Protein AF-R1EM42-F1 (afdb_monomer_lite)

Organism: Botryosphaeria parva (strain UCR-NP2) (NCBI:txid1287680)

Structure (mmCIF, N/CA/C/O backbone):
data_AF-R1EM42-F1
#
_entry.id   AF-R1EM42-F1
#
loop_
_atom_site.group_PDB
_atom_site.id
_atom_site.type_symbol
_atom_site.label_atom_id
_atom_site.label_alt_id
_atom_site.label_comp_id
_atom_site.label_asym_id
_atom_site.label_entity_id
_atom_site.label_seq_id
_atom_site.pdbx_PDB_ins_code
_atom_site.Cartn_x
_atom_site.Cartn_y
_atom_site.Cartn_z
_atom_site.occupancy
_atom_site.B_iso_or_equiv
_atom_site.auth_seq_id
_atom_site.auth_comp_id
_atom_site.auth_asym_id
_atom_site.auth_atom_id
_atom_site.pdbx_PDB_model_num
ATOM 1 N N . MET A 1 1 ? 8.687 -31.513 -39.291 1.00 39.41 1 MET A N 1
ATOM 2 C CA . MET A 1 1 ? 8.700 -30.385 -38.337 1.00 39.41 1 MET A CA 1
ATOM 3 C C . MET A 1 1 ? 9.058 -29.136 -39.123 1.00 39.41 1 MET A C 1
ATOM 5 O O . MET A 1 1 ? 9.960 -29.254 -39.945 1.00 39.41 1 MET A O 1
ATOM 9 N N . PRO A 1 2 ? 8.350 -28.009 -38.956 1.00 39.12 2 PRO A N 1
ATOM 10 C CA . PRO A 1 2 ? 8.777 -26.742 -39.538 1.00 39.12 2 PRO A CA 1
ATOM 11 C C . PRO A 1 2 ? 9.997 -26.209 -38.765 1.00 39.12 2 PRO A C 1
ATOM 13 O O . PRO A 1 2 ? 10.084 -26.402 -37.553 1.00 39.12 2 PRO A O 1
ATOM 16 N N . GLU A 1 3 ? 10.949 -25.606 -39.473 1.00 39.97 3 GLU A N 1
ATOM 17 C CA . GLU A 1 3 ? 12.129 -24.932 -38.907 1.00 39.97 3 GLU A CA 1
ATOM 18 C C . GLU A 1 3 ? 11.718 -23.799 -37.935 1.00 39.97 3 GLU A C 1
ATOM 20 O O . GLU A 1 3 ? 10.695 -23.154 -38.167 1.00 39.97 3 GLU A O 1
ATOM 25 N N . PRO A 1 4 ? 12.466 -23.545 -36.844 1.00 51.03 4 PRO A N 1
ATOM 26 C CA . PRO A 1 4 ? 12.133 -22.502 -35.876 1.00 51.03 4 PRO A CA 1
ATOM 27 C C . PRO A 1 4 ? 12.387 -21.093 -36.437 1.00 51.03 4 PRO A C 1
ATOM 29 O O . PRO A 1 4 ? 13.507 -20.764 -36.829 1.00 51.03 4 PRO A O 1
ATOM 32 N N . ASP A 1 5 ? 11.352 -20.250 -36.407 1.00 51.50 5 ASP A N 1
ATOM 33 C CA . ASP A 1 5 ? 11.410 -18.842 -36.812 1.00 51.50 5 ASP A CA 1
ATOM 34 C C . ASP A 1 5 ? 12.480 -18.048 -36.029 1.00 51.50 5 ASP A C 1
ATOM 36 O O . ASP A 1 5 ? 12.695 -18.231 -34.825 1.00 51.50 5 ASP A O 1
ATOM 40 N N . ALA A 1 6 ? 13.186 -17.161 -36.735 1.00 45.91 6 ALA A N 1
ATOM 41 C CA . ALA A 1 6 ? 14.360 -16.438 -36.251 1.00 45.91 6 ALA A CA 1
ATOM 42 C C . ALA A 1 6 ? 14.044 -15.414 -35.135 1.00 45.91 6 ALA A C 1
ATOM 44 O O . ALA A 1 6 ? 13.064 -14.681 -35.187 1.00 45.91 6 ALA A O 1
ATOM 45 N N . VAL A 1 7 ? 14.925 -15.315 -34.129 1.00 46.62 7 VAL A N 1
ATOM 46 C CA . VAL A 1 7 ? 14.812 -14.347 -33.018 1.00 46.62 7 VAL A CA 1
ATOM 47 C C . VAL A 1 7 ? 15.223 -12.936 -33.464 1.00 46.62 7 VAL A C 1
ATOM 49 O O . VAL A 1 7 ? 16.382 -12.734 -33.833 1.00 46.62 7 VAL A O 1
ATOM 52 N N . GLU A 1 8 ? 14.313 -11.964 -33.347 1.00 45.69 8 GLU A N 1
ATOM 53 C CA . GLU A 1 8 ? 14.562 -10.539 -33.626 1.00 45.69 8 GLU A CA 1
ATOM 54 C C . GLU A 1 8 ? 15.476 -9.889 -32.566 1.00 45.69 8 GLU A C 1
ATOM 56 O O . GLU A 1 8 ? 15.388 -10.176 -31.369 1.00 45.69 8 GLU A O 1
ATOM 61 N N . LYS A 1 9 ? 16.388 -9.014 -33.004 1.00 48.12 9 LYS A N 1
ATOM 62 C CA . LYS A 1 9 ? 17.369 -8.310 -32.162 1.00 48.12 9 LYS A CA 1
ATOM 63 C C . LYS A 1 9 ? 17.125 -6.805 -32.249 1.00 48.12 9 LYS A C 1
ATOM 65 O O . LYS A 1 9 ? 16.910 -6.301 -33.345 1.00 48.12 9 LYS A O 1
ATOM 70 N N . PHE A 1 10 ? 17.207 -6.121 -31.105 1.00 48.91 10 PHE A N 1
ATOM 71 C CA . PHE A 1 10 ? 17.092 -4.666 -31.002 1.00 48.91 10 PHE A CA 1
ATOM 72 C C . PHE A 1 10 ? 18.289 -4.078 -30.238 1.00 48.91 10 PHE A C 1
ATOM 74 O O . PHE A 1 10 ? 18.714 -4.637 -29.225 1.00 48.91 10 PHE A O 1
ATOM 81 N N . ASP A 1 11 ? 18.810 -2.954 -30.709 1.00 51.69 11 ASP A N 1
ATOM 82 C CA . ASP A 1 11 ? 19.926 -2.189 -30.151 1.00 51.69 11 ASP A CA 1
ATOM 83 C C . ASP A 1 11 ? 19.513 -1.291 -28.965 1.00 51.69 11 ASP A C 1
ATOM 85 O O . ASP A 1 11 ? 20.315 -1.061 -28.058 1.00 51.69 11 ASP A O 1
ATOM 89 N N . MET A 1 12 ? 18.263 -0.802 -28.924 1.00 44.88 12 MET A N 1
ATOM 90 C CA . MET A 1 12 ? 17.744 0.053 -27.844 1.00 44.88 12 MET A CA 1
ATOM 91 C C . MET A 1 12 ? 16.321 -0.333 -27.435 1.00 44.88 12 MET A C 1
ATOM 93 O O . MET A 1 12 ? 15.500 -0.715 -28.259 1.00 44.88 12 MET A O 1
ATOM 97 N N . VAL A 1 13 ? 15.983 -0.186 -26.153 1.00 45.03 13 VAL A N 1
ATOM 98 C CA . VAL A 1 13 ? 14.601 -0.348 -25.692 1.00 45.03 13 VAL A CA 1
ATOM 99 C C . VAL A 1 13 ? 14.212 0.777 -24.728 1.00 45.03 13 VAL A C 1
ATOM 101 O O . VAL A 1 13 ? 14.994 1.125 -23.844 1.00 45.03 13 VAL A O 1
ATOM 104 N N . ILE A 1 14 ? 13.011 1.343 -24.885 1.00 46.44 14 ILE A N 1
ATOM 105 C CA . ILE A 1 14 ? 12.497 2.513 -24.156 1.00 46.44 14 ILE A CA 1
ATOM 106 C C . ILE A 1 14 ? 11.154 2.224 -23.511 1.00 46.44 14 ILE A C 1
ATOM 108 O O . ILE A 1 14 ? 10.346 1.470 -24.035 1.00 46.44 14 ILE A O 1
ATOM 112 N N . ILE A 1 15 ? 10.909 2.819 -22.347 1.00 45.47 15 ILE A N 1
ATOM 113 C CA . ILE A 1 15 ? 9.864 2.370 -21.441 1.00 45.47 15 ILE A CA 1
ATOM 114 C C . ILE A 1 15 ? 9.073 3.533 -20.918 1.00 45.47 15 ILE A C 1
ATOM 116 O O . ILE A 1 15 ? 9.624 4.493 -20.383 1.00 45.47 15 ILE A O 1
ATOM 120 N N . GLY A 1 16 ? 7.762 3.368 -21.014 1.00 51.28 16 GLY A N 1
ATOM 121 C CA . GLY A 1 16 ? 6.832 4.464 -20.982 1.00 51.28 16 GLY A CA 1
ATOM 122 C C . GLY A 1 16 ? 6.838 5.109 -22.356 1.00 51.28 16 GLY A C 1
ATOM 123 O O . GLY A 1 16 ? 7.671 5.956 -22.661 1.00 51.28 16 GLY A O 1
ATOM 124 N N . ALA A 1 17 ? 5.846 4.769 -23.161 1.00 61.72 17 ALA A N 1
ATOM 125 C CA . ALA A 1 17 ? 5.471 5.498 -24.358 1.00 61.72 17 ALA A CA 1
ATOM 126 C C . ALA A 1 17 ? 4.698 6.783 -23.997 1.00 61.72 17 ALA A C 1
ATOM 128 O O . ALA A 1 17 ? 3.728 7.145 -24.653 1.00 61.72 17 ALA A O 1
ATOM 129 N N . GLY A 1 18 ? 5.114 7.482 -22.938 1.00 61.69 18 GLY A N 1
ATOM 130 C CA . GLY A 1 18 ? 4.715 8.858 -22.652 1.00 61.69 18 GLY A CA 1
ATOM 131 C C . GLY A 1 18 ? 5.620 9.856 -23.377 1.00 61.69 18 GLY A C 1
ATOM 132 O O . GLY A 1 18 ? 6.561 9.467 -24.067 1.00 61.69 18 GLY A O 1
ATOM 133 N N . PHE A 1 19 ? 5.377 11.153 -23.181 1.00 63.41 19 PHE A N 1
ATOM 134 C CA . PHE A 1 19 ? 6.125 12.239 -23.836 1.00 63.41 19 PHE A CA 1
ATOM 135 C C . PHE A 1 19 ? 7.651 12.050 -23.809 1.00 63.41 19 PHE A C 1
ATOM 137 O O . PHE A 1 19 ? 8.316 12.205 -24.832 1.00 63.41 19 PHE A O 1
ATOM 144 N N . HIS A 1 20 ? 8.200 11.651 -22.661 1.00 57.09 20 HIS A N 1
ATOM 145 C CA . HIS A 1 20 ? 9.641 11.475 -22.487 1.00 57.09 20 HIS A CA 1
ATOM 146 C C . HIS A 1 20 ? 10.207 10.272 -23.245 1.00 57.09 20 HIS A C 1
ATOM 148 O O . HIS A 1 20 ? 11.202 10.423 -23.951 1.00 57.09 20 HIS A O 1
ATOM 154 N N . GLY A 1 21 ? 9.589 9.092 -23.136 1.00 52.56 21 GLY A N 1
ATOM 155 C CA . GLY A 1 21 ? 10.097 7.907 -23.832 1.00 52.56 21 GLY A CA 1
ATOM 156 C C . GLY A 1 21 ? 9.970 8.044 -25.345 1.00 52.56 21 GLY A C 1
ATOM 157 O O . GLY A 1 21 ? 10.875 7.689 -26.093 1.00 52.56 21 GLY A O 1
ATOM 158 N N . LEU A 1 22 ? 8.896 8.672 -25.807 1.00 63.03 22 LEU A N 1
ATOM 159 C CA . LEU A 1 22 ? 8.694 8.918 -27.226 1.00 63.03 22 LEU A CA 1
ATOM 160 C C . LEU A 1 22 ? 9.689 9.944 -27.800 1.00 63.03 22 LEU A C 1
ATOM 162 O O . LEU A 1 22 ? 10.237 9.734 -28.882 1.00 63.03 22 LEU A O 1
ATOM 166 N N . SER A 1 23 ? 9.978 11.022 -27.064 1.00 64.94 23 SER A N 1
ATOM 167 C CA . SER A 1 23 ? 10.997 12.011 -27.446 1.00 64.94 23 SER A CA 1
ATOM 168 C C . SER A 1 23 ? 12.409 11.410 -27.463 1.00 64.94 23 SER A C 1
ATOM 170 O O . SER A 1 23 ? 13.180 11.648 -28.397 1.00 64.94 23 SER A O 1
ATOM 172 N N . LEU A 1 24 ? 12.724 10.561 -26.480 1.00 54.22 24 LEU A N 1
ATOM 173 C CA . LEU A 1 24 ? 13.984 9.823 -26.426 1.00 54.22 24 LEU A CA 1
ATOM 174 C C . LEU A 1 24 ? 14.136 8.876 -27.624 1.00 54.22 24 LEU A C 1
ATOM 176 O O . LEU A 1 24 ? 15.197 8.861 -28.244 1.00 54.22 24 LEU A O 1
ATOM 180 N N . ALA A 1 25 ? 13.077 8.143 -27.989 1.00 56.72 25 ALA A N 1
ATOM 181 C CA . ALA A 1 25 ? 13.084 7.223 -29.128 1.00 56.72 25 ALA A CA 1
ATOM 182 C C . ALA A 1 25 ? 13.426 7.937 -30.433 1.00 56.72 25 ALA A C 1
ATOM 184 O O . ALA A 1 25 ? 14.334 7.529 -31.156 1.00 56.72 25 ALA A O 1
ATOM 185 N N . ARG A 1 26 ? 12.723 9.042 -30.701 1.00 66.25 26 ARG A N 1
ATOM 186 C CA . ARG A 1 26 ? 12.931 9.865 -31.894 1.00 66.25 26 ARG A CA 1
ATOM 187 C C . ARG A 1 26 ? 14.352 10.409 -31.950 1.00 66.25 26 ARG A C 1
ATOM 189 O O . ARG A 1 26 ? 15.013 10.283 -32.974 1.00 66.25 26 ARG A O 1
ATOM 196 N N . THR A 1 27 ? 14.805 11.015 -30.857 1.00 64.44 27 THR A N 1
ATOM 197 C CA . THR A 1 27 ? 16.126 11.648 -30.796 1.00 64.44 27 THR A CA 1
ATOM 198 C C . THR A 1 27 ? 17.224 10.614 -31.017 1.00 64.44 27 THR A C 1
ATOM 200 O O . THR A 1 27 ? 18.165 10.850 -31.768 1.00 64.44 27 THR A O 1
ATOM 203 N N . HIS A 1 28 ? 17.083 9.435 -30.414 1.00 54.34 28 HIS A N 1
ATOM 204 C CA . HIS A 1 28 ? 18.068 8.375 -30.550 1.00 54.34 28 HIS A CA 1
ATOM 205 C C . HIS A 1 28 ? 18.113 7.780 -31.962 1.00 54.34 28 HIS A C 1
ATOM 207 O O . HIS A 1 28 ? 19.206 7.601 -32.493 1.00 54.34 28 HIS A O 1
ATOM 213 N N . LEU A 1 29 ? 16.957 7.535 -32.586 1.00 62.53 29 LEU A N 1
ATOM 214 C CA . LEU A 1 29 ? 16.877 7.070 -33.975 1.00 62.53 29 LEU A CA 1
ATOM 215 C C . LEU A 1 29 ? 17.396 8.111 -34.975 1.00 62.53 29 LEU A C 1
ATOM 217 O O . LEU A 1 29 ? 17.996 7.749 -35.980 1.00 62.53 29 LEU A O 1
ATOM 221 N N . ALA A 1 30 ? 17.204 9.404 -34.701 1.00 64.94 30 ALA A N 1
ATOM 222 C CA . ALA A 1 30 ? 17.747 10.471 -35.539 1.00 64.94 30 ALA A CA 1
ATOM 223 C C . ALA A 1 30 ? 19.284 10.528 -35.489 1.00 64.94 30 ALA A C 1
ATOM 225 O O . ALA A 1 30 ? 19.923 10.806 -36.501 1.00 64.94 30 ALA A O 1
ATOM 226 N N . LEU A 1 31 ? 19.876 10.251 -34.323 1.00 63.78 31 LEU A N 1
ATOM 227 C CA . LEU A 1 31 ? 21.329 10.229 -34.136 1.00 63.78 31 LEU A CA 1
ATOM 228 C C . LEU A 1 31 ? 21.965 8.899 -34.564 1.00 63.78 31 LEU A C 1
ATOM 230 O O . LEU A 1 31 ? 23.124 8.886 -34.969 1.00 63.78 31 LEU A O 1
ATOM 234 N N . ASN A 1 32 ? 21.218 7.795 -34.487 1.00 62.91 32 ASN A N 1
ATOM 235 C CA . ASN A 1 32 ? 21.690 6.445 -34.794 1.00 62.91 32 ASN A CA 1
ATOM 236 C C . ASN A 1 32 ? 20.659 5.713 -35.682 1.00 62.91 32 ASN A C 1
ATOM 238 O O . ASN A 1 32 ? 19.889 4.886 -35.195 1.00 62.91 32 ASN A O 1
ATOM 242 N N . PRO A 1 33 ? 20.616 5.997 -36.998 1.00 75.75 33 PRO A N 1
ATOM 243 C CA . PRO A 1 33 ? 19.534 5.532 -37.875 1.00 75.75 33 PRO A CA 1
ATOM 244 C C . PRO A 1 33 ? 19.494 4.016 -38.094 1.00 75.75 33 PRO A C 1
ATOM 246 O O . PRO A 1 33 ? 18.452 3.468 -38.437 1.00 75.75 33 PRO A O 1
ATOM 249 N N . SER A 1 34 ? 20.628 3.335 -37.916 1.00 70.44 34 SER A N 1
ATOM 250 C CA . SER A 1 34 ? 20.732 1.877 -38.020 1.00 70.44 34 SER A CA 1
ATOM 251 C C . SER A 1 34 ? 20.325 1.153 -36.736 1.00 70.44 34 SER A C 1
ATOM 253 O O . SER A 1 34 ? 20.293 -0.075 -36.729 1.00 70.44 34 SER A O 1
ATOM 255 N N . THR A 1 35 ? 20.051 1.892 -35.655 1.00 55.16 35 THR A N 1
ATOM 256 C CA . THR A 1 35 ? 19.665 1.329 -34.365 1.00 55.16 35 THR A CA 1
ATOM 257 C C . THR A 1 35 ? 18.259 0.760 -34.445 1.00 55.16 35 THR A C 1
ATOM 259 O O . THR A 1 35 ? 17.277 1.448 -34.707 1.00 55.16 35 THR A O 1
ATOM 262 N N . THR A 1 36 ? 18.159 -0.519 -34.141 1.00 49.38 36 THR A N 1
ATOM 263 C CA . THR A 1 36 ? 16.897 -1.223 -33.953 1.00 49.38 36 THR A CA 1
ATOM 264 C C . THR A 1 36 ? 16.347 -0.904 -32.553 1.00 49.38 36 THR A C 1
ATOM 266 O O . THR A 1 36 ? 17.035 -1.101 -31.557 1.00 49.38 36 THR A O 1
ATOM 269 N N . LEU A 1 37 ? 15.130 -0.351 -32.440 1.00 52.03 37 LEU A N 1
ATOM 270 C CA . LEU A 1 37 ? 14.583 0.165 -31.173 1.00 52.03 37 LEU A CA 1
ATOM 271 C C . LEU A 1 37 ? 13.186 -0.388 -30.835 1.00 52.03 37 LEU A C 1
ATOM 273 O O . LEU A 1 37 ? 12.314 -0.452 -31.694 1.00 52.03 37 LEU A O 1
ATOM 277 N N . LEU A 1 38 ? 12.966 -0.726 -29.560 1.00 49.66 38 LEU A N 1
ATOM 278 C CA . LEU A 1 38 ? 11.722 -1.273 -29.009 1.00 49.66 38 LEU A CA 1
ATOM 279 C C . LEU A 1 38 ? 11.115 -0.305 -27.954 1.00 49.66 38 LEU A C 1
ATOM 281 O O . LEU A 1 38 ? 11.848 0.165 -27.095 1.00 49.66 38 LEU A O 1
ATOM 285 N N . ILE A 1 39 ? 9.808 0.011 -27.949 1.00 48.81 39 ILE A N 1
ATOM 286 C CA . ILE A 1 39 ? 9.156 0.808 -26.881 1.00 48.81 39 ILE A CA 1
ATOM 287 C C . ILE A 1 39 ? 8.086 -0.012 -26.146 1.00 48.81 39 ILE A C 1
ATOM 289 O O . ILE A 1 39 ? 7.249 -0.636 -26.786 1.00 48.81 39 ILE A O 1
ATOM 293 N N . LEU A 1 40 ? 8.079 0.020 -24.810 1.00 44.47 40 LEU A N 1
ATOM 294 C CA . LEU A 1 40 ? 7.150 -0.723 -23.949 1.00 44.47 40 LEU A CA 1
ATOM 295 C C . LEU A 1 40 ? 6.329 0.229 -23.062 1.00 44.47 40 LEU A C 1
ATOM 297 O O . LEU A 1 40 ? 6.898 1.093 -22.398 1.00 44.47 40 LEU A O 1
ATOM 301 N N . ASP A 1 41 ? 5.005 0.060 -22.996 1.00 58.19 41 ASP A N 1
ATOM 302 C CA . ASP A 1 41 ? 4.114 0.837 -22.116 1.00 58.19 41 ASP A CA 1
ATOM 303 C C . ASP A 1 41 ? 3.101 -0.075 -21.404 1.00 58.19 41 ASP A C 1
ATOM 305 O O . ASP A 1 41 ? 2.744 -1.140 -21.902 1.00 58.19 41 ASP A O 1
ATOM 309 N N . ALA A 1 42 ? 2.659 0.338 -20.216 1.00 53.38 42 ALA A N 1
ATOM 310 C CA . ALA A 1 42 ? 1.652 -0.355 -19.417 1.00 53.38 42 ALA A CA 1
ATOM 311 C C . ALA A 1 42 ? 0.208 -0.019 -19.842 1.00 53.38 42 ALA A C 1
ATOM 313 O O . ALA A 1 42 ? -0.732 -0.679 -19.400 1.00 53.38 42 ALA A O 1
ATOM 314 N N . GLN A 1 43 ? 0.011 1.039 -20.631 1.00 58.09 43 GLN A N 1
ATOM 315 C CA . GLN A 1 43 ? -1.282 1.455 -21.164 1.00 58.09 43 GLN A CA 1
ATOM 316 C C . GLN A 1 43 ? -1.569 0.789 -22.519 1.00 58.09 43 GLN A C 1
ATOM 318 O O . GLN A 1 43 ? -0.648 0.572 -23.304 1.00 58.09 43 GLN A O 1
ATOM 323 N N . PRO A 1 44 ? -2.850 0.521 -22.843 1.00 59.84 44 PRO A N 1
ATOM 324 C CA . PRO A 1 44 ? -3.243 -0.039 -24.142 1.00 59.84 44 PRO A CA 1
ATOM 325 C C . PRO A 1 44 ? -3.009 0.937 -25.305 1.00 59.84 44 PRO A C 1
ATOM 327 O O . PRO A 1 44 ? -3.031 0.543 -26.467 1.00 59.84 44 PRO A O 1
ATOM 330 N N . THR A 1 45 ? -2.793 2.217 -24.995 1.00 60.34 45 THR A N 1
ATOM 331 C CA . THR A 1 45 ? -2.479 3.276 -25.953 1.00 60.34 45 THR A CA 1
ATOM 332 C C . THR A 1 45 ? -1.316 4.105 -25.428 1.00 60.34 45 THR A C 1
ATOM 334 O O . THR A 1 45 ? -1.265 4.411 -24.237 1.00 60.34 45 THR A O 1
ATOM 337 N N . ILE A 1 46 ? -0.411 4.502 -26.319 1.00 59.56 46 ILE A N 1
ATOM 338 C CA . ILE A 1 46 ? 0.710 5.389 -25.997 1.00 59.56 46 ILE A CA 1
ATOM 339 C C . ILE A 1 46 ? 0.210 6.782 -25.582 1.00 59.56 46 ILE A C 1
ATOM 341 O O . ILE A 1 46 ? -0.892 7.191 -25.936 1.00 59.56 46 ILE A O 1
ATOM 345 N N . GLY A 1 47 ? 1.028 7.514 -24.834 1.00 64.56 47 GLY A N 1
ATOM 346 C CA . GLY A 1 47 ? 0.761 8.879 -24.379 1.00 64.56 47 GLY A CA 1
ATOM 347 C C . GLY A 1 47 ? 0.934 9.105 -22.887 1.00 64.56 47 GLY A C 1
ATOM 348 O O . GLY A 1 47 ? 0.884 10.246 -22.425 1.00 64.56 47 GLY A O 1
ATOM 349 N N . GLY A 1 48 ? 1.199 8.041 -22.127 1.00 69.19 48 GLY A N 1
ATOM 350 C CA . GLY A 1 48 ? 1.332 8.115 -20.678 1.00 69.19 48 GLY A CA 1
ATOM 351 C C . GLY A 1 48 ? 0.049 8.653 -20.048 1.00 69.19 48 GLY A C 1
ATOM 352 O O . GLY A 1 48 ? -1.014 8.052 -20.174 1.00 69.19 48 GLY A O 1
ATOM 353 N N . VAL A 1 49 ? 0.128 9.803 -19.380 1.00 63.03 49 VAL A N 1
ATOM 354 C CA . VAL A 1 49 ? -1.049 10.463 -18.786 1.00 63.03 49 VAL A CA 1
ATOM 355 C C . VAL A 1 49 ? -2.058 10.962 -19.830 1.00 63.03 49 VAL A C 1
ATOM 357 O O . VAL A 1 49 ? -3.234 11.069 -19.506 1.00 63.03 49 VAL A O 1
ATOM 360 N N . TRP A 1 50 ? -1.618 11.174 -21.074 1.00 74.56 50 TRP A N 1
ATOM 361 C CA . TRP A 1 50 ? -2.446 11.564 -22.223 1.00 74.56 50 TRP A CA 1
ATOM 362 C C . TRP A 1 50 ? -2.836 10.376 -23.110 1.00 74.56 50 TRP A C 1
ATOM 364 O O . TRP A 1 50 ? -3.274 10.555 -24.237 1.00 74.56 50 TRP A O 1
ATOM 374 N N . ALA A 1 51 ? -2.647 9.143 -22.637 1.00 70.75 51 ALA A N 1
ATOM 375 C CA . ALA A 1 51 ? -3.094 7.959 -23.361 1.00 70.75 51 ALA A CA 1
ATOM 376 C C . ALA A 1 51 ? -4.594 8.053 -23.677 1.00 70.75 51 ALA A C 1
ATOM 378 O O . ALA A 1 51 ? -5.376 8.418 -22.800 1.00 70.75 51 ALA A O 1
ATOM 379 N N . THR A 1 52 ? -5.011 7.668 -24.888 1.00 72.56 52 THR A N 1
ATOM 380 C CA . THR A 1 52 ? -6.421 7.727 -25.319 1.00 72.56 52 THR A CA 1
ATOM 381 C C . THR A 1 52 ? -7.361 7.024 -24.339 1.00 72.56 52 THR A C 1
ATOM 383 O O . THR A 1 52 ? -8.453 7.515 -24.074 1.00 72.56 52 THR A O 1
ATOM 386 N N . SER A 1 53 ? -6.910 5.931 -23.716 1.00 67.06 53 SER A N 1
ATOM 387 C CA . SER A 1 53 ? -7.653 5.215 -22.671 1.00 67.06 53 SER A CA 1
ATOM 388 C C . SER A 1 53 ? -7.916 6.011 -21.380 1.00 67.06 53 SER A C 1
ATOM 390 O O . SER A 1 53 ? -8.608 5.509 -20.499 1.00 67.06 53 SER A O 1
ATOM 392 N N . ARG A 1 54 ? -7.347 7.212 -21.228 1.00 63.81 54 ARG A N 1
ATOM 393 C CA . ARG A 1 54 ? -7.449 8.081 -20.041 1.00 63.81 54 ARG A CA 1
ATOM 394 C C . ARG A 1 54 ? -8.118 9.429 -20.327 1.00 63.81 54 ARG A C 1
ATOM 396 O O . ARG A 1 54 ? -8.302 10.218 -19.403 1.00 63.81 54 ARG A O 1
ATOM 403 N N . LEU A 1 55 ? -8.454 9.705 -21.585 1.00 76.25 55 LEU A N 1
ATOM 404 C CA . LEU A 1 55 ? -9.031 10.981 -21.994 1.00 76.25 55 LEU A CA 1
ATOM 405 C C . LEU A 1 55 ? -10.538 11.022 -21.723 1.00 76.25 55 LEU A C 1
ATOM 407 O O . LEU A 1 55 ? -11.233 10.014 -21.828 1.00 76.25 55 LEU A O 1
ATOM 411 N N . TYR A 1 56 ? -11.047 12.216 -21.428 1.00 69.81 56 TYR A N 1
ATOM 412 C CA . TYR A 1 56 ? -12.478 12.507 -21.348 1.00 69.81 56 TYR A CA 1
ATOM 413 C C . TYR A 1 56 ? -12.808 13.755 -22.185 1.00 69.81 56 TYR A C 1
ATOM 415 O O . TYR A 1 56 ? -11.927 14.597 -22.363 1.00 69.81 56 TYR A O 1
ATOM 423 N N . PRO A 1 57 ? -14.047 13.908 -22.702 1.00 71.25 57 PRO A N 1
ATOM 424 C CA . PRO A 1 57 ? -14.364 14.873 -23.769 1.00 71.25 57 PRO A CA 1
ATOM 425 C C . PRO A 1 57 ? -14.055 16.352 -23.482 1.00 71.25 57 PRO A C 1
ATOM 427 O O . PRO A 1 57 ? -13.969 17.149 -24.408 1.00 71.25 57 PRO A O 1
ATOM 430 N N . SER A 1 58 ? -13.902 16.740 -22.215 1.00 76.50 58 SER A N 1
ATOM 431 C CA . SER A 1 58 ? -13.598 18.115 -21.797 1.00 76.50 58 SER A CA 1
ATOM 432 C C . SER A 1 58 ? -12.152 18.330 -21.339 1.00 76.50 58 SER A C 1
ATOM 434 O O . SER A 1 58 ? -11.801 19.439 -20.937 1.00 76.50 58 SER A O 1
ATOM 436 N N . LEU A 1 59 ? -11.310 17.294 -21.376 1.00 75.62 59 LEU A N 1
ATOM 437 C CA . LEU A 1 59 ? -9.925 17.373 -20.926 1.00 75.62 59 LEU A CA 1
ATOM 438 C C . LEU A 1 59 ? -9.101 18.265 -21.868 1.00 75.62 59 LEU A C 1
ATOM 440 O O . LEU A 1 59 ? -9.040 18.024 -23.074 1.00 75.62 59 LEU A O 1
ATOM 444 N N . LYS A 1 60 ? -8.426 19.267 -21.299 1.00 81.38 60 LYS A N 1
ATOM 445 C CA . LYS A 1 60 ? -7.471 20.142 -21.991 1.00 81.38 60 LYS A CA 1
ATOM 446 C C . LYS A 1 60 ? -6.206 20.318 -21.156 1.00 81.38 60 LYS A C 1
ATOM 448 O O . LYS A 1 60 ? -6.228 20.123 -19.941 1.00 81.38 60 LYS A O 1
ATOM 453 N N . THR A 1 61 ? -5.105 20.698 -21.793 1.00 73.06 61 THR A N 1
ATOM 454 C CA . THR A 1 61 ? -3.871 21.078 -21.094 1.00 73.06 61 THR A CA 1
ATOM 455 C C . THR A 1 61 ? -4.057 22.376 -20.311 1.00 73.06 61 THR A C 1
ATOM 457 O O . THR A 1 61 ? -4.740 23.283 -20.765 1.00 73.06 61 THR A O 1
ATOM 460 N N . ASN A 1 62 ? -3.374 22.530 -19.175 1.00 75.50 62 ASN A N 1
ATOM 461 C CA . ASN A 1 62 ? -3.303 23.829 -18.484 1.00 75.50 62 ASN A CA 1
ATOM 462 C C . ASN A 1 62 ? -2.381 24.830 -19.196 1.00 75.50 62 ASN A C 1
ATOM 464 O O . ASN A 1 62 ? -2.462 26.027 -18.960 1.00 75.50 62 ASN A O 1
ATOM 468 N N . SER A 1 63 ? -1.499 24.356 -20.072 1.00 69.19 63 SER A N 1
ATOM 469 C CA . SER A 1 63 ? -0.624 25.195 -20.894 1.00 69.19 63 SER A CA 1
ATOM 470 C C . SER A 1 63 ? -1.261 25.458 -22.256 1.00 69.19 63 SER A C 1
ATOM 472 O O . SER A 1 63 ? -2.030 24.630 -22.745 1.00 69.19 63 SER A O 1
ATOM 474 N N . GLN A 1 64 ? -0.951 26.599 -22.864 1.00 80.50 64 GLN A N 1
ATOM 475 C CA . GLN A 1 64 ? -1.416 26.948 -24.207 1.00 80.50 64 GLN A CA 1
ATOM 476 C C . GLN A 1 64 ? -0.479 26.382 -25.286 1.00 80.50 64 GLN A C 1
ATOM 478 O O . GLN A 1 64 ? 0.722 26.210 -25.048 1.00 80.50 64 GLN A O 1
ATOM 483 N N . ALA A 1 65 ? -1.013 26.134 -26.482 1.00 73.31 65 ALA A N 1
ATOM 484 C CA . ALA A 1 65 ? -0.224 25.830 -27.673 1.00 73.31 65 ALA A CA 1
ATOM 485 C C . ALA A 1 65 ? 0.803 26.955 -27.928 1.00 73.31 65 ALA A C 1
ATOM 487 O O . ALA A 1 65 ? 0.493 28.131 -27.720 1.00 73.31 65 ALA A O 1
ATOM 488 N N . GLY A 1 66 ? 2.042 26.606 -28.289 1.00 70.44 66 GLY A N 1
ATOM 489 C CA . GLY A 1 66 ? 3.210 27.500 -28.205 1.00 70.44 66 GLY A CA 1
ATOM 490 C C . GLY A 1 66 ? 4.131 27.208 -27.013 1.00 70.44 66 GLY A C 1
ATOM 491 O O . GLY A 1 66 ? 5.336 27.425 -27.093 1.00 70.44 66 GLY A O 1
ATOM 492 N N . HIS A 1 67 ? 3.579 26.703 -25.902 1.00 69.62 67 HIS A N 1
ATOM 493 C CA . HIS A 1 67 ? 4.316 26.497 -24.644 1.00 69.62 67 HIS A CA 1
ATOM 494 C C . HIS A 1 67 ? 4.382 25.028 -24.203 1.00 69.62 67 HIS A C 1
ATOM 496 O O . HIS A 1 67 ? 5.114 24.694 -23.272 1.00 69.62 67 HIS A O 1
ATOM 502 N N . PHE A 1 68 ? 3.601 24.149 -24.837 1.00 69.56 68 PHE A N 1
ATOM 503 C CA . PHE A 1 68 ? 3.501 22.731 -24.488 1.00 69.56 68 PHE A CA 1
ATOM 504 C C . PHE A 1 68 ? 3.457 21.856 -25.745 1.00 69.56 68 PHE A C 1
ATOM 506 O O . PHE A 1 68 ? 2.464 21.205 -26.052 1.00 69.56 68 PHE A O 1
ATOM 513 N N . GLU A 1 69 ? 4.556 21.883 -26.493 1.00 69.00 69 GLU A N 1
ATOM 514 C CA . GLU A 1 69 ? 4.768 21.122 -27.725 1.00 69.00 69 GLU A CA 1
ATOM 515 C C . GLU A 1 69 ? 6.262 20.818 -27.908 1.00 69.00 69 GLU A C 1
ATOM 517 O O . GLU A 1 69 ? 7.109 21.355 -27.189 1.00 69.00 69 GLU A O 1
ATOM 522 N N . PHE A 1 70 ? 6.604 19.933 -28.844 1.00 70.06 70 PHE A N 1
ATOM 523 C CA . PHE A 1 70 ? 8.007 19.692 -29.176 1.00 70.06 70 PHE A CA 1
ATOM 524 C C . PHE A 1 70 ? 8.519 20.814 -30.082 1.00 70.06 70 PHE A C 1
ATOM 526 O O . PHE A 1 70 ? 7.858 21.190 -31.047 1.00 70.06 70 PHE A O 1
ATOM 533 N N . SER A 1 71 ? 9.715 21.327 -29.793 1.00 71.12 71 SER A N 1
ATOM 534 C CA . SER A 1 71 ? 10.313 22.467 -30.507 1.00 71.12 71 SER A CA 1
ATOM 535 C C . SER A 1 71 ? 10.499 22.233 -32.010 1.00 71.12 71 SER A C 1
ATOM 537 O O . SER A 1 71 ? 10.495 23.177 -32.792 1.00 71.12 71 SER A O 1
ATOM 539 N N . ASP A 1 72 ? 10.648 20.976 -32.416 1.00 64.62 72 ASP A N 1
ATOM 540 C CA . ASP A 1 72 ? 10.828 20.523 -33.794 1.00 64.62 72 ASP A CA 1
ATOM 541 C C . ASP A 1 72 ? 9.539 19.942 -34.408 1.00 64.62 72 ASP A C 1
ATOM 543 O O . ASP A 1 72 ? 9.572 19.342 -35.487 1.00 64.62 72 ASP A O 1
ATOM 547 N N . PHE A 1 73 ? 8.409 20.069 -33.706 1.00 68.69 73 PHE A N 1
ATOM 548 C CA . PHE A 1 73 ? 7.101 19.607 -34.153 1.00 68.69 73 PHE A CA 1
ATOM 549 C C . PHE A 1 73 ? 5.979 20.497 -33.591 1.00 68.69 73 PHE A C 1
ATOM 551 O O . PHE A 1 73 ? 5.226 20.063 -32.711 1.00 68.69 73 PHE A O 1
ATOM 558 N N . PRO A 1 74 ? 5.862 21.743 -34.089 1.00 77.00 74 PRO A N 1
ATOM 559 C CA . PRO A 1 74 ? 4.796 22.641 -33.676 1.00 77.00 74 PRO A CA 1
ATOM 560 C C . PRO A 1 74 ? 3.428 22.060 -34.054 1.00 77.00 74 PRO A C 1
ATOM 562 O O . PRO A 1 74 ? 3.238 21.487 -35.134 1.00 77.00 74 PRO A O 1
ATOM 565 N N . MET A 1 75 ? 2.471 22.198 -33.143 1.00 77.94 75 MET A N 1
ATOM 566 C CA . MET A 1 75 ? 1.084 21.773 -33.302 1.00 77.94 75 MET A CA 1
ATOM 567 C C . MET A 1 75 ? 0.255 22.856 -34.001 1.00 77.94 75 MET A C 1
ATOM 569 O O . MET A 1 75 ? -0.624 22.539 -34.798 1.00 77.94 75 MET A O 1
ATOM 573 N N . CYS A 1 76 ? 0.564 24.134 -33.764 1.00 79.81 76 CYS A N 1
ATOM 574 C CA . CYS A 1 76 ? -0.110 25.250 -34.427 1.00 79.81 76 CYS A CA 1
ATOM 575 C C . CYS A 1 76 ? 0.226 25.307 -35.924 1.00 79.81 76 CYS A C 1
ATOM 577 O O . CYS A 1 76 ? 1.394 25.341 -36.304 1.00 79.81 76 CYS A O 1
ATOM 579 N N . GLY A 1 77 ? -0.800 25.363 -36.780 1.00 73.88 77 GLY A N 1
ATOM 580 C CA . GLY A 1 77 ? -0.625 25.421 -38.240 1.00 73.88 77 GLY A CA 1
ATOM 581 C C . GLY A 1 77 ? -0.210 24.090 -38.880 1.00 73.88 77 GLY A C 1
ATOM 582 O O . GLY A 1 77 ? 0.057 24.041 -40.079 1.00 73.88 77 GLY A O 1
ATOM 583 N N . ASN A 1 78 ? -0.177 23.005 -38.102 1.00 75.94 78 ASN A N 1
ATOM 584 C CA . ASN A 1 78 ? 0.136 21.666 -38.577 1.00 75.94 78 ASN A CA 1
ATOM 585 C C . ASN A 1 78 ? -1.157 20.945 -39.004 1.00 75.94 78 ASN A C 1
ATOM 587 O O . ASN A 1 78 ? -2.041 20.757 -38.167 1.00 75.94 78 ASN A O 1
ATOM 591 N N . PRO A 1 79 ? -1.281 20.475 -40.263 1.00 79.88 79 PRO A N 1
ATOM 592 C CA . PRO A 1 79 ? -2.485 19.791 -40.750 1.00 79.88 79 PRO A CA 1
ATOM 593 C C . PRO A 1 79 ? -2.880 18.533 -39.962 1.00 79.88 79 PRO A C 1
ATOM 595 O O . PRO A 1 79 ? -3.998 18.047 -40.104 1.00 79.88 79 PRO A O 1
ATOM 598 N N . ARG A 1 80 ? -1.968 17.986 -39.148 1.00 70.69 80 ARG A N 1
ATOM 599 C CA . ARG A 1 80 ? -2.216 16.835 -38.270 1.00 70.69 80 ARG A CA 1
ATOM 600 C C . ARG A 1 80 ? -3.012 17.188 -37.006 1.00 70.69 80 ARG A C 1
ATOM 602 O O . ARG A 1 80 ? -3.538 16.273 -36.381 1.00 70.69 80 ARG A O 1
ATOM 609 N N . TYR A 1 81 ? -3.092 18.473 -36.658 1.00 78.69 81 TYR A N 1
ATOM 610 C CA . TYR A 1 81 ? -3.794 19.001 -35.485 1.00 78.69 81 TYR A CA 1
ATOM 611 C C . TYR A 1 81 ? -4.705 20.177 -35.881 1.00 78.69 81 TYR A C 1
ATOM 613 O O . TYR A 1 81 ? -4.504 21.298 -35.407 1.00 78.69 81 TYR A O 1
ATOM 621 N N . PRO A 1 82 ? -5.684 19.972 -36.785 1.00 81.38 82 PRO A N 1
ATOM 622 C CA . PRO A 1 82 ? -6.549 21.051 -37.274 1.00 81.38 82 PRO A CA 1
ATOM 623 C C . PRO A 1 82 ? -7.341 21.753 -36.157 1.00 81.38 82 PRO A C 1
ATOM 625 O O . PRO A 1 82 ? -7.773 22.893 -36.318 1.00 81.38 82 PRO A O 1
ATOM 628 N N . GLU A 1 83 ? -7.528 21.079 -35.025 1.00 81.88 83 GLU A N 1
ATOM 629 C CA . GLU A 1 83 ? -8.204 21.570 -33.831 1.00 81.88 83 GLU A CA 1
ATOM 630 C C . GLU A 1 83 ? -7.343 22.471 -32.928 1.00 81.88 83 GLU A C 1
ATOM 632 O O . GLU A 1 83 ? -7.894 23.158 -32.069 1.00 81.88 83 GLU A O 1
ATOM 637 N N . VAL A 1 84 ? -6.014 22.496 -33.099 1.00 83.19 84 VAL A N 1
ATOM 638 C CA . VAL A 1 84 ? -5.101 23.245 -32.219 1.00 83.19 84 VAL A CA 1
ATOM 639 C C . VAL A 1 84 ? -4.837 24.644 -32.773 1.00 83.19 84 VAL A C 1
ATOM 641 O O . VAL A 1 84 ? -4.263 24.813 -33.851 1.00 83.19 84 VAL A O 1
ATOM 644 N N . LYS A 1 85 ? -5.223 25.671 -32.006 1.00 83.88 85 LYS A N 1
ATOM 645 C CA . LYS A 1 85 ? -5.049 27.085 -32.366 1.00 83.88 85 LYS A CA 1
ATOM 646 C C . LYS A 1 85 ? -3.992 27.774 -31.490 1.00 83.88 85 LYS A C 1
ATOM 648 O O . LYS A 1 85 ? -3.898 27.459 -30.301 1.00 83.88 85 LYS A O 1
ATOM 653 N N . PRO A 1 86 ? -3.227 28.742 -32.034 1.00 82.00 86 PRO A N 1
ATOM 654 C CA . PRO A 1 86 ? -2.267 29.524 -31.253 1.00 82.00 86 PRO A CA 1
ATOM 655 C C . PRO A 1 86 ? -2.922 30.207 -30.049 1.00 82.00 86 PRO A C 1
ATOM 657 O O . PRO A 1 86 ? -3.967 30.839 -30.193 1.00 82.00 86 PRO A O 1
ATOM 660 N N . GLY A 1 87 ? -2.303 30.097 -28.870 1.00 73.00 87 GLY A N 1
ATOM 661 C CA . GLY A 1 87 ? -2.800 30.728 -27.641 1.00 73.00 87 GLY A CA 1
ATOM 662 C C . GLY A 1 87 ? -3.989 30.025 -26.971 1.00 73.00 87 GLY A C 1
ATOM 663 O O . GLY A 1 87 ? -4.465 30.501 -25.944 1.00 73.00 87 GLY A O 1
ATOM 664 N N . GLU A 1 88 ? -4.459 28.885 -27.489 1.00 82.00 88 GLU A N 1
ATOM 665 C CA . GLU A 1 88 ? -5.503 28.073 -26.848 1.00 82.00 88 GLU A CA 1
ATOM 666 C C . GLU A 1 88 ? -4.917 26.865 -26.095 1.00 82.00 88 GLU A C 1
ATOM 668 O O . GLU A 1 88 ? -3.829 26.376 -26.399 1.00 82.00 88 GLU A O 1
ATOM 673 N N . HIS A 1 89 ? -5.650 26.364 -25.098 1.00 83.44 89 HIS A N 1
ATOM 674 C CA . HIS A 1 89 ? -5.323 25.111 -24.411 1.00 83.44 89 HIS A CA 1
ATOM 675 C C . HIS A 1 89 ? -5.562 23.902 -25.325 1.00 83.44 89 HIS A C 1
ATOM 677 O O . HIS A 1 89 ? -6.615 23.798 -25.957 1.00 83.44 89 HIS A O 1
ATOM 683 N N . ILE A 1 90 ? -4.607 22.972 -25.353 1.00 83.94 90 ILE A N 1
ATOM 684 C CA . ILE A 1 90 ? -4.587 21.828 -26.269 1.00 83.94 90 ILE A CA 1
ATOM 685 C C . ILE A 1 90 ? -5.610 20.776 -25.800 1.00 83.94 90 ILE A C 1
ATOM 687 O O . ILE A 1 90 ? -5.561 20.366 -24.634 1.00 83.94 90 ILE A O 1
ATOM 691 N N . PRO A 1 91 ? -6.535 20.322 -26.666 1.00 81.62 91 PRO A N 1
ATOM 692 C CA . PRO A 1 91 ? -7.447 19.218 -26.366 1.00 81.62 91 PRO A CA 1
ATOM 693 C C . PRO A 1 91 ? -6.709 17.906 -26.068 1.00 81.62 91 PRO A C 1
ATOM 695 O O . PRO A 1 91 ? -5.701 17.590 -26.698 1.00 81.62 91 PRO A O 1
ATOM 698 N N . GLY A 1 92 ? -7.204 17.119 -25.110 1.00 73.44 92 GLY A N 1
ATOM 699 C CA . GLY A 1 92 ? -6.540 15.882 -24.691 1.00 73.44 92 GLY A CA 1
ATOM 700 C C . GLY A 1 92 ? -6.396 14.839 -25.807 1.00 73.44 92 GLY A C 1
ATOM 701 O O . GLY A 1 92 ? -5.401 14.126 -25.850 1.00 73.44 92 GLY A O 1
ATOM 702 N N . ASP A 1 93 ? -7.343 14.775 -26.742 1.00 72.56 93 ASP A N 1
ATOM 703 C CA . ASP A 1 93 ? -7.370 13.856 -27.892 1.00 72.56 93 ASP A CA 1
ATOM 704 C C . ASP A 1 93 ? -6.417 14.233 -29.038 1.00 72.56 93 ASP A C 1
ATOM 706 O O . ASP A 1 93 ? -6.193 13.425 -29.956 1.00 72.56 93 ASP A O 1
ATOM 710 N N . ALA A 1 94 ? -5.791 15.408 -28.930 1.00 69.25 94 ALA A N 1
ATOM 711 C CA . ALA A 1 94 ? -4.667 15.836 -29.753 1.00 69.25 94 ALA A CA 1
ATOM 712 C C . ALA A 1 94 ? -3.307 15.286 -29.248 1.00 69.25 94 ALA A C 1
ATOM 714 O O . ALA A 1 94 ? -2.307 15.360 -29.967 1.00 69.25 94 ALA A O 1
ATOM 715 N N . LEU A 1 95 ? -3.236 14.683 -28.048 1.00 64.81 95 LEU A N 1
ATOM 716 C CA . LEU A 1 95 ? -1.997 14.203 -27.406 1.00 64.81 95 LEU A CA 1
ATOM 717 C C . LEU A 1 95 ? -1.992 12.661 -27.230 1.00 64.81 95 LEU A C 1
ATOM 719 O O . LEU A 1 95 ? -2.957 12.125 -26.703 1.00 64.81 95 LEU A O 1
ATOM 723 N N . PRO A 1 96 ? -0.908 11.915 -27.552 1.00 53.25 96 PRO A N 1
ATOM 724 C CA . PRO A 1 96 ? -0.005 12.024 -28.692 1.00 53.25 96 PRO A CA 1
ATOM 725 C C . PRO A 1 96 ? -0.262 10.914 -29.738 1.00 53.25 96 PRO A C 1
ATOM 727 O O . PRO A 1 96 ? -0.105 9.719 -29.480 1.00 53.25 96 PRO A O 1
ATOM 730 N N . ARG A 1 97 ? -0.558 11.320 -30.978 1.00 56.56 97 ARG A N 1
ATOM 731 C CA . ARG A 1 97 ? -0.554 10.440 -32.162 1.00 56.56 97 ARG A CA 1
ATOM 732 C C . ARG A 1 97 ? 0.794 10.539 -32.871 1.00 56.56 97 ARG A C 1
ATOM 734 O O . ARG A 1 97 ? 1.029 11.519 -33.580 1.00 56.56 97 ARG A O 1
ATOM 741 N N . LEU A 1 98 ? 1.661 9.534 -32.746 1.00 49.78 98 LEU A N 1
ATOM 742 C CA . LEU A 1 98 ? 3.018 9.583 -33.312 1.00 49.78 98 LEU A CA 1
ATOM 743 C C . LEU A 1 98 ? 3.198 8.848 -34.651 1.00 49.78 98 LEU A C 1
ATOM 745 O O . LEU A 1 98 ? 2.433 7.941 -34.973 1.00 49.78 98 LEU A O 1
ATOM 749 N N . PRO A 1 99 ? 4.211 9.223 -35.453 1.00 39.56 99 PRO A N 1
ATOM 750 C CA . PRO A 1 99 ? 4.642 8.456 -36.626 1.00 39.56 99 PRO A CA 1
ATOM 751 C C . PRO A 1 99 ? 5.315 7.122 -36.227 1.00 39.56 99 PRO A C 1
ATOM 753 O O . PRO A 1 99 ? 6.107 7.106 -35.291 1.00 39.56 99 PRO A O 1
ATOM 756 N N . GLY A 1 100 ? 5.038 6.017 -36.938 1.00 46.94 100 GLY A N 1
ATOM 757 C CA . GLY A 1 100 ? 5.707 4.708 -36.747 1.00 46.94 100 GLY A CA 1
ATOM 758 C C . GLY A 1 100 ? 5.014 3.713 -35.800 1.00 46.94 100 GLY A C 1
ATOM 759 O O . GLY A 1 100 ? 5.484 2.591 -35.636 1.00 46.94 100 GLY A O 1
ATOM 760 N N . GLN A 1 101 ? 3.868 4.091 -35.224 1.00 46.00 101 GLN A N 1
ATOM 761 C CA . GLN A 1 101 ? 3.085 3.305 -34.255 1.00 46.00 101 GLN A CA 1
ATOM 762 C C . GLN A 1 101 ? 2.728 1.875 -34.713 1.00 46.00 101 GLN A C 1
ATOM 764 O O . GLN A 1 101 ? 2.615 0.977 -33.886 1.00 46.00 101 GLN A O 1
ATOM 769 N N . SER A 1 102 ? 2.547 1.649 -36.012 1.00 46.81 102 SER A N 1
ATOM 770 C CA . SER A 1 102 ? 2.153 0.357 -36.587 1.00 46.81 102 SER A CA 1
ATOM 771 C C . SER A 1 102 ? 3.321 -0.598 -36.876 1.00 46.81 102 SER A C 1
ATOM 773 O O . SER A 1 102 ? 3.076 -1.707 -37.340 1.00 46.81 102 SER A O 1
ATOM 775 N N . ALA A 1 103 ? 4.573 -0.191 -36.632 1.00 46.72 103 ALA A N 1
ATOM 776 C CA . ALA A 1 103 ? 5.772 -0.957 -37.000 1.00 46.72 103 ALA A CA 1
ATOM 777 C C . ALA A 1 103 ? 6.339 -1.850 -35.872 1.00 46.72 103 ALA A C 1
ATOM 779 O O . ALA A 1 103 ? 7.336 -2.534 -36.080 1.00 46.72 103 ALA A O 1
ATOM 780 N N . PHE A 1 104 ? 5.736 -1.844 -34.678 1.00 48.00 104 PHE A N 1
ATOM 781 C CA . PHE A 1 104 ? 6.205 -2.591 -33.508 1.00 48.00 104 PHE A CA 1
ATOM 782 C C . PHE A 1 104 ? 5.480 -3.939 -33.359 1.00 48.00 104 PHE A C 1
ATOM 784 O O . PHE A 1 104 ? 4.275 -3.964 -33.119 1.00 48.00 104 PHE A O 1
ATOM 791 N N . THR A 1 105 ? 6.202 -5.056 -33.478 1.00 47.75 105 THR A N 1
ATOM 792 C CA . THR A 1 105 ? 5.616 -6.407 -33.624 1.00 47.75 105 THR A CA 1
ATOM 793 C C . THR A 1 105 ? 5.845 -7.351 -32.436 1.00 47.75 105 THR A C 1
ATOM 795 O O . THR A 1 105 ? 5.171 -8.375 -32.335 1.00 47.75 105 THR A O 1
ATOM 798 N N . SER A 1 106 ? 6.765 -7.034 -31.517 1.00 43.38 106 SER A N 1
ATOM 799 C CA . SER A 1 106 ? 7.139 -7.922 -30.403 1.00 43.38 106 SER A CA 1
ATOM 800 C C . SER A 1 106 ? 6.188 -7.836 -29.190 1.00 43.38 106 SER A C 1
ATOM 802 O O . SER A 1 106 ? 5.586 -6.789 -28.948 1.00 43.38 106 SER A O 1
ATOM 804 N N . PRO A 1 107 ? 6.052 -8.900 -28.370 1.00 51.41 107 PRO A N 1
ATOM 805 C CA . PRO A 1 107 ? 5.096 -8.911 -27.260 1.00 51.41 107 PRO A CA 1
ATOM 806 C C . PRO A 1 107 ? 5.449 -7.927 -26.133 1.00 51.41 107 PRO A C 1
ATOM 808 O O . PRO A 1 107 ? 6.534 -7.995 -25.555 1.00 51.41 107 PRO A O 1
ATOM 811 N N . ILE A 1 108 ? 4.492 -7.075 -25.757 1.00 55.22 108 ILE A N 1
ATOM 812 C CA . ILE A 1 108 ? 4.561 -6.221 -24.561 1.00 55.22 108 ILE A CA 1
ATOM 813 C C . ILE A 1 108 ? 3.820 -6.920 -23.428 1.00 55.22 108 ILE A C 1
ATOM 815 O O . ILE A 1 108 ? 2.655 -7.280 -23.581 1.00 55.22 108 ILE A O 1
ATOM 819 N N . LEU A 1 109 ? 4.494 -7.104 -22.291 1.00 54.50 109 LEU A N 1
ATOM 820 C CA . LEU A 1 109 ? 3.942 -7.808 -21.137 1.00 54.50 109 LEU A CA 1
ATOM 821 C C . LEU A 1 109 ? 3.942 -6.914 -19.903 1.00 54.50 109 LEU A C 1
ATOM 823 O O . LEU A 1 109 ? 4.976 -6.378 -19.503 1.00 54.50 109 LEU A O 1
ATOM 827 N N . HIS A 1 110 ? 2.782 -6.798 -19.265 1.00 64.38 110 HIS A N 1
ATOM 828 C CA . HIS A 1 110 ? 2.672 -6.182 -17.953 1.00 64.38 110 HIS A CA 1
ATOM 829 C C . HIS A 1 110 ? 2.984 -7.211 -16.855 1.00 64.38 110 HIS A C 1
ATOM 831 O O . HIS A 1 110 ? 2.709 -8.401 -17.001 1.00 64.38 110 HIS A O 1
ATOM 837 N N . VAL A 1 111 ? 3.502 -6.763 -15.703 1.00 57.12 111 VAL A N 1
ATOM 838 C CA . VAL A 1 111 ? 3.859 -7.662 -14.585 1.00 57.12 111 VAL A CA 1
ATOM 839 C C . VAL A 1 111 ? 2.660 -8.436 -14.021 1.00 57.12 111 VAL A C 1
ATOM 841 O O . VAL A 1 111 ? 2.817 -9.525 -13.483 1.00 57.12 111 VAL A O 1
ATOM 844 N N . ARG A 1 112 ? 1.445 -7.905 -14.192 1.00 56.12 112 ARG A N 1
ATOM 845 C CA . ARG A 1 112 ? 0.192 -8.610 -13.868 1.00 56.12 112 ARG A CA 1
ATOM 846 C C . ARG A 1 112 ? 0.045 -9.907 -14.666 1.00 56.12 112 ARG A C 1
ATOM 848 O O . ARG A 1 112 ? -0.464 -10.886 -14.136 1.00 56.12 112 ARG A O 1
ATOM 855 N N . ASP A 1 113 ? 0.516 -9.909 -15.906 1.00 61.22 113 ASP A N 1
ATOM 856 C CA . ASP A 1 113 ? 0.365 -11.031 -16.830 1.00 61.22 113 ASP A CA 1
ATOM 857 C C . ASP A 1 113 ? 1.592 -11.968 -16.767 1.00 61.22 113 ASP A C 1
ATOM 859 O O . ASP A 1 113 ? 1.591 -13.057 -17.337 1.00 61.22 113 ASP A O 1
ATOM 863 N N . PHE A 1 114 ? 2.627 -11.584 -16.006 1.00 64.25 114 PHE A N 1
ATOM 864 C CA . PHE A 1 114 ? 3.885 -12.313 -15.839 1.00 64.25 114 PHE A CA 1
ATOM 865 C C . PHE A 1 114 ? 3.673 -13.785 -15.474 1.00 64.25 114 PHE A C 1
ATOM 867 O O . PHE A 1 114 ? 4.196 -14.655 -16.158 1.00 64.25 114 PHE A O 1
ATOM 874 N N . GLY A 1 115 ? 2.844 -14.086 -14.469 1.00 62.94 115 GLY A N 1
ATOM 875 C CA . GLY A 1 115 ? 2.612 -15.467 -14.025 1.00 62.94 115 GLY A CA 1
ATOM 876 C C . GLY A 1 115 ? 2.078 -16.394 -15.126 1.00 62.94 115 GLY A C 1
ATOM 877 O O . GLY A 1 115 ? 2.512 -17.538 -15.224 1.00 62.94 115 GLY A O 1
ATOM 878 N N . ALA A 1 116 ? 1.200 -15.890 -16.000 1.00 63.81 116 ALA A N 1
ATOM 879 C CA . ALA A 1 116 ? 0.684 -16.647 -17.142 1.00 63.81 116 ALA A CA 1
ATOM 880 C C . ALA A 1 116 ? 1.741 -16.831 -18.247 1.00 63.81 116 ALA A C 1
ATOM 882 O O . ALA A 1 116 ? 1.717 -17.816 -18.985 1.00 63.81 116 ALA A O 1
ATOM 883 N N . HIS A 1 117 ? 2.690 -15.899 -18.354 1.00 62.19 117 HIS A N 1
ATOM 884 C CA . HIS A 1 117 ? 3.740 -15.907 -19.370 1.00 62.19 117 HIS A CA 1
ATOM 885 C C . HIS A 1 117 ? 5.008 -16.671 -18.967 1.00 62.19 117 HIS A C 1
ATOM 887 O O . HIS A 1 117 ? 5.701 -17.169 -19.854 1.00 62.19 117 HIS A O 1
ATOM 893 N N . CYS A 1 118 ? 5.283 -16.842 -17.671 1.00 59.44 118 CYS A N 1
ATOM 894 C CA . CYS A 1 118 ? 6.430 -17.612 -17.164 1.00 59.44 118 CYS A CA 1
ATOM 895 C C . CYS A 1 118 ? 6.311 -19.126 -17.379 1.00 59.44 118 CYS A C 1
ATOM 897 O O . CYS A 1 118 ? 7.285 -19.849 -17.207 1.00 59.44 118 CYS A O 1
ATOM 899 N N . LEU A 1 119 ? 5.128 -19.614 -17.763 1.00 56.66 119 LEU A N 1
ATOM 900 C CA . LEU A 1 119 ? 4.886 -21.019 -18.108 1.00 56.66 119 LEU A CA 1
ATOM 901 C C . LEU A 1 119 ? 5.216 -21.338 -19.577 1.00 56.66 119 LEU A C 1
ATOM 903 O O . LEU A 1 119 ? 4.983 -22.456 -20.037 1.00 56.66 119 LEU A O 1
ATOM 907 N N . ARG A 1 120 ? 5.730 -20.365 -20.342 1.00 55.53 120 ARG A N 1
ATOM 908 C CA . ARG A 1 120 ? 6.143 -20.588 -21.730 1.00 55.53 120 ARG A CA 1
ATOM 909 C C . ARG A 1 120 ? 7.367 -21.517 -21.781 1.00 55.53 120 ARG A C 1
ATOM 911 O O . ARG A 1 120 ? 8.307 -21.318 -21.018 1.00 55.53 120 ARG A O 1
ATOM 918 N N . PRO A 1 121 ? 7.403 -22.487 -22.712 1.00 49.69 121 PRO A N 1
ATOM 919 C CA . PRO A 1 121 ? 8.469 -23.490 -22.775 1.00 49.69 121 PRO A CA 1
ATOM 920 C C . PRO A 1 121 ? 9.842 -22.937 -23.194 1.00 49.69 121 PRO A C 1
ATOM 922 O O . PRO A 1 121 ? 10.848 -23.606 -22.977 1.00 49.69 121 PRO A O 1
ATOM 925 N N . ALA A 1 122 ? 9.909 -21.733 -23.772 1.00 56.97 122 ALA A N 1
ATOM 926 C CA . ALA A 1 122 ? 11.161 -21.083 -24.148 1.00 56.97 122 ALA A CA 1
ATOM 927 C C . ALA A 1 122 ? 11.318 -19.747 -23.415 1.00 56.97 122 ALA A C 1
ATOM 929 O O . ALA A 1 122 ? 10.511 -18.829 -23.590 1.00 56.97 122 ALA A O 1
ATOM 930 N N . ALA A 1 123 ? 12.378 -19.641 -22.615 1.00 54.34 123 ALA A N 1
ATOM 931 C CA . ALA A 1 123 ? 12.755 -18.395 -21.972 1.00 54.34 123 ALA A CA 1
ATOM 932 C C . ALA A 1 123 ? 13.282 -17.389 -23.017 1.00 54.34 123 ALA A C 1
ATOM 934 O O . ALA A 1 123 ? 14.035 -17.771 -23.919 1.00 54.34 123 ALA A O 1
ATOM 935 N N . PRO A 1 124 ? 12.901 -16.105 -22.931 1.00 60.09 124 PRO A N 1
ATOM 936 C CA . PRO A 1 124 ? 13.425 -15.072 -23.822 1.00 60.09 124 PRO A CA 1
ATOM 937 C C . PRO A 1 124 ? 14.945 -14.920 -23.661 1.00 60.09 124 PRO A C 1
ATOM 939 O O . PRO A 1 124 ? 15.476 -15.045 -22.564 1.00 60.09 124 PRO A O 1
ATOM 942 N N . LYS A 1 125 ? 15.659 -14.591 -24.745 1.00 57.81 125 LYS A N 1
ATOM 943 C CA . LYS A 1 125 ? 17.125 -14.394 -24.702 1.00 57.81 125 LYS A CA 1
ATOM 944 C C . LYS A 1 125 ? 17.538 -13.133 -23.937 1.00 57.81 125 LYS A C 1
ATOM 946 O O . LYS A 1 125 ? 18.599 -13.116 -23.321 1.00 57.81 125 LYS A O 1
ATOM 951 N N . THR A 1 126 ? 16.703 -12.094 -23.965 1.00 54.81 126 THR A N 1
ATOM 952 C CA . THR A 1 126 ? 16.918 -10.828 -23.255 1.00 54.81 126 THR A CA 1
ATOM 953 C C . THR A 1 126 ? 15.583 -10.322 -22.723 1.00 54.81 126 THR A C 1
ATOM 955 O O . THR A 1 126 ? 14.602 -10.311 -23.464 1.00 54.81 126 THR A O 1
ATOM 958 N N . VAL A 1 127 ? 15.549 -9.880 -21.466 1.00 57.19 127 VAL A N 1
ATOM 959 C CA . VAL A 1 127 ? 14.375 -9.255 -20.845 1.00 57.19 127 VAL A CA 1
ATOM 960 C C . VAL A 1 127 ? 14.759 -7.921 -20.255 1.00 57.19 127 VAL A C 1
ATOM 962 O O . VAL A 1 127 ? 15.759 -7.795 -19.555 1.00 57.19 127 VAL A O 1
ATOM 965 N N . LEU A 1 128 ? 13.941 -6.921 -20.532 1.00 58.81 128 LEU A N 1
ATOM 966 C CA . LEU A 1 128 ? 14.095 -5.594 -19.982 1.00 58.81 128 LEU A CA 1
ATOM 967 C C . LEU A 1 128 ? 12.995 -5.332 -18.960 1.00 58.81 128 LEU A C 1
ATOM 969 O O . LEU A 1 128 ? 11.832 -5.636 -19.217 1.00 58.81 128 LEU A O 1
ATOM 973 N N . ILE A 1 129 ? 13.368 -4.776 -17.808 1.00 63.09 129 ILE A N 1
ATOM 974 C CA . ILE A 1 129 ? 12.482 -4.611 -16.653 1.00 63.09 129 ILE A CA 1
ATOM 975 C C . ILE A 1 129 ? 12.485 -3.177 -16.154 1.00 63.09 129 ILE A C 1
ATOM 977 O O . ILE A 1 129 ? 13.532 -2.555 -15.988 1.00 63.09 129 ILE A O 1
ATOM 981 N N . LEU A 1 130 ? 11.269 -2.688 -15.916 1.00 57.84 130 LEU A N 1
ATOM 982 C CA . LEU A 1 130 ? 10.844 -1.294 -16.031 1.00 57.84 130 LEU A CA 1
ATOM 983 C C . LEU A 1 130 ? 10.183 -0.742 -14.794 1.00 57.84 130 LEU A C 1
ATOM 985 O O . LEU A 1 130 ? 9.093 -0.182 -14.808 1.00 57.84 130 LEU A O 1
ATOM 989 N N . SER A 1 131 ? 10.819 -1.016 -13.684 1.00 58.81 131 SER A N 1
ATOM 990 C CA . SER A 1 131 ? 10.474 -0.522 -12.365 1.00 58.81 131 SER A CA 1
ATOM 991 C C . SER A 1 131 ? 11.451 -1.179 -11.419 1.00 58.81 131 SER A C 1
ATOM 993 O O . SER A 1 131 ? 12.029 -2.206 -11.753 1.00 58.81 131 SER A O 1
ATOM 995 N N . ALA A 1 132 ? 11.603 -0.644 -10.221 1.00 66.75 132 ALA A N 1
ATOM 996 C CA . ALA A 1 132 ? 12.427 -1.274 -9.200 1.00 66.75 132 ALA A CA 1
ATOM 997 C C . ALA A 1 132 ? 11.586 -1.783 -8.020 1.00 66.75 132 ALA A C 1
ATOM 999 O O . ALA A 1 132 ? 12.055 -1.874 -6.891 1.00 66.75 132 ALA A O 1
ATOM 1000 N N . ASN A 1 133 ? 10.322 -2.125 -8.289 1.00 68.00 133 ASN A N 1
ATOM 1001 C CA . ASN A 1 133 ? 9.412 -2.715 -7.312 1.00 68.00 133 ASN A CA 1
ATOM 1002 C C . ASN A 1 133 ? 9.712 -4.209 -7.087 1.00 68.00 133 ASN A C 1
ATOM 1004 O O . ASN A 1 133 ? 10.382 -4.844 -7.899 1.00 68.00 133 ASN A O 1
ATOM 1008 N N . LYS A 1 134 ? 9.144 -4.802 -6.025 1.00 71.94 134 LYS A N 1
ATOM 1009 C CA . LYS A 1 134 ? 9.357 -6.221 -5.669 1.00 71.94 134 LYS A CA 1
ATOM 1010 C C . LYS A 1 134 ? 9.083 -7.171 -6.843 1.00 71.94 134 LYS A C 1
ATOM 1012 O O . LYS A 1 134 ? 9.925 -7.987 -7.182 1.00 71.94 134 LYS A O 1
ATOM 1017 N N . SER A 1 135 ? 7.964 -6.979 -7.541 1.00 67.44 135 SER A N 1
ATOM 1018 C CA . SER A 1 135 ? 7.596 -7.804 -8.698 1.00 67.44 135 SER A CA 1
ATOM 1019 C C . SER A 1 135 ? 8.565 -7.669 -9.882 1.00 67.44 135 SER A C 1
ATOM 1021 O O . SER A 1 135 ? 8.725 -8.610 -10.650 1.00 67.44 135 SER A O 1
ATOM 1023 N N . ALA A 1 136 ? 9.232 -6.520 -10.035 1.00 68.88 136 ALA A N 1
ATOM 1024 C CA . ALA A 1 136 ? 10.295 -6.360 -11.024 1.00 68.88 136 ALA A CA 1
ATOM 1025 C C . ALA A 1 136 ? 11.573 -7.099 -10.618 1.00 68.88 136 ALA A C 1
ATOM 1027 O O . ALA A 1 136 ? 12.218 -7.687 -11.480 1.00 68.88 136 ALA A O 1
ATOM 1028 N N . ALA A 1 137 ? 11.902 -7.127 -9.324 1.00 74.94 137 ALA A N 1
ATOM 1029 C CA . ALA A 1 137 ? 13.002 -7.941 -8.816 1.00 74.94 137 ALA A CA 1
ATOM 1030 C C . ALA A 1 137 ? 12.745 -9.442 -9.046 1.00 74.94 137 ALA A C 1
ATOM 1032 O O . ALA A 1 137 ? 13.636 -10.141 -9.520 1.00 74.94 137 ALA A O 1
ATOM 1033 N N . ASP A 1 138 ? 11.519 -9.918 -8.807 1.00 75.00 138 ASP A N 1
ATOM 1034 C CA . ASP A 1 138 ? 11.131 -11.310 -9.083 1.00 75.00 138 ASP A CA 1
ATOM 1035 C C . ASP A 1 138 ? 11.208 -11.629 -10.579 1.00 75.00 138 ASP A C 1
ATOM 1037 O O . ASP A 1 138 ? 11.769 -12.651 -10.978 1.00 75.00 138 ASP A O 1
ATOM 1041 N N . ALA A 1 139 ? 10.698 -10.724 -11.421 1.00 70.62 139 ALA A N 1
ATOM 1042 C CA . ALA A 1 139 ? 10.773 -10.870 -12.867 1.00 70.62 139 ALA A CA 1
ATOM 1043 C C . ALA A 1 139 ? 12.217 -10.890 -13.378 1.00 70.62 139 ALA A C 1
ATOM 1045 O O . ALA A 1 139 ? 12.529 -11.658 -14.291 1.00 70.62 139 ALA A O 1
ATOM 1046 N N . ALA A 1 140 ? 13.091 -10.081 -12.774 1.00 74.44 140 ALA A N 1
ATOM 1047 C CA . ALA A 1 140 ? 14.509 -10.017 -13.093 1.00 74.44 140 ALA A CA 1
ATOM 1048 C C . ALA A 1 140 ? 15.200 -11.312 -12.695 1.00 74.44 140 ALA A C 1
ATOM 1050 O O . ALA A 1 140 ? 15.883 -11.932 -13.502 1.00 74.44 140 ALA A O 1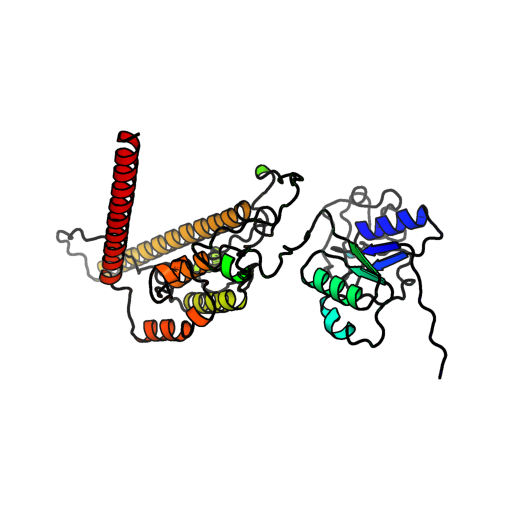
ATOM 1051 N N . HIS A 1 141 ? 14.969 -11.757 -11.467 1.00 80.94 141 HIS A N 1
ATOM 1052 C CA . HIS A 1 141 ? 15.563 -12.972 -10.946 1.00 80.94 141 HIS A CA 1
ATOM 1053 C C . HIS A 1 141 ? 15.135 -14.210 -11.746 1.00 80.94 141 HIS A C 1
ATOM 1055 O O . HIS A 1 141 ? 15.984 -14.993 -12.166 1.00 80.94 141 HIS A O 1
ATOM 1061 N N . HIS A 1 142 ? 13.837 -14.360 -12.022 1.00 78.38 142 HIS A N 1
ATOM 1062 C CA . HIS A 1 142 ? 13.306 -15.477 -12.804 1.00 78.38 142 HIS A CA 1
ATOM 1063 C C . HIS A 1 142 ? 13.948 -15.563 -14.194 1.00 78.38 142 HIS A C 1
ATOM 1065 O O . HIS A 1 142 ? 14.439 -16.618 -14.589 1.00 78.38 142 HIS A O 1
ATOM 1071 N N . HIS A 1 143 ? 13.992 -14.444 -14.920 1.00 73.12 143 HIS A N 1
ATOM 1072 C CA . HIS A 1 143 ? 14.562 -14.418 -16.263 1.00 73.12 143 HIS A CA 1
ATOM 1073 C C . HIS A 1 143 ? 16.082 -14.603 -16.262 1.00 73.12 143 HIS A C 1
ATOM 1075 O O . HIS A 1 143 ? 16.600 -15.295 -17.135 1.00 73.12 143 HIS A O 1
ATOM 1081 N N . ALA A 1 144 ? 16.789 -14.072 -15.261 1.00 76.81 144 ALA A N 1
ATOM 1082 C CA . ALA A 1 144 ? 18.220 -14.308 -15.099 1.00 76.81 144 ALA A CA 1
ATOM 1083 C C . ALA A 1 144 ? 18.530 -15.798 -14.864 1.00 76.81 144 ALA A C 1
ATOM 1085 O O . ALA A 1 144 ? 19.442 -16.337 -15.488 1.00 76.81 144 ALA A O 1
ATOM 1086 N N . LEU A 1 145 ? 17.745 -16.488 -14.023 1.00 81.62 145 LEU A N 1
ATOM 1087 C CA . LEU A 1 145 ? 17.880 -17.936 -13.807 1.00 81.62 145 LEU A CA 1
ATOM 1088 C C . LEU A 1 145 ? 17.580 -18.753 -15.065 1.00 81.62 145 LEU A C 1
ATOM 1090 O O . LEU A 1 145 ? 18.203 -19.786 -15.292 1.00 81.62 145 LEU A O 1
ATOM 1094 N N . ALA A 1 146 ? 16.652 -18.280 -15.893 1.00 75.75 146 ALA A N 1
ATOM 1095 C CA . ALA A 1 146 ? 16.312 -18.908 -17.162 1.00 75.75 146 ALA A CA 1
ATOM 1096 C C . ALA A 1 146 ? 17.365 -18.672 -18.269 1.00 75.75 146 ALA A C 1
ATOM 1098 O O . ALA A 1 146 ? 17.152 -19.060 -19.416 1.00 75.75 146 ALA A O 1
ATOM 1099 N N . GLY A 1 147 ? 18.496 -18.032 -17.943 1.00 74.81 147 GLY A N 1
ATOM 1100 C CA . GLY A 1 147 ? 19.586 -17.747 -18.877 1.00 74.81 147 GLY A CA 1
ATOM 1101 C C . GLY A 1 147 ? 19.350 -16.522 -19.763 1.00 74.81 147 GLY A C 1
ATOM 1102 O O . GLY A 1 147 ? 20.143 -16.268 -20.670 1.00 74.81 147 GLY A O 1
ATOM 1103 N N . ALA A 1 148 ? 18.289 -15.748 -19.511 1.00 70.88 148 ALA A N 1
ATOM 1104 C CA . ALA A 1 148 ? 18.040 -14.501 -20.215 1.00 70.88 148 ALA A CA 1
ATOM 1105 C C . ALA A 1 148 ? 19.009 -13.413 -19.740 1.00 70.88 148 ALA A C 1
ATOM 1107 O O . ALA A 1 148 ? 19.264 -13.245 -18.545 1.00 70.88 148 ALA A O 1
ATOM 1108 N N . ARG A 1 149 ? 19.477 -12.575 -20.665 1.00 66.81 149 ARG A N 1
ATOM 1109 C CA . ARG A 1 149 ? 20.130 -11.315 -20.312 1.00 66.81 149 ARG A CA 1
ATOM 1110 C C . ARG A 1 149 ? 19.085 -10.355 -19.748 1.00 66.81 149 ARG A C 1
ATOM 1112 O O . ARG A 1 149 ? 18.219 -9.887 -20.482 1.00 66.81 149 ARG A O 1
ATOM 1119 N N . VAL A 1 150 ? 19.184 -10.020 -18.466 1.00 69.75 150 VAL A N 1
ATOM 1120 C CA . VAL A 1 150 ? 18.268 -9.064 -17.832 1.00 69.75 150 VAL A CA 1
ATOM 1121 C C . VAL A 1 150 ? 18.866 -7.665 -17.844 1.00 69.75 150 VAL A C 1
ATOM 1123 O O . VAL A 1 150 ? 19.956 -7.436 -17.327 1.00 69.75 150 VAL A O 1
ATOM 1126 N N . VAL A 1 151 ? 18.140 -6.719 -18.430 1.00 69.00 151 VAL A N 1
ATOM 1127 C CA . VAL A 1 151 ? 18.446 -5.291 -18.366 1.00 69.00 151 VAL A CA 1
ATOM 1128 C C 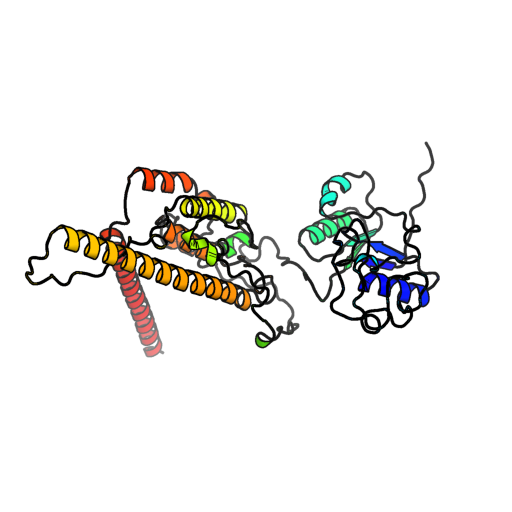. VAL A 1 151 ? 17.424 -4.658 -17.429 1.00 69.00 151 VAL A C 1
ATOM 1130 O O . VAL A 1 151 ? 16.222 -4.755 -17.654 1.00 69.00 151 VAL A O 1
ATOM 1133 N N . TRP A 1 152 ? 17.878 -4.043 -16.343 1.00 71.12 152 TRP A N 1
ATOM 1134 C CA . TRP A 1 152 ? 16.994 -3.489 -15.319 1.00 71.12 152 TRP A CA 1
ATOM 1135 C C . TRP A 1 152 ? 17.128 -1.968 -15.301 1.00 71.12 152 TRP A C 1
ATOM 1137 O O . TRP A 1 152 ? 18.164 -1.441 -14.902 1.00 71.12 152 TRP A O 1
ATOM 1147 N N . LEU A 1 153 ? 16.097 -1.261 -15.769 1.00 62.25 153 LEU A N 1
ATOM 1148 C CA . LEU A 1 153 ? 16.077 0.199 -15.796 1.00 62.25 153 LEU A CA 1
ATOM 1149 C C . LEU A 1 153 ? 15.265 0.743 -14.626 1.00 62.25 153 LEU A C 1
ATOM 1151 O O . LEU A 1 153 ? 14.089 0.419 -14.443 1.00 62.25 153 LEU A O 1
ATOM 1155 N N . ILE A 1 154 ? 15.916 1.598 -13.844 1.00 63.53 154 ILE A N 1
ATOM 1156 C CA . ILE A 1 154 ? 15.366 2.214 -12.641 1.00 63.53 154 ILE A CA 1
ATOM 1157 C C . ILE A 1 154 ? 15.338 3.721 -12.869 1.00 63.53 154 ILE A C 1
ATOM 1159 O O . ILE A 1 154 ? 16.372 4.330 -13.138 1.00 63.53 154 ILE A O 1
ATOM 1163 N N . SER A 1 155 ? 14.151 4.323 -12.789 1.00 57.72 155 SER A N 1
ATOM 1164 C CA . SER A 1 155 ? 14.019 5.771 -12.950 1.00 57.72 155 SER A CA 1
ATOM 1165 C C . SER A 1 155 ? 14.652 6.510 -11.762 1.00 57.72 155 SER A C 1
ATOM 1167 O O . SER A 1 155 ? 14.391 6.123 -10.620 1.00 57.72 155 SER A O 1
ATOM 1169 N N . PRO A 1 156 ? 15.397 7.611 -11.992 1.00 48.19 156 PRO A N 1
ATOM 1170 C CA . PRO A 1 156 ? 15.864 8.488 -10.917 1.00 48.19 156 PRO A CA 1
ATOM 1171 C C . PRO A 1 156 ? 14.719 9.285 -10.266 1.00 48.19 156 PRO A C 1
ATOM 1173 O O . PRO A 1 156 ? 14.878 9.805 -9.166 1.00 48.19 156 PRO A O 1
ATOM 1176 N N . ARG A 1 157 ? 13.558 9.391 -10.933 1.00 46.31 157 ARG A N 1
ATOM 1177 C CA . ARG A 1 157 ? 12.336 10.030 -10.417 1.00 46.31 157 ARG A CA 1
ATOM 1178 C C . ARG A 1 157 ? 11.162 9.053 -10.525 1.00 46.31 157 ARG A C 1
ATOM 1180 O O . ARG A 1 157 ? 10.792 8.657 -11.629 1.00 46.31 157 ARG A O 1
ATOM 1187 N N . GLY A 1 158 ? 10.587 8.641 -9.399 1.00 48.94 158 GLY A N 1
ATOM 1188 C CA . GLY A 1 158 ? 9.486 7.673 -9.343 1.00 48.94 158 GLY A CA 1
ATOM 1189 C C . GLY A 1 158 ? 9.675 6.647 -8.229 1.00 48.94 158 GLY A C 1
ATOM 1190 O O . GLY A 1 158 ? 10.399 6.893 -7.267 1.00 48.94 158 GLY A O 1
ATOM 1191 N N . HIS A 1 159 ? 9.031 5.485 -8.354 1.00 52.66 159 HIS A N 1
ATOM 1192 C CA . HIS A 1 159 ? 9.239 4.366 -7.435 1.00 52.66 159 HIS A CA 1
ATOM 1193 C C . HIS A 1 159 ? 10.652 3.800 -7.644 1.00 52.66 159 HIS A C 1
ATOM 1195 O O . HIS A 1 159 ? 10.879 2.985 -8.542 1.00 52.66 159 HIS A O 1
ATOM 1201 N N . GLY A 1 160 ? 11.604 4.307 -6.854 1.00 54.41 160 GLY A N 1
ATOM 1202 C CA . GLY A 1 160 ? 12.977 3.812 -6.785 1.00 54.41 160 GLY A CA 1
ATOM 1203 C C . GLY A 1 160 ? 13.043 2.349 -6.323 1.00 54.41 160 GLY A C 1
ATOM 1204 O O . GLY A 1 160 ? 12.007 1.689 -6.190 1.00 54.41 160 GLY A O 1
ATOM 1205 N N . PRO A 1 161 ? 14.248 1.805 -6.082 1.00 59.91 161 PRO A N 1
ATOM 1206 C CA . PRO A 1 161 ? 14.383 0.426 -5.639 1.00 59.91 161 PRO A CA 1
ATOM 1207 C C . PRO A 1 161 ? 13.605 0.200 -4.349 1.00 59.91 161 PRO A C 1
ATOM 1209 O O . PRO A 1 161 ? 13.801 0.885 -3.344 1.00 59.91 161 PRO A O 1
ATOM 1212 N N . CYS A 1 162 ? 12.693 -0.772 -4.382 1.00 64.06 162 CYS A N 1
ATOM 1213 C CA . CYS A 1 162 ? 12.053 -1.248 -3.174 1.00 64.06 162 CYS A CA 1
ATOM 1214 C C . CYS A 1 162 ? 13.124 -1.790 -2.227 1.00 64.06 162 CYS A C 1
ATOM 1216 O O . CYS A 1 162 ? 14.171 -2.261 -2.668 1.00 64.06 162 CYS A O 1
ATOM 1218 N N . TRP A 1 163 ? 12.852 -1.746 -0.926 1.00 65.94 163 TRP A N 1
ATOM 1219 C CA . TRP A 1 163 ? 13.783 -2.258 0.072 1.00 65.94 163 TRP A CA 1
ATOM 1220 C C . TRP A 1 163 ? 14.099 -3.738 -0.200 1.00 65.94 163 TRP A C 1
ATOM 1222 O O . TRP A 1 163 ? 13.213 -4.591 -0.100 1.00 65.94 163 TRP A O 1
ATOM 1232 N N . LEU A 1 164 ? 15.346 -4.019 -0.588 1.00 70.00 164 LEU A N 1
ATOM 1233 C CA . LEU A 1 164 ? 15.880 -5.363 -0.779 1.00 70.00 164 LEU A CA 1
ATOM 1234 C C . LEU A 1 164 ? 16.754 -5.686 0.428 1.00 70.00 164 LEU A C 1
ATOM 1236 O O . LEU A 1 164 ? 17.826 -5.111 0.608 1.00 70.00 164 LEU A O 1
ATOM 1240 N N . ALA A 1 165 ? 16.277 -6.600 1.261 1.00 69.81 165 ALA A N 1
ATOM 1241 C CA . ALA A 1 165 ? 17.008 -7.098 2.410 1.00 69.81 165 ALA A CA 1
ATOM 1242 C C . ALA A 1 165 ? 17.027 -8.629 2.355 1.00 69.81 165 ALA A C 1
ATOM 1244 O O . ALA A 1 165 ? 16.032 -9.235 1.947 1.00 69.81 165 ALA A O 1
ATOM 1245 N N . PRO A 1 166 ? 18.126 -9.279 2.775 1.00 69.69 166 PRO A N 1
ATOM 1246 C CA . PRO A 1 166 ? 18.091 -10.704 3.062 1.00 69.69 166 PRO A CA 1
ATOM 1247 C C . PRO A 1 166 ? 16.958 -11.008 4.055 1.00 69.69 166 PRO A C 1
ATOM 1249 O O . PRO A 1 166 ? 16.727 -10.207 4.961 1.00 69.69 166 PRO A O 1
ATOM 1252 N N . PRO A 1 167 ? 16.299 -12.177 3.971 1.00 69.75 167 PRO A N 1
ATOM 1253 C CA . PRO A 1 167 ? 15.240 -12.534 4.916 1.00 69.75 167 PRO A CA 1
ATOM 1254 C C . PRO A 1 167 ? 15.757 -12.605 6.356 1.00 69.75 167 PRO A C 1
ATOM 1256 O O . PRO A 1 167 ? 14.988 -12.488 7.298 1.00 69.75 167 PRO A O 1
ATOM 1259 N N . ARG A 1 168 ? 17.070 -12.792 6.545 1.00 75.50 168 ARG A N 1
ATOM 1260 C CA . ARG A 1 168 ? 17.726 -12.861 7.850 1.00 75.50 168 ARG A CA 1
ATOM 1261 C C . ARG A 1 168 ? 18.853 -11.844 7.921 1.00 75.50 168 ARG A C 1
ATOM 1263 O O . ARG A 1 168 ? 19.857 -12.007 7.233 1.00 75.50 168 ARG A O 1
ATOM 1270 N N . ILE A 1 169 ? 18.683 -10.815 8.749 1.00 68.00 169 ILE A N 1
ATOM 1271 C CA . ILE A 1 169 ? 19.566 -9.633 8.757 1.00 68.00 169 ILE A CA 1
ATOM 1272 C C . ILE A 1 169 ? 20.475 -9.528 9.988 1.00 68.00 169 ILE A C 1
ATOM 1274 O O . ILE A 1 169 ? 21.298 -8.621 10.062 1.00 68.00 169 ILE A O 1
ATOM 1278 N N . THR A 1 170 ? 20.354 -10.439 10.957 1.00 70.94 170 THR A N 1
ATOM 1279 C CA . THR A 1 170 ? 21.182 -10.446 12.176 1.00 70.94 170 THR A CA 1
ATOM 1280 C C . THR A 1 170 ? 22.151 -11.633 12.200 1.00 70.94 170 THR A C 1
ATOM 1282 O O . THR A 1 170 ? 21.874 -12.658 11.567 1.00 70.94 170 THR A O 1
ATOM 1285 N N . PRO A 1 171 ? 23.252 -11.563 12.980 1.00 69.50 171 PRO A N 1
ATOM 1286 C CA . PRO A 1 171 ? 24.151 -12.705 13.189 1.00 69.50 171 PRO A CA 1
ATOM 1287 C C . PRO A 1 171 ? 23.431 -13.960 13.707 1.00 69.50 171 PRO A C 1
ATOM 1289 O O . PRO A 1 171 ? 23.807 -15.078 13.371 1.00 69.50 171 PRO A O 1
ATOM 1292 N N . PHE A 1 172 ? 22.344 -13.770 14.461 1.00 74.69 172 PHE A N 1
ATOM 1293 C CA . PHE A 1 172 ? 21.498 -14.838 15.000 1.00 74.69 172 PHE A CA 1
ATOM 1294 C C . PHE A 1 172 ? 20.465 -15.375 14.003 1.00 74.69 172 PHE A C 1
ATOM 1296 O O . PHE A 1 172 ? 19.578 -16.129 14.392 1.00 74.69 172 PHE A O 1
ATOM 1303 N N . ARG A 1 173 ? 20.552 -15.000 12.717 1.00 71.56 173 ARG A N 1
ATOM 1304 C CA . ARG A 1 173 ? 19.657 -15.491 11.658 1.00 71.56 173 ARG A CA 1
ATOM 1305 C C . ARG A 1 173 ? 18.168 -15.203 11.927 1.00 71.56 173 ARG A C 1
ATOM 1307 O O . ARG A 1 173 ? 17.302 -15.944 11.458 1.00 71.56 173 ARG A O 1
ATOM 1314 N N . ILE A 1 174 ? 17.878 -14.111 12.640 1.00 75.56 174 ILE A N 1
ATOM 1315 C CA . ILE A 1 174 ? 16.510 -13.658 12.930 1.00 75.56 174 ILE A CA 1
ATOM 1316 C C . ILE A 1 174 ? 15.883 -13.111 11.649 1.00 75.56 174 ILE A C 1
ATOM 1318 O O . ILE A 1 174 ? 16.546 -12.394 10.893 1.00 75.56 174 ILE A O 1
ATOM 1322 N N . LEU A 1 175 ? 14.612 -13.453 11.427 1.00 76.75 175 LEU A N 1
ATOM 1323 C CA . LEU A 1 175 ? 13.831 -12.961 10.298 1.00 76.75 175 LEU A CA 1
ATOM 1324 C C . LEU A 1 175 ? 13.641 -11.441 10.378 1.00 76.75 175 LEU A C 1
ATOM 1326 O O . LEU A 1 175 ? 13.343 -10.902 11.445 1.00 76.75 175 LEU A O 1
ATOM 1330 N N . ALA A 1 176 ? 13.798 -10.748 9.252 1.00 75.44 176 ALA A N 1
ATOM 1331 C CA . ALA A 1 176 ? 13.610 -9.300 9.176 1.00 75.44 176 ALA A CA 1
ATOM 1332 C C . ALA A 1 176 ? 12.181 -8.897 9.584 1.00 75.44 176 ALA A C 1
ATOM 1334 O O . ALA A 1 176 ? 11.993 -7.916 10.303 1.00 75.44 176 ALA A O 1
ATOM 1335 N N . GLU A 1 177 ? 11.187 -9.706 9.204 1.00 77.12 177 GLU A N 1
ATOM 1336 C CA . GLU A 1 177 ? 9.778 -9.530 9.562 1.00 77.12 177 GLU A CA 1
ATOM 1337 C C . GLU A 1 177 ? 9.543 -9.649 11.075 1.00 77.12 177 GLU A C 1
ATOM 1339 O O . GLU A 1 177 ? 8.690 -8.964 11.644 1.00 77.12 177 GLU A O 1
ATOM 1344 N N . SER A 1 178 ? 10.328 -10.486 11.756 1.00 81.62 178 SER A N 1
ATOM 1345 C CA . SER A 1 178 ? 10.241 -10.619 13.210 1.00 81.62 178 SER A CA 1
ATOM 1346 C C . SER A 1 178 ? 10.746 -9.371 13.923 1.00 81.62 178 SER A C 1
ATOM 1348 O O . SER A 1 178 ? 10.205 -9.001 14.958 1.00 81.62 178 SER A O 1
ATOM 1350 N N . LEU A 1 179 ? 11.747 -8.681 13.372 1.00 81.88 179 LEU A N 1
ATOM 1351 C CA . LEU A 1 179 ? 12.299 -7.476 13.995 1.00 81.88 179 LEU A CA 1
ATOM 1352 C C . LEU A 1 179 ? 11.319 -6.304 13.933 1.00 81.88 179 LEU A C 1
ATOM 1354 O O . LEU A 1 179 ? 11.153 -5.606 14.927 1.00 81.88 179 LEU A O 1
ATOM 1358 N N . ILE A 1 180 ? 10.635 -6.119 12.801 1.00 81.25 180 ILE A N 1
ATOM 1359 C CA . ILE A 1 180 ? 9.647 -5.039 12.628 1.00 81.25 180 ILE A CA 1
ATOM 1360 C C . ILE A 1 180 ? 8.365 -5.245 13.451 1.00 81.25 180 ILE A C 1
ATOM 1362 O O . ILE A 1 180 ? 7.611 -4.303 13.670 1.00 81.25 180 ILE A O 1
ATOM 1366 N N . THR A 1 181 ? 8.117 -6.476 13.902 1.00 87.56 181 THR A N 1
ATOM 1367 C CA . THR A 1 181 ? 6.987 -6.854 14.763 1.00 87.56 181 THR A CA 1
ATOM 1368 C C . THR A 1 181 ? 7.432 -7.179 16.190 1.00 87.56 181 THR A C 1
ATOM 1370 O O . THR A 1 181 ? 6.690 -7.799 16.944 1.00 87.56 181 THR A O 1
ATOM 1373 N N . THR A 1 182 ? 8.638 -6.782 16.591 1.00 89.62 182 THR A N 1
ATOM 1374 C CA . THR A 1 182 ? 9.095 -6.860 17.984 1.00 89.62 182 THR A CA 1
ATOM 1375 C C . THR A 1 182 ? 9.152 -5.442 18.538 1.00 89.62 182 THR A C 1
ATOM 1377 O O . THR A 1 182 ? 9.627 -4.539 17.855 1.00 89.62 182 THR A O 1
ATOM 1380 N N . ARG A 1 183 ? 8.669 -5.212 19.764 1.00 90.00 183 ARG A N 1
ATOM 1381 C CA . ARG A 1 183 ? 8.639 -3.856 20.349 1.00 90.00 183 ARG A CA 1
ATOM 1382 C C . ARG A 1 183 ? 10.036 -3.336 20.686 1.00 90.00 183 ARG A C 1
ATOM 1384 O O . ARG A 1 183 ? 10.317 -2.158 20.499 1.00 90.00 183 ARG A O 1
ATOM 1391 N N . ALA A 1 184 ? 10.899 -4.218 21.178 1.00 88.38 184 ALA A N 1
ATOM 1392 C CA . ALA A 1 184 ? 12.292 -3.949 21.503 1.00 88.38 184 ALA A CA 1
ATOM 1393 C C . ALA A 1 184 ? 13.188 -4.990 20.804 1.00 88.38 184 ALA A C 1
ATOM 1395 O O . ALA A 1 184 ? 13.698 -5.905 21.456 1.00 88.38 184 ALA A O 1
ATOM 1396 N N . PRO A 1 185 ? 13.339 -4.916 19.466 1.00 80.69 185 PRO A N 1
ATOM 1397 C CA . PRO A 1 185 ? 14.139 -5.887 18.736 1.00 80.69 185 PRO A CA 1
ATOM 1398 C C . PRO A 1 185 ? 15.613 -5.783 19.156 1.00 80.69 185 PRO A C 1
ATOM 1400 O O . PRO A 1 185 ? 16.093 -4.689 19.470 1.00 80.69 185 PRO A O 1
ATOM 1403 N N . PRO A 1 186 ? 16.367 -6.897 19.138 1.00 74.75 186 PRO A N 1
ATOM 1404 C CA . PRO A 1 186 ? 17.800 -6.849 19.382 1.00 74.75 186 PRO A CA 1
ATOM 1405 C C . PRO A 1 186 ? 18.492 -5.968 18.327 1.00 74.75 186 PRO A C 1
ATOM 1407 O O . PRO A 1 186 ? 18.032 -5.898 17.181 1.00 74.75 186 PRO A O 1
ATOM 1410 N N . PRO A 1 187 ? 19.618 -5.320 18.672 1.00 69.94 187 PRO A N 1
ATOM 1411 C CA . PRO A 1 187 ? 20.339 -4.462 17.743 1.00 69.94 187 PRO A CA 1
ATOM 1412 C C . PRO A 1 187 ? 20.766 -5.249 16.498 1.00 69.94 187 PRO A C 1
ATOM 1414 O O . PRO A 1 187 ? 21.506 -6.231 16.577 1.00 69.94 187 PRO A O 1
ATOM 1417 N N . ALA A 1 188 ? 20.312 -4.795 15.332 1.00 63.44 188 ALA A N 1
ATOM 1418 C CA . ALA A 1 188 ? 20.757 -5.296 14.041 1.00 63.44 188 ALA A CA 1
ATOM 1419 C C . ALA A 1 188 ? 21.841 -4.357 13.499 1.00 63.44 188 ALA A C 1
ATOM 1421 O O . ALA A 1 188 ? 21.609 -3.158 13.350 1.00 63.44 188 ALA A O 1
ATOM 1422 N N . ARG A 1 189 ? 23.034 -4.884 13.194 1.00 57.34 189 ARG A N 1
ATOM 1423 C CA . ARG A 1 189 ? 23.997 -4.139 12.374 1.00 57.34 189 ARG A CA 1
ATOM 1424 C C . ARG A 1 189 ? 23.518 -4.222 10.926 1.00 57.34 189 ARG A C 1
ATOM 1426 O O . ARG A 1 189 ? 23.452 -5.340 10.413 1.00 57.34 189 ARG A O 1
ATOM 1433 N N . PRO A 1 190 ? 23.193 -3.103 10.256 1.00 54.16 190 PRO A N 1
ATOM 1434 C CA . PRO A 1 190 ? 22.983 -3.158 8.821 1.00 54.16 190 PRO A CA 1
ATOM 1435 C C . PRO A 1 190 ? 24.274 -3.674 8.162 1.00 54.16 190 PRO A C 1
ATOM 1437 O O . PRO A 1 190 ? 25.368 -3.337 8.635 1.00 54.16 190 PRO A O 1
ATOM 1440 N N . PRO A 1 191 ? 24.189 -4.499 7.102 1.00 53.34 191 PRO A N 1
ATOM 1441 C CA . PRO A 1 191 ? 25.366 -4.818 6.305 1.00 53.34 191 PRO A CA 1
ATOM 1442 C C . PRO A 1 191 ? 25.997 -3.498 5.857 1.00 53.34 191 PRO A C 1
ATOM 1444 O O . PRO A 1 191 ? 25.276 -2.569 5.500 1.00 53.34 191 PRO A O 1
ATOM 1447 N N . HIS A 1 192 ? 27.324 -3.398 5.956 1.00 50.69 192 HIS A N 1
ATOM 1448 C CA . HIS A 1 192 ? 28.089 -2.189 5.660 1.00 50.69 192 HIS A CA 1
ATOM 1449 C C . HIS A 1 192 ? 27.685 -1.586 4.305 1.00 50.69 192 HIS A C 1
ATOM 1451 O O . HIS A 1 192 ? 28.201 -1.983 3.262 1.00 50.69 192 HIS A O 1
ATOM 1457 N N . LEU A 1 193 ? 26.785 -0.603 4.317 1.00 49.69 193 LEU A N 1
ATOM 1458 C CA . LEU A 1 193 ? 26.588 0.280 3.181 1.00 49.69 193 LEU A CA 1
ATOM 1459 C C . LEU A 1 193 ? 27.819 1.185 3.168 1.00 49.69 193 LEU A C 1
ATOM 1461 O O . LEU A 1 193 ? 27.996 2.015 4.062 1.00 49.69 193 LEU A O 1
ATOM 1465 N N . ARG A 1 194 ? 28.732 0.956 2.213 1.00 48.91 194 ARG A N 1
ATOM 1466 C CA . ARG A 1 194 ? 29.814 1.908 1.939 1.00 48.91 194 ARG A CA 1
ATOM 1467 C C . ARG A 1 194 ? 29.163 3.270 1.711 1.00 48.91 194 ARG A C 1
ATOM 1469 O O . ARG A 1 194 ? 28.224 3.380 0.930 1.00 48.91 194 ARG A O 1
ATOM 1476 N N . GLY A 1 195 ? 29.628 4.252 2.476 1.00 50.66 195 GLY A N 1
ATOM 1477 C CA . GLY A 1 195 ? 29.003 5.557 2.616 1.00 50.66 195 GLY A CA 1
ATOM 1478 C C . GLY A 1 195 ? 29.086 6.405 1.358 1.00 50.66 195 GLY A C 1
ATOM 1479 O O . GLY A 1 195 ? 29.923 7.297 1.274 1.00 50.66 195 GLY A O 1
ATOM 1480 N N . GLU A 1 196 ? 28.163 6.196 0.430 1.00 52.44 196 GLU A N 1
ATOM 1481 C CA . GLU A 1 196 ? 27.649 7.318 -0.341 1.00 52.44 196 GLU A CA 1
ATOM 1482 C C . GLU A 1 196 ? 26.595 8.010 0.520 1.00 52.44 196 GLU A C 1
ATOM 1484 O O . GLU A 1 196 ? 25.634 7.395 0.991 1.00 52.44 196 GLU A O 1
ATOM 1489 N N . LYS A 1 197 ? 26.810 9.298 0.800 1.00 50.25 197 LYS A N 1
ATOM 1490 C CA . LYS A 1 197 ? 25.772 10.129 1.402 1.00 50.25 197 LYS A CA 1
ATOM 1491 C C . LYS A 1 197 ? 24.635 10.184 0.389 1.00 50.25 197 LYS A C 1
ATOM 1493 O O . LYS A 1 197 ? 24.778 10.832 -0.640 1.00 50.25 197 LYS A O 1
ATOM 1498 N N . CYS A 1 198 ? 23.527 9.504 0.671 1.00 51.72 198 CYS A N 1
ATOM 1499 C CA . CYS A 1 198 ? 22.286 9.788 -0.034 1.00 51.72 198 CYS A CA 1
ATOM 1500 C C . CYS A 1 198 ? 22.016 11.282 0.164 1.00 51.72 198 CYS A C 1
ATOM 1502 O O . CYS A 1 198 ? 21.979 11.736 1.313 1.00 51.72 198 CYS A O 1
ATOM 1504 N N . GLU A 1 199 ? 21.902 12.051 -0.920 1.00 52.34 199 GLU A N 1
ATOM 1505 C CA . GLU A 1 199 ? 21.451 13.435 -0.822 1.00 52.34 199 GLU A CA 1
ATOM 1506 C C . GLU A 1 199 ? 20.078 13.402 -0.155 1.00 52.34 199 GLU A C 1
ATOM 1508 O O . GLU A 1 199 ? 19.103 12.886 -0.706 1.00 52.34 199 GLU A O 1
ATOM 1513 N N . ALA A 1 200 ? 20.026 13.852 1.097 1.00 53.84 200 ALA A N 1
ATOM 1514 C CA . ALA A 1 200 ? 18.775 13.953 1.811 1.00 53.84 200 ALA A CA 1
ATOM 1515 C C . ALA A 1 200 ? 17.937 14.986 1.062 1.00 53.84 200 ALA A C 1
ATOM 1517 O O . ALA A 1 200 ? 18.311 16.156 1.001 1.00 53.84 200 ALA A O 1
ATOM 1518 N N . VAL A 1 201 ? 16.824 14.547 0.472 1.00 58.97 201 VAL A N 1
ATOM 1519 C CA . VAL A 1 201 ? 15.821 15.467 -0.069 1.00 58.97 201 VAL A CA 1
ATOM 1520 C C . VAL A 1 201 ? 15.476 16.452 1.041 1.00 58.97 201 VAL A C 1
ATOM 1522 O O . VAL A 1 201 ? 15.056 16.008 2.114 1.00 58.97 201 VAL A O 1
ATOM 1525 N N . ASP A 1 202 ? 15.671 17.747 0.780 1.00 60.03 202 ASP A N 1
ATOM 1526 C CA . ASP A 1 202 ? 15.434 18.811 1.752 1.00 60.03 202 ASP A CA 1
ATOM 1527 C C . ASP A 1 202 ? 14.037 18.636 2.368 1.00 60.03 202 ASP A C 1
ATOM 1529 O O . ASP A 1 202 ? 13.039 18.707 1.641 1.00 60.03 202 ASP A O 1
ATOM 1533 N N . PRO A 1 203 ? 13.923 18.381 3.682 1.00 55.75 203 PRO A N 1
ATOM 1534 C CA . PRO A 1 203 ? 12.630 18.219 4.325 1.00 55.75 203 PRO A CA 1
ATOM 1535 C C . PRO A 1 203 ? 11.718 19.443 4.164 1.00 55.75 203 PRO A C 1
ATOM 1537 O O . PRO A 1 203 ? 10.500 19.278 4.168 1.00 55.75 203 PRO A O 1
ATOM 1540 N N . ALA A 1 204 ? 12.280 20.644 3.969 1.00 60.34 204 ALA A N 1
ATOM 1541 C CA . ALA A 1 204 ? 11.520 21.871 3.729 1.00 60.34 204 ALA A CA 1
ATOM 1542 C C . ALA A 1 204 ? 10.878 21.931 2.331 1.00 60.34 204 ALA A C 1
ATOM 1544 O O . ALA A 1 204 ? 9.917 22.669 2.131 1.00 60.34 204 ALA A O 1
ATOM 1545 N N . SER A 1 205 ? 11.361 21.131 1.375 1.00 65.88 205 SER A N 1
ATOM 1546 C CA . SER A 1 205 ? 10.796 21.058 0.019 1.00 65.88 205 SER A CA 1
ATOM 1547 C C . SER A 1 205 ? 9.498 20.249 -0.067 1.00 65.88 205 SER A C 1
ATOM 1549 O O . SER A 1 205 ? 8.877 20.196 -1.128 1.00 65.88 205 SER A O 1
ATOM 1551 N N . ARG A 1 206 ? 9.083 19.589 1.022 1.00 67.88 206 ARG A N 1
ATOM 1552 C CA . ARG A 1 206 ? 7.927 18.693 1.008 1.00 67.88 206 ARG A CA 1
ATOM 1553 C C . ARG A 1 206 ? 6.685 19.366 1.553 1.00 67.88 206 ARG A C 1
ATOM 1555 O O . ARG A 1 206 ? 6.676 19.864 2.678 1.00 67.88 206 ARG A O 1
ATOM 1562 N N . THR A 1 207 ? 5.616 19.299 0.775 1.00 73.50 207 THR A N 1
ATOM 1563 C CA . THR A 1 207 ? 4.303 19.793 1.170 1.00 73.50 207 THR A CA 1
ATOM 1564 C C . THR A 1 207 ? 3.386 18.635 1.554 1.00 73.50 207 THR A C 1
ATOM 1566 O O . THR A 1 207 ? 3.669 17.465 1.297 1.00 73.50 207 THR A O 1
ATOM 1569 N N . MET A 1 208 ? 2.292 18.973 2.231 1.00 78.12 208 MET A N 1
ATOM 1570 C CA . MET A 1 208 ? 1.215 18.041 2.572 1.00 78.12 208 MET A CA 1
ATOM 1571 C C . MET A 1 208 ? 0.111 18.041 1.501 1.00 78.12 208 MET A C 1
ATOM 1573 O O . MET A 1 208 ? -0.962 17.501 1.755 1.00 78.12 208 MET A O 1
ATOM 1577 N N . ASP A 1 209 ? 0.344 18.666 0.341 1.00 80.00 209 ASP A N 1
ATOM 1578 C CA . ASP A 1 209 ? -0.707 18.965 -0.644 1.00 80.00 209 ASP A CA 1
ATOM 1579 C C . ASP A 1 209 ? -1.327 17.690 -1.232 1.00 80.00 209 ASP A C 1
ATOM 1581 O O . ASP A 1 209 ? -2.531 17.640 -1.470 1.00 80.00 209 ASP A O 1
ATOM 1585 N N . ASP A 1 210 ? -0.521 16.635 -1.373 1.00 78.88 210 ASP A N 1
ATOM 1586 C CA . ASP A 1 210 ? -0.945 15.326 -1.881 1.00 78.88 210 ASP A CA 1
ATOM 1587 C C . ASP A 1 210 ? -1.265 14.312 -0.763 1.00 78.88 210 ASP A C 1
ATOM 1589 O O . ASP A 1 210 ? -1.565 13.147 -1.038 1.00 78.88 210 ASP A O 1
ATOM 1593 N N . ALA A 1 211 ? -1.176 14.710 0.510 1.00 84.19 211 ALA A N 1
ATOM 1594 C CA . ALA A 1 211 ? -1.265 13.787 1.635 1.00 84.19 211 ALA A CA 1
ATOM 1595 C C . ALA A 1 211 ? -2.709 13.367 1.942 1.00 84.19 211 ALA A C 1
ATOM 1597 O O . ALA A 1 211 ? -3.594 14.191 2.180 1.00 84.19 211 ALA A O 1
ATOM 1598 N N . TYR A 1 212 ? -2.937 12.060 2.072 1.00 88.50 212 TYR A N 1
ATOM 1599 C CA . TYR A 1 212 ? -4.207 11.514 2.541 1.00 88.50 212 TYR A CA 1
ATOM 1600 C C . TYR A 1 212 ? -4.360 11.722 4.054 1.00 88.50 212 TYR A C 1
ATOM 1602 O O . TYR A 1 212 ? -4.015 10.862 4.868 1.00 88.50 212 TYR A O 1
ATOM 1610 N N . ALA A 1 213 ? -4.914 12.872 4.442 1.00 91.75 213 ALA A N 1
ATOM 1611 C CA . ALA A 1 213 ? -5.263 13.201 5.824 1.00 91.75 213 ALA A CA 1
ATOM 1612 C C . ALA A 1 213 ? -6.544 12.471 6.272 1.00 91.75 213 ALA A C 1
ATOM 1614 O O . ALA A 1 213 ? -7.595 13.070 6.491 1.00 91.75 213 ALA A O 1
ATOM 1615 N N . LEU A 1 214 ? -6.452 11.147 6.403 1.00 93.62 214 LEU A N 1
ATOM 1616 C CA . LEU A 1 214 ? -7.546 10.284 6.848 1.00 93.62 214 LEU A CA 1
ATOM 1617 C C . LEU A 1 214 ? -7.407 9.956 8.342 1.00 93.62 214 LEU A C 1
ATOM 1619 O O . LEU A 1 214 ? -6.338 9.568 8.820 1.00 93.62 214 LEU A O 1
ATOM 1623 N N . TYR A 1 215 ? -8.507 10.041 9.089 1.00 95.06 215 TYR A N 1
ATOM 1624 C CA . TYR A 1 215 ? -8.562 9.604 10.480 1.00 95.06 215 TYR A CA 1
ATOM 1625 C C . TYR A 1 215 ? -8.293 8.103 10.570 1.00 95.06 215 TYR A C 1
ATOM 1627 O O . TYR A 1 215 ? -8.907 7.301 9.857 1.00 95.06 215 TYR A O 1
ATOM 1635 N N . ARG A 1 216 ? -7.314 7.736 11.410 1.00 92.94 216 ARG A N 1
ATOM 1636 C CA . ARG A 1 216 ? -6.758 6.369 11.495 1.00 92.94 216 ARG A CA 1
ATOM 1637 C C . ARG A 1 216 ? -6.363 5.801 10.126 1.00 92.94 216 ARG A C 1
ATOM 1639 O O . ARG A 1 216 ? -6.367 4.590 9.942 1.00 92.94 216 ARG A O 1
ATOM 1646 N N . PHE A 1 217 ? -6.015 6.677 9.181 1.00 92.19 217 PHE A N 1
ATOM 1647 C CA . PHE A 1 217 ? -5.664 6.339 7.804 1.00 92.19 217 PHE A CA 1
ATOM 1648 C C . PHE A 1 217 ? -6.777 5.659 6.990 1.00 92.19 217 PHE A C 1
ATOM 1650 O O . PHE A 1 217 ? -6.505 5.061 5.952 1.00 92.19 217 PHE A O 1
ATOM 1657 N N . MET A 1 218 ? -8.026 5.742 7.455 1.00 94.00 218 MET A N 1
ATOM 1658 C CA . MET A 1 218 ? -9.166 5.068 6.829 1.00 94.00 218 MET A CA 1
ATOM 1659 C C . MET A 1 218 ? -10.339 6.009 6.569 1.00 94.00 218 MET A C 1
ATOM 1661 O O . MET A 1 218 ? -10.968 5.926 5.520 1.00 94.00 218 MET A O 1
ATOM 1665 N N . VAL A 1 219 ? -10.666 6.900 7.505 1.00 96.00 219 VAL A N 1
ATOM 1666 C CA . VAL A 1 219 ? -11.935 7.640 7.479 1.00 96.00 219 VAL A CA 1
ATOM 1667 C C . VAL A 1 219 ? -11.704 9.107 7.104 1.00 96.00 219 VAL A C 1
ATOM 1669 O O . VAL A 1 219 ? -10.929 9.778 7.786 1.00 96.00 219 VAL A O 1
ATOM 1672 N N . PRO A 1 220 ? -12.383 9.653 6.078 1.00 95.06 220 PRO A N 1
ATOM 1673 C CA . PRO A 1 220 ? -12.392 11.094 5.834 1.00 95.06 220 PRO A CA 1
ATOM 1674 C C . PRO A 1 220 ? -12.954 11.844 7.051 1.00 95.06 220 PRO A C 1
ATOM 1676 O O . PRO A 1 220 ? -14.064 11.512 7.485 1.00 95.06 220 PRO A O 1
ATOM 1679 N N . PRO A 1 221 ? -12.249 12.845 7.610 1.00 94.75 221 PRO A N 1
ATOM 1680 C CA . PRO A 1 221 ? -12.715 13.580 8.788 1.00 94.75 221 PRO A CA 1
ATOM 1681 C C . PRO A 1 221 ? -14.135 14.149 8.645 1.00 94.75 221 PRO A C 1
ATOM 1683 O O . PRO A 1 221 ? -14.902 14.156 9.604 1.00 94.75 221 PRO A O 1
ATOM 1686 N N . GLU A 1 222 ? -14.527 14.552 7.436 1.00 91.25 222 GLU A N 1
ATOM 1687 C CA . GLU A 1 222 ? -15.850 15.096 7.102 1.00 91.25 222 GLU A CA 1
ATOM 1688 C C . GLU A 1 222 ? -16.975 14.063 7.246 1.00 91.25 222 GLU A C 1
ATOM 1690 O O . GLU A 1 222 ? -18.147 14.418 7.366 1.00 91.25 222 GLU A O 1
ATOM 1695 N N . ARG A 1 223 ? -16.639 12.769 7.221 1.00 90.75 223 ARG A N 1
ATOM 1696 C CA . ARG A 1 223 ? -17.600 11.662 7.284 1.00 90.75 223 ARG A CA 1
ATOM 1697 C C . ARG A 1 223 ? -17.671 11.011 8.661 1.00 90.75 223 ARG A C 1
ATOM 1699 O O . ARG A 1 223 ? -18.471 10.087 8.822 1.00 90.75 223 ARG A O 1
ATOM 1706 N N . ILE A 1 224 ? -16.927 11.515 9.655 1.00 94.31 224 ILE A N 1
ATOM 1707 C CA . ILE A 1 224 ? -16.808 10.895 10.983 1.00 94.31 224 ILE A CA 1
ATOM 1708 C C . ILE A 1 224 ? -18.156 10.703 11.687 1.00 94.31 224 ILE A C 1
ATOM 1710 O O . ILE A 1 224 ? -18.382 9.658 12.278 1.00 94.31 224 ILE A O 1
ATOM 1714 N N . HIS A 1 225 ? -19.084 11.656 11.580 1.00 90.12 225 HIS A N 1
ATOM 1715 C CA . HIS A 1 225 ? -20.404 11.533 12.214 1.00 90.12 225 HIS A CA 1
ATOM 1716 C C . HIS A 1 225 ? -21.376 10.684 11.403 1.00 90.12 225 HIS A C 1
ATOM 1718 O O . HIS A 1 225 ? -22.208 9.989 11.968 1.00 90.12 225 HIS A O 1
ATOM 1724 N N . THR A 1 226 ? -21.273 10.740 10.073 1.00 88.44 226 THR A N 1
ATOM 1725 C CA . THR A 1 226 ? -22.213 10.041 9.182 1.00 88.44 226 THR A CA 1
ATOM 1726 C C . THR A 1 226 ? -21.940 8.546 9.067 1.00 88.44 226 THR A C 1
ATOM 1728 O O . THR A 1 226 ? -22.839 7.812 8.687 1.00 88.44 226 THR A O 1
ATOM 1731 N N . ARG A 1 227 ? -20.700 8.103 9.328 1.00 87.94 227 ARG A N 1
ATOM 1732 C CA . ARG A 1 227 ? -20.272 6.703 9.169 1.00 87.94 227 ARG A CA 1
ATOM 1733 C C . ARG A 1 227 ? -20.619 6.119 7.791 1.00 87.94 227 ARG A C 1
ATOM 1735 O O . ARG A 1 227 ? -21.012 4.972 7.681 1.00 87.94 227 ARG A O 1
ATOM 1742 N N . THR A 1 228 ? -20.489 6.897 6.717 1.00 84.81 228 THR A N 1
ATOM 1743 C CA . THR A 1 228 ? -20.905 6.460 5.364 1.00 84.81 228 THR A CA 1
ATOM 1744 C C . THR A 1 228 ? -19.759 5.997 4.473 1.00 84.81 228 THR A C 1
ATOM 1746 O O . THR A 1 228 ? -19.994 5.314 3.481 1.00 84.81 228 THR A O 1
ATOM 1749 N N . LEU A 1 229 ? -18.518 6.368 4.797 1.00 88.75 229 LEU A N 1
ATOM 1750 C CA . LEU A 1 229 ? -17.368 6.122 3.934 1.00 88.75 229 LEU A CA 1
ATOM 1751 C C . LEU A 1 229 ? -16.103 5.889 4.756 1.00 88.75 229 LEU A C 1
ATOM 1753 O O . LEU A 1 229 ? -15.801 6.649 5.676 1.00 88.75 229 LEU A O 1
ATOM 1757 N N . ALA A 1 230 ? -15.349 4.867 4.367 1.00 88.31 230 ALA A N 1
ATOM 1758 C CA . ALA A 1 230 ? -14.003 4.599 4.843 1.00 88.31 230 ALA A CA 1
ATOM 1759 C C . ALA A 1 230 ? -13.211 3.826 3.777 1.00 88.31 230 ALA A C 1
ATOM 1761 O O . ALA A 1 230 ? -13.795 3.149 2.931 1.00 88.31 230 ALA A O 1
ATOM 1762 N N . PHE A 1 231 ? -11.885 3.904 3.843 1.00 87.31 231 PHE A N 1
ATOM 1763 C CA . PHE A 1 231 ? -10.950 3.216 2.961 1.00 87.31 231 PHE A CA 1
ATOM 1764 C C . PHE A 1 231 ? -10.168 2.162 3.749 1.00 87.31 231 PHE A C 1
ATOM 1766 O O . PHE A 1 231 ? -9.481 2.490 4.712 1.00 87.31 231 PHE A O 1
ATOM 1773 N N . ALA A 1 232 ? -10.238 0.902 3.326 1.00 81.69 232 ALA A N 1
ATOM 1774 C CA . ALA A 1 232 ? -9.395 -0.174 3.845 1.00 81.69 232 ALA A CA 1
ATOM 1775 C C . ALA A 1 232 ? -8.233 -0.438 2.878 1.00 81.69 232 ALA A C 1
ATOM 1777 O O . ALA A 1 232 ? -8.397 -0.338 1.662 1.00 81.69 232 ALA A O 1
ATOM 1778 N N . GLY A 1 233 ? -7.051 -0.765 3.404 1.00 77.75 233 GLY A N 1
ATOM 1779 C CA . GLY A 1 233 ? -5.884 -1.101 2.581 1.00 77.75 233 GLY A CA 1
ATOM 1780 C C . GLY A 1 233 ? -5.197 0.080 1.881 1.00 77.75 233 GLY A C 1
ATOM 1781 O O . GLY A 1 233 ? -4.282 -0.146 1.093 1.00 77.75 233 GLY A O 1
ATOM 1782 N N . MET A 1 234 ? -5.569 1.330 2.185 1.00 80.94 234 MET A N 1
ATOM 1783 C CA . MET A 1 234 ? -4.898 2.537 1.670 1.00 80.94 234 MET A CA 1
ATOM 1784 C C . MET A 1 234 ? -3.583 2.822 2.422 1.00 80.94 234 MET A C 1
ATOM 1786 O O . MET A 1 234 ? -3.373 3.894 2.984 1.00 80.94 234 MET A O 1
ATOM 1790 N N . LEU A 1 235 ? -2.704 1.822 2.492 1.00 82.31 235 LEU A N 1
ATOM 1791 C CA . LEU A 1 235 ? -1.439 1.864 3.225 1.00 82.31 235 LEU A CA 1
ATOM 1792 C C . LEU A 1 235 ? -0.412 0.899 2.628 1.00 82.31 235 LEU A C 1
ATOM 1794 O O . LEU A 1 235 ? -0.747 -0.026 1.888 1.00 82.31 235 LEU A O 1
ATOM 1798 N N . ARG A 1 236 ? 0.857 1.091 2.984 1.00 81.31 236 ARG A N 1
ATOM 1799 C CA . ARG A 1 236 ? 1.951 0.151 2.709 1.00 81.31 236 ARG A CA 1
ATOM 1800 C C . ARG A 1 236 ? 2.369 -0.517 4.015 1.00 81.31 236 ARG A C 1
ATOM 1802 O O . ARG A 1 236 ? 2.467 0.139 5.042 1.00 81.31 236 ARG A O 1
ATOM 1809 N N . THR A 1 237 ? 2.582 -1.830 4.003 1.00 80.75 237 THR A N 1
ATOM 1810 C CA . THR A 1 237 ? 3.001 -2.586 5.193 1.00 80.75 237 THR A CA 1
ATOM 1811 C C . THR A 1 237 ? 3.669 -3.904 4.796 1.00 80.75 237 THR A C 1
ATOM 1813 O O . THR A 1 237 ? 3.512 -4.368 3.665 1.00 80.75 237 THR A O 1
ATOM 1816 N N . ALA A 1 238 ? 4.410 -4.508 5.725 1.00 77.38 238 ALA A N 1
ATOM 1817 C CA . ALA A 1 238 ? 4.893 -5.885 5.625 1.00 77.38 238 ALA A CA 1
ATOM 1818 C C . ALA A 1 238 ? 3.902 -6.915 6.210 1.00 77.38 238 ALA A C 1
ATOM 1820 O O . ALA A 1 238 ? 4.029 -8.105 5.944 1.00 77.38 238 ALA A O 1
ATOM 1821 N N . SER A 1 239 ? 2.904 -6.462 6.976 1.00 76.44 239 SER A N 1
ATOM 1822 C CA . SER A 1 239 ? 1.986 -7.306 7.753 1.00 76.44 239 SER A CA 1
ATOM 1823 C C . SER A 1 239 ? 0.552 -7.242 7.219 1.00 76.44 239 SER A C 1
ATOM 1825 O O . SER A 1 239 ? -0.393 -7.007 7.972 1.00 76.44 239 SER A O 1
ATOM 1827 N N . THR A 1 240 ? 0.381 -7.412 5.905 1.00 78.12 240 THR A N 1
ATOM 1828 C CA . THR A 1 240 ? -0.875 -7.107 5.194 1.00 78.12 240 THR A CA 1
ATOM 1829 C C . THR A 1 240 ? -2.101 -7.803 5.782 1.00 78.12 240 THR A C 1
ATOM 1831 O O . THR A 1 240 ? -3.124 -7.154 5.973 1.00 78.12 240 THR A O 1
ATOM 1834 N N . SER A 1 241 ? -2.010 -9.098 6.099 1.00 77.06 241 SER A N 1
ATOM 1835 C CA . SER A 1 241 ? -3.141 -9.871 6.631 1.00 77.06 241 SER A CA 1
ATOM 1836 C C . SER A 1 241 ? -3.597 -9.374 8.003 1.00 77.06 241 SER A C 1
ATOM 1838 O O . SER A 1 241 ? -4.782 -9.127 8.195 1.00 77.06 241 SER A O 1
ATOM 1840 N N . MET A 1 242 ? -2.656 -9.152 8.926 1.00 82.94 242 MET A N 1
ATOM 1841 C CA . MET A 1 242 ? -2.965 -8.637 10.265 1.00 82.94 242 MET A CA 1
ATOM 1842 C C . MET A 1 242 ? -3.552 -7.225 10.203 1.00 82.94 242 MET A C 1
ATOM 1844 O O . MET A 1 242 ? -4.504 -6.915 10.915 1.00 82.94 242 MET A O 1
ATOM 1848 N N . VAL A 1 243 ? -3.012 -6.365 9.330 1.00 84.62 243 VAL A N 1
ATOM 1849 C CA . VAL A 1 243 ? -3.557 -5.015 9.143 1.00 84.62 243 VAL A CA 1
ATOM 1850 C C . VAL A 1 243 ? -4.967 -5.072 8.567 1.00 84.62 243 VAL A C 1
ATOM 1852 O O . VAL A 1 243 ? -5.835 -4.362 9.063 1.00 84.62 243 VAL A O 1
ATOM 1855 N N . ALA A 1 244 ? -5.219 -5.932 7.580 1.00 81.69 244 ALA A N 1
ATOM 1856 C CA . ALA A 1 244 ? -6.549 -6.099 7.005 1.00 81.69 244 ALA A CA 1
ATOM 1857 C C . ALA A 1 244 ? -7.574 -6.565 8.051 1.00 81.69 244 ALA A C 1
ATOM 1859 O O . ALA A 1 244 ? -8.656 -5.989 8.129 1.00 81.69 244 ALA A O 1
ATOM 1860 N N . GLU A 1 245 ? -7.227 -7.548 8.886 1.00 83.31 245 GLU A N 1
ATOM 1861 C CA . GLU A 1 245 ? -8.096 -8.039 9.964 1.00 83.31 245 GLU A CA 1
ATOM 1862 C C . GLU A 1 245 ? -8.387 -6.948 11.006 1.00 83.31 245 GLU A C 1
ATOM 1864 O O . GLU A 1 245 ? -9.545 -6.710 11.355 1.00 83.31 245 GLU A O 1
ATOM 1869 N N . MET A 1 246 ? -7.356 -6.216 11.442 1.00 88.69 246 MET A N 1
ATOM 1870 C CA . MET A 1 246 ? -7.511 -5.121 12.402 1.00 88.69 246 MET A CA 1
ATOM 1871 C C . MET A 1 246 ? -8.369 -3.981 11.840 1.00 88.69 246 MET A C 1
ATOM 1873 O O . MET A 1 246 ? -9.279 -3.498 12.516 1.00 88.69 246 MET A O 1
ATOM 1877 N N . GLN A 1 247 ? -8.105 -3.561 10.597 1.00 90.88 247 GLN A N 1
ATOM 1878 C CA . GLN A 1 247 ? -8.897 -2.534 9.922 1.00 90.88 247 GLN A CA 1
ATOM 1879 C C . GLN A 1 247 ? -10.345 -2.990 9.751 1.00 90.88 247 GLN A C 1
ATOM 1881 O O . GLN A 1 247 ? -11.250 -2.207 10.016 1.00 90.88 247 GLN A O 1
ATOM 1886 N N . ALA A 1 248 ? -10.585 -4.245 9.364 1.00 87.38 248 ALA A N 1
ATOM 1887 C CA . ALA A 1 248 ? -11.933 -4.782 9.209 1.00 87.38 248 ALA A CA 1
ATOM 1888 C C . ALA A 1 248 ? -12.712 -4.760 10.531 1.00 87.38 248 ALA A C 1
ATOM 1890 O O . ALA A 1 248 ? -13.856 -4.300 10.559 1.00 87.38 248 ALA A O 1
ATOM 1891 N N . LEU A 1 249 ? -12.094 -5.193 11.634 1.00 88.31 249 LEU A N 1
ATOM 1892 C CA . LEU A 1 249 ? -12.721 -5.162 12.954 1.00 88.31 249 LEU A CA 1
ATOM 1893 C C . LEU A 1 249 ? -13.016 -3.726 13.408 1.00 88.31 249 LEU A C 1
ATOM 1895 O O . LEU A 1 249 ? -14.136 -3.422 13.826 1.00 88.31 249 LEU A O 1
ATOM 1899 N N . TRP A 1 250 ? -12.038 -2.826 13.284 1.00 94.44 250 TRP A N 1
ATOM 1900 C CA . TRP A 1 250 ? -12.204 -1.425 13.667 1.00 94.44 250 TRP A CA 1
ATOM 1901 C C . TRP A 1 250 ? -13.268 -0.722 12.820 1.00 94.44 250 TRP A C 1
ATOM 1903 O O . TRP A 1 250 ? -14.131 -0.031 13.359 1.00 94.44 250 TRP A O 1
ATOM 1913 N N . LEU A 1 251 ? -13.266 -0.938 11.501 1.00 90.81 251 LEU A N 1
ATOM 1914 C CA . LEU A 1 251 ? -14.265 -0.375 10.593 1.00 90.81 251 LEU A CA 1
ATOM 1915 C C . LEU A 1 251 ? -15.660 -0.936 10.865 1.00 90.81 251 LEU A C 1
ATOM 1917 O O . LEU A 1 251 ? -16.632 -0.186 10.823 1.00 90.81 251 LEU A O 1
ATOM 1921 N N . SER A 1 252 ? -15.771 -2.215 11.221 1.00 87.38 252 SER A N 1
ATOM 1922 C CA . SER A 1 252 ? -17.047 -2.807 11.638 1.00 87.38 252 SER A CA 1
ATOM 1923 C C . SER A 1 252 ? -17.602 -2.107 12.881 1.00 87.38 252 SER A C 1
ATOM 1925 O O . SER A 1 252 ? -18.788 -1.773 12.928 1.00 87.38 252 SER A O 1
ATOM 1927 N N . ALA A 1 253 ? -16.745 -1.810 13.864 1.00 88.00 253 ALA A N 1
ATOM 1928 C CA . ALA A 1 253 ? -17.121 -1.014 15.030 1.00 88.00 253 ALA A CA 1
ATOM 1929 C C . ALA A 1 253 ? -17.497 0.428 14.648 1.00 88.00 253 ALA A C 1
ATOM 1931 O O . ALA A 1 253 ? -18.479 0.967 15.156 1.00 88.00 253 ALA A O 1
ATOM 1932 N N . PHE A 1 254 ? -16.754 1.035 13.722 1.00 91.31 254 PHE A N 1
ATOM 1933 C CA . PHE A 1 254 ? -17.001 2.385 13.228 1.00 91.31 254 PHE A CA 1
ATOM 1934 C C . PHE A 1 254 ? -18.367 2.521 12.547 1.00 91.31 254 PHE A C 1
ATOM 1936 O O . PHE A 1 254 ? -19.130 3.407 12.927 1.00 91.31 254 PHE A O 1
ATOM 1943 N N . PHE A 1 255 ? -18.690 1.646 11.591 1.00 85.56 255 PHE A N 1
ATOM 1944 C CA . PHE A 1 255 ? -19.970 1.649 10.873 1.00 85.56 255 PHE A CA 1
ATOM 1945 C C . PHE A 1 255 ? -21.158 1.298 11.774 1.00 85.56 255 PHE A C 1
ATOM 1947 O O . PHE A 1 255 ? -22.274 1.738 11.524 1.00 85.56 255 PHE A O 1
ATOM 1954 N N . SER A 1 256 ? -20.917 0.547 12.851 1.00 84.31 256 SER A N 1
ATOM 1955 C CA . SER A 1 256 ? -21.958 0.145 13.802 1.00 84.31 256 SER A CA 1
ATOM 1956 C C . SER A 1 256 ? -22.177 1.142 14.947 1.00 84.31 256 SER A C 1
ATOM 1958 O O . SER A 1 256 ? -22.904 0.803 15.878 1.00 84.31 256 SER A O 1
ATOM 1960 N N . HIS A 1 257 ? -21.531 2.317 14.934 1.00 86.56 257 HIS A N 1
ATOM 1961 C CA . HIS A 1 257 ? -21.560 3.280 16.051 1.00 86.56 257 HIS A CA 1
ATOM 1962 C C . HIS A 1 257 ? -21.109 2.672 17.397 1.00 86.56 257 HIS A C 1
ATOM 1964 O O . HIS A 1 257 ? -21.639 2.965 18.464 1.00 86.56 257 HIS A O 1
ATOM 1970 N N . ARG A 1 258 ? -20.113 1.776 17.353 1.00 85.19 258 ARG A N 1
ATOM 1971 C CA . ARG A 1 258 ? -19.573 1.045 18.517 1.00 85.19 258 ARG A CA 1
ATOM 1972 C C . ARG A 1 258 ? -18.172 1.511 18.910 1.00 85.19 258 ARG A C 1
ATOM 1974 O O . ARG A 1 258 ? -17.353 0.718 19.370 1.00 85.19 258 ARG A O 1
ATOM 1981 N N . LEU A 1 259 ? -17.880 2.793 18.708 1.00 88.88 259 LEU A N 1
ATOM 1982 C CA . LEU A 1 259 ? -16.625 3.425 19.120 1.00 88.88 259 LEU A CA 1
ATOM 1983 C C . LEU A 1 259 ? -16.946 4.556 20.107 1.00 88.88 259 LEU A C 1
ATOM 1985 O O . LEU A 1 259 ? -17.210 5.670 19.659 1.00 88.88 259 LEU A O 1
ATOM 1989 N N . PRO A 1 260 ? -16.931 4.291 21.431 1.00 86.12 260 PRO A N 1
ATOM 1990 C CA . PRO A 1 260 ? -17.429 5.217 22.453 1.00 86.12 260 PRO A CA 1
ATOM 1991 C C . PRO A 1 260 ? -16.852 6.630 22.376 1.00 86.12 260 PRO A C 1
ATOM 1993 O O . PRO A 1 260 ? -17.565 7.605 22.575 1.00 86.12 260 PRO A O 1
ATOM 1996 N N . HIS A 1 261 ? -15.565 6.759 22.047 1.00 88.00 261 HIS A N 1
ATOM 1997 C CA . HIS A 1 261 ? -14.897 8.058 21.967 1.00 88.00 261 HIS A CA 1
ATOM 1998 C C . HIS A 1 261 ? -15.373 8.917 20.793 1.00 88.00 261 HIS A C 1
ATOM 2000 O O . HIS A 1 261 ? -15.038 10.099 20.752 1.00 88.00 261 HIS A O 1
ATOM 2006 N N . LEU A 1 262 ? -16.112 8.351 19.839 1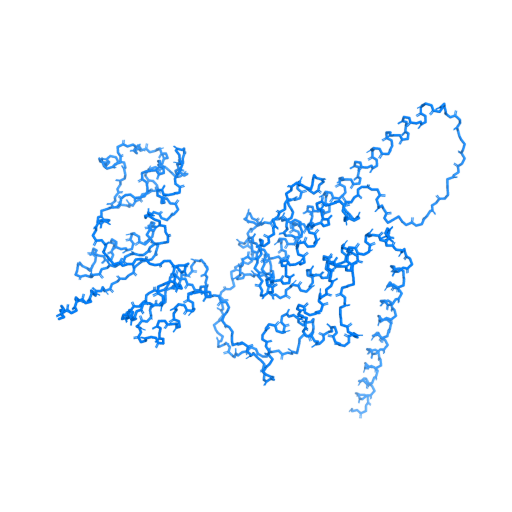.00 91.56 262 LEU A N 1
ATOM 2007 C CA . LEU A 1 262 ? -16.684 9.047 18.689 1.00 91.56 262 LEU A CA 1
ATOM 2008 C C . LEU A 1 262 ? -18.202 9.260 18.813 1.00 91.56 262 LEU A C 1
ATOM 2010 O O . LEU A 1 262 ? -18.803 9.764 17.863 1.00 91.56 262 LEU A O 1
ATOM 2014 N N . GLU A 1 263 ? -18.810 8.891 19.945 1.00 87.62 263 GLU A N 1
ATOM 2015 C CA . GLU A 1 263 ? -20.241 9.079 20.189 1.00 87.62 263 GLU A CA 1
ATOM 2016 C C . GLU A 1 263 ? -20.488 10.298 21.103 1.00 87.62 263 GLU A C 1
ATOM 2018 O O . GLU A 1 263 ? -19.893 10.397 22.184 1.00 87.62 263 GLU A O 1
ATOM 2023 N N . PRO A 1 264 ? -21.366 11.237 20.710 1.00 74.56 264 PRO A N 1
ATOM 2024 C CA . PRO A 1 264 ? -21.776 12.352 21.561 1.00 74.56 264 PRO A CA 1
ATOM 2025 C C . PRO A 1 264 ? -22.550 11.819 22.776 1.00 74.56 264 PRO A C 1
ATOM 2027 O O . PRO A 1 264 ? -23.585 11.183 22.619 1.00 74.56 264 PRO A O 1
ATOM 2030 N N . GLY A 1 265 ? -22.051 12.045 23.995 1.00 60.31 265 GLY A N 1
ATOM 2031 C CA . GLY A 1 265 ? -22.760 11.682 25.235 1.00 60.31 265 GLY A CA 1
ATOM 2032 C C . GLY A 1 265 ? -22.105 10.601 26.103 1.00 60.31 265 GLY A C 1
ATOM 2033 O O . GLY A 1 265 ? -22.463 10.483 27.271 1.00 60.31 265 GLY A O 1
ATOM 2034 N N . LEU A 1 266 ? -21.085 9.887 25.614 1.00 51.62 266 LEU A N 1
ATOM 2035 C CA . LEU A 1 266 ? -20.201 9.058 26.451 1.00 51.62 266 LEU A CA 1
ATOM 2036 C C . LEU A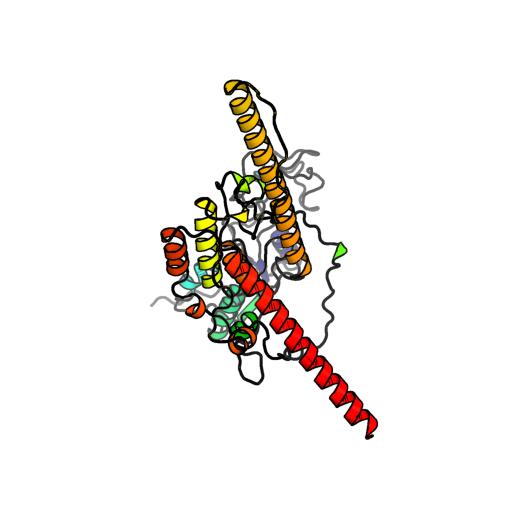 1 266 ? -19.002 9.896 26.922 1.00 51.62 266 LEU A C 1
ATOM 2038 O O . LEU A 1 266 ? -17.854 9.669 26.543 1.00 51.62 266 LEU A O 1
ATOM 2042 N N . SER A 1 267 ? -19.280 10.924 27.725 1.00 36.75 267 SER A N 1
ATOM 2043 C CA . SER A 1 267 ? -18.232 11.668 28.425 1.00 36.75 267 SER A CA 1
ATOM 2044 C C . SER A 1 267 ? -17.639 10.780 29.524 1.00 36.75 267 SER A C 1
ATOM 2046 O O . SER A 1 267 ? -18.356 10.348 30.422 1.00 36.75 267 SER A O 1
ATOM 2048 N N . LEU A 1 268 ? -16.329 10.521 29.478 1.00 41.09 268 LEU A N 1
ATOM 2049 C CA . LEU A 1 268 ? -15.559 10.190 30.681 1.00 41.09 268 LEU A CA 1
ATOM 2050 C C . LEU A 1 268 ? -15.479 11.475 31.520 1.00 41.09 268 LEU A C 1
ATOM 2052 O O . LEU A 1 268 ? -14.560 12.277 31.345 1.00 41.09 268 LEU A O 1
ATOM 2056 N N . SER A 1 269 ? -16.479 11.729 32.359 1.00 30.11 269 SER A N 1
ATOM 2057 C CA . SER A 1 269 ? -16.523 12.929 33.200 1.00 30.11 269 SER A CA 1
ATOM 2058 C C . SER A 1 269 ? -15.573 12.821 34.411 1.00 30.11 269 SER A C 1
ATOM 2060 O O . SER A 1 269 ? -15.532 11.772 35.048 1.00 30.11 269 SER A O 1
ATOM 2062 N N . PRO A 1 270 ? -14.843 13.890 34.796 1.00 33.31 270 PRO A N 1
ATOM 2063 C CA . PRO A 1 270 ? -14.198 14.002 36.112 1.00 33.31 270 PRO A CA 1
ATOM 2064 C C . PRO A 1 270 ? -15.237 14.205 37.239 1.00 33.31 270 PRO A C 1
ATOM 2066 O O . PRO A 1 270 ? -16.382 14.561 36.948 1.00 33.31 270 PRO A O 1
ATOM 2069 N N . PRO A 1 271 ? -14.868 14.018 38.526 1.00 35.25 271 PRO A N 1
ATOM 2070 C CA . PRO A 1 271 ? -15.827 13.928 39.622 1.00 35.25 271 PRO A CA 1
ATOM 2071 C C . PRO A 1 271 ? -16.555 15.248 39.922 1.00 35.25 271 PRO A C 1
ATOM 2073 O O . PRO A 1 271 ? -15.989 16.338 39.902 1.00 35.25 271 PRO A O 1
ATOM 2076 N N . SER A 1 272 ? -17.834 15.055 40.233 1.00 30.88 272 SER A N 1
ATOM 2077 C CA . SER A 1 272 ? -18.906 15.957 40.663 1.00 30.88 272 SER A CA 1
ATOM 2078 C C . SER A 1 272 ? -18.547 17.217 41.465 1.00 30.88 272 SER A C 1
ATOM 2080 O O . SER A 1 272 ? -17.859 17.146 42.483 1.00 30.88 272 SER A O 1
ATOM 2082 N N . VAL A 1 273 ? -19.232 18.316 41.129 1.00 31.75 273 VAL A N 1
ATOM 2083 C CA . VAL A 1 273 ? -19.668 19.349 42.088 1.00 31.75 273 VAL A CA 1
ATOM 2084 C C . VAL A 1 273 ? -21.183 19.170 42.304 1.00 31.75 273 VAL A C 1
ATOM 2086 O O . VAL A 1 273 ? -21.900 18.993 41.316 1.00 31.75 273 VAL A O 1
ATOM 2089 N N . PRO A 1 274 ? -21.699 19.169 43.548 1.00 33.53 274 PRO A N 1
ATOM 2090 C CA . PRO A 1 274 ? -23.125 18.974 43.808 1.00 33.53 274 PRO A CA 1
ATOM 2091 C C . PRO A 1 274 ? -23.940 20.229 43.438 1.00 33.53 274 PRO A C 1
ATOM 2093 O O . PRO A 1 274 ? -23.475 21.343 43.689 1.00 33.53 274 PRO A O 1
ATOM 2096 N N . PRO A 1 275 ? -25.159 20.095 42.881 1.00 36.72 275 PRO A N 1
ATOM 2097 C CA . PRO A 1 275 ? -25.988 21.250 42.568 1.00 36.72 275 PRO A CA 1
ATOM 2098 C C . PRO A 1 275 ? -26.757 21.732 43.807 1.00 36.72 275 PRO A C 1
ATOM 2100 O O . PRO A 1 275 ? -27.478 20.970 44.453 1.00 36.72 275 PRO A O 1
ATOM 2103 N N . THR A 1 276 ? -26.634 23.023 44.112 1.00 32.19 276 THR A N 1
ATOM 2104 C CA . THR A 1 276 ? -27.471 23.741 45.081 1.00 32.19 276 THR A CA 1
ATOM 2105 C C . THR A 1 276 ? -28.714 24.360 44.425 1.00 32.19 276 THR A C 1
ATOM 2107 O O . THR A 1 276 ? -28.593 25.161 43.508 1.00 32.19 276 THR A O 1
ATOM 2110 N N . MET A 1 277 ? -29.876 24.010 44.998 1.00 32.50 277 MET A N 1
ATOM 2111 C CA . MET A 1 277 ? -31.121 24.780 45.233 1.00 32.50 277 MET A CA 1
ATOM 2112 C C . MET A 1 277 ? -31.920 25.447 44.080 1.00 32.50 277 MET A C 1
ATOM 2114 O O . MET A 1 277 ? -31.522 26.448 43.504 1.00 32.50 277 MET A O 1
ATOM 2118 N N . ASN A 1 278 ? -33.156 24.935 43.941 1.00 40.59 278 ASN A N 1
ATOM 2119 C CA . ASN A 1 278 ? -34.480 25.590 43.878 1.00 40.59 278 ASN A CA 1
ATOM 2120 C C . ASN A 1 278 ? -34.809 26.706 42.859 1.00 40.59 278 ASN A C 1
ATOM 2122 O O . ASN A 1 278 ? -34.421 27.859 43.010 1.00 40.59 278 ASN A O 1
ATOM 2126 N N . GLY A 1 279 ? -35.755 26.382 41.967 1.00 37.44 279 GLY A N 1
ATOM 2127 C CA . GLY A 1 279 ? -36.643 27.309 41.256 1.00 37.44 279 GLY A CA 1
ATOM 2128 C C . GLY A 1 279 ? -37.744 26.524 40.530 1.00 37.44 279 GLY A C 1
ATOM 2129 O O . GLY A 1 279 ? -37.449 25.604 39.770 1.00 37.44 279 GLY A O 1
ATOM 2130 N N . SER A 1 280 ? -39.016 26.813 40.812 1.00 44.81 280 SER A N 1
ATOM 2131 C CA . SER A 1 280 ? -40.176 26.132 40.221 1.00 44.81 280 SER A CA 1
ATOM 2132 C C . SER A 1 280 ? -40.543 26.751 38.870 1.00 44.81 280 SER A C 1
ATOM 2134 O O . SER A 1 280 ? -41.327 27.697 38.813 1.00 44.81 280 SER A O 1
ATOM 2136 N N . THR A 1 281 ? -39.976 26.210 37.793 1.00 47.66 281 THR A N 1
ATOM 2137 C CA . THR A 1 281 ? -40.367 26.495 36.401 1.00 47.66 281 THR A CA 1
ATOM 2138 C C . THR A 1 281 ? -41.454 25.499 35.953 1.00 47.66 281 THR A C 1
ATOM 2140 O O . THR A 1 281 ? -41.359 24.322 36.324 1.00 47.66 281 THR A O 1
ATOM 2143 N N . PRO A 1 282 ? -42.486 25.906 35.183 1.00 48.47 282 PRO A N 1
ATOM 2144 C CA . PRO A 1 282 ? -43.525 24.997 34.691 1.00 48.47 282 PRO A CA 1
ATOM 2145 C C . PRO A 1 282 ? -42.927 23.818 33.907 1.00 48.47 282 PRO A C 1
ATOM 2147 O O . PRO A 1 282 ? -41.993 23.988 33.125 1.00 48.47 282 PRO A O 1
ATOM 2150 N N . ALA A 1 283 ? -43.476 22.613 34.089 1.00 51.03 283 ALA A N 1
ATOM 2151 C CA . ALA A 1 283 ? -42.912 21.365 33.555 1.00 51.03 283 ALA A CA 1
ATOM 2152 C C . ALA A 1 283 ? -42.728 21.338 32.019 1.00 51.03 283 ALA A C 1
ATOM 2154 O O . ALA A 1 283 ? -41.869 20.612 31.525 1.00 51.03 283 ALA A O 1
ATOM 2155 N N . ILE A 1 284 ? -43.495 22.142 31.272 1.00 49.41 284 ILE A N 1
ATOM 2156 C CA . ILE A 1 284 ? -43.417 22.240 29.804 1.00 49.41 284 ILE A CA 1
ATOM 2157 C C . ILE A 1 284 ? -42.185 23.052 29.363 1.00 49.41 284 ILE A C 1
ATOM 2159 O O . ILE A 1 284 ? -41.428 22.590 28.512 1.00 49.41 284 ILE A O 1
ATOM 2163 N N . GLU A 1 285 ? -41.928 24.208 29.984 1.00 51.22 285 GLU A N 1
ATOM 2164 C CA . GLU A 1 285 ? -40.732 25.023 29.712 1.00 51.22 285 GLU A CA 1
ATOM 2165 C C . GLU A 1 285 ? -39.460 24.331 30.200 1.00 51.22 285 GLU A C 1
ATOM 2167 O O . GLU A 1 285 ? -38.427 24.397 29.542 1.00 51.22 285 GLU A O 1
ATOM 2172 N N . LYS A 1 286 ? -39.539 23.599 31.317 1.00 50.69 286 LYS A N 1
ATOM 2173 C CA . LYS A 1 286 ? -38.416 22.802 31.815 1.00 50.69 286 LYS A CA 1
ATOM 2174 C C . LYS A 1 286 ? -38.026 21.694 30.828 1.00 50.69 286 LYS A C 1
ATOM 2176 O O . LYS A 1 286 ? -36.845 21.531 30.555 1.00 50.69 286 LYS A O 1
ATOM 2181 N N . GLY A 1 287 ? -39.003 21.003 30.232 1.00 56.72 287 GLY A N 1
ATOM 2182 C CA . GLY A 1 287 ? -38.751 19.984 29.207 1.00 56.72 287 GLY A CA 1
ATOM 2183 C C . GLY A 1 287 ? -38.190 20.549 27.895 1.00 56.72 287 GLY A C 1
ATOM 2184 O O . GLY A 1 287 ? -37.304 19.940 27.299 1.00 56.72 287 GLY A O 1
ATOM 2185 N N . GLN A 1 288 ? -38.651 21.728 27.461 1.00 57.78 288 GLN A N 1
ATOM 2186 C CA . GLN A 1 288 ? -38.103 22.410 26.279 1.00 57.78 288 GLN A CA 1
ATOM 2187 C C . GLN A 1 288 ? -36.679 22.919 26.522 1.00 57.78 288 GLN A C 1
ATOM 2189 O O . GLN A 1 288 ? -35.797 22.655 25.710 1.00 57.78 288 GLN A O 1
ATOM 2194 N N . LEU A 1 289 ? -36.424 23.551 27.670 1.00 58.03 289 LEU A N 1
ATOM 2195 C CA . LEU A 1 289 ? -35.102 24.050 28.041 1.00 58.03 289 LEU A CA 1
ATOM 2196 C C . LEU A 1 289 ? -34.097 22.906 28.258 1.00 58.03 289 LEU A C 1
ATOM 2198 O O . LEU A 1 289 ? -32.941 23.017 27.860 1.00 58.03 289 LEU A O 1
ATOM 2202 N N . GLU A 1 290 ? -34.522 21.785 28.850 1.00 58.34 290 GLU A N 1
ATOM 2203 C CA . GLU A 1 290 ? -33.692 20.582 28.993 1.00 58.34 290 GLU A CA 1
ATOM 2204 C C . GLU A 1 290 ? -33.388 19.934 27.632 1.00 58.34 290 GLU A C 1
ATOM 2206 O O . GLU A 1 290 ? -32.252 19.519 27.401 1.00 58.34 290 GLU A O 1
ATOM 2211 N N . SER A 1 291 ? -34.352 19.911 26.703 1.00 61.31 291 SER A N 1
ATOM 2212 C CA . SER A 1 291 ? -34.160 19.431 25.325 1.00 61.31 291 SER A CA 1
ATOM 2213 C C . SER A 1 291 ? -33.216 20.334 24.516 1.00 61.31 291 SER A C 1
ATOM 2215 O O . SER A 1 291 ? -32.317 19.847 23.826 1.00 61.31 291 SER A O 1
ATOM 2217 N N . GLU A 1 292 ? -33.371 21.655 24.610 1.00 67.88 292 GLU A N 1
ATOM 2218 C CA . GLU A 1 292 ? -32.489 22.638 23.964 1.00 67.88 292 GLU A CA 1
ATOM 2219 C C . GLU A 1 292 ? -31.073 22.612 24.556 1.00 67.88 292 GLU A C 1
ATOM 2221 O O . GLU A 1 292 ? -30.077 22.652 23.830 1.00 67.88 292 GLU A O 1
ATOM 2226 N N . LEU A 1 293 ? -30.951 22.458 25.876 1.00 65.75 293 LEU A N 1
ATOM 2227 C CA . LEU A 1 293 ? -29.662 22.304 26.545 1.00 65.75 293 LEU A CA 1
ATOM 2228 C C . LEU A 1 293 ? -28.980 20.982 26.165 1.00 65.75 293 LEU A C 1
ATOM 2230 O O . LEU A 1 293 ? -27.764 20.958 25.966 1.00 65.75 293 LEU A O 1
ATOM 2234 N N . HIS A 1 294 ? -29.736 19.886 26.057 1.00 66.69 294 HIS A N 1
ATOM 2235 C CA . HIS A 1 294 ? -29.207 18.584 25.652 1.00 66.69 294 HIS A CA 1
ATOM 2236 C C . HIS A 1 294 ? -28.702 18.610 24.205 1.00 66.69 294 HIS A C 1
ATOM 2238 O O . HIS A 1 294 ? -27.555 18.243 23.959 1.00 66.69 294 HIS A O 1
ATOM 2244 N N . THR A 1 295 ? -29.496 19.146 23.277 1.00 73.69 295 THR A N 1
ATOM 2245 C CA . THR A 1 295 ? -29.103 19.308 21.865 1.00 73.69 295 THR A CA 1
ATOM 2246 C C . THR A 1 295 ? -27.913 20.255 21.695 1.00 73.69 295 THR A C 1
ATOM 2248 O O . THR A 1 295 ? -27.020 19.985 20.893 1.00 73.69 295 THR A O 1
ATOM 2251 N N . THR A 1 296 ? -27.823 21.323 22.494 1.00 78.56 296 THR A N 1
ATOM 2252 C CA . THR A 1 296 ? -26.657 22.224 22.493 1.00 78.56 296 THR A CA 1
ATOM 2253 C C . THR A 1 296 ? -25.389 21.510 22.966 1.00 78.56 296 THR A C 1
ATOM 2255 O O . THR A 1 296 ? -24.349 21.613 22.314 1.00 78.56 296 THR A O 1
ATOM 2258 N N . LYS A 1 297 ? -25.466 20.739 24.059 1.00 80.12 297 LYS A N 1
ATOM 2259 C CA . LYS A 1 297 ? -24.335 19.941 24.566 1.00 80.12 297 LYS A CA 1
ATOM 2260 C C . LYS A 1 297 ? -23.907 18.854 23.581 1.00 80.12 297 LYS A C 1
ATOM 2262 O O . LYS A 1 297 ? -22.715 18.616 23.412 1.00 80.12 297 LYS A O 1
ATOM 2267 N N . GLU A 1 298 ? -24.862 18.205 22.922 1.00 81.81 298 GLU A N 1
ATOM 2268 C CA . GLU A 1 298 ? -24.589 17.190 21.906 1.00 81.81 298 GLU A CA 1
ATOM 2269 C C . GLU A 1 298 ? -23.876 17.794 20.688 1.00 81.81 298 GLU A C 1
ATOM 2271 O O . GLU A 1 298 ? -22.871 17.255 20.222 1.00 81.81 298 GLU A O 1
ATOM 2276 N N . ASN A 1 299 ? -24.335 18.953 20.211 1.00 85.25 299 ASN A N 1
ATOM 2277 C CA . ASN A 1 299 ? -23.695 19.673 19.111 1.00 85.25 299 ASN A CA 1
ATOM 2278 C C . ASN A 1 299 ? -22.269 20.114 19.467 1.00 85.25 299 ASN A C 1
ATOM 2280 O O . ASN A 1 299 ? -21.356 19.892 18.673 1.00 85.25 299 ASN A O 1
ATOM 2284 N N . GLN A 1 300 ? -22.053 20.637 20.678 1.00 88.38 300 GLN A N 1
ATOM 2285 C CA . GLN A 1 300 ? -20.712 20.965 21.177 1.00 88.38 300 GLN A CA 1
ATOM 2286 C C . GLN A 1 300 ? -19.800 19.731 21.204 1.00 88.38 300 GLN A C 1
ATOM 2288 O O . GLN A 1 300 ? -18.696 19.764 20.663 1.00 88.38 300 GLN A O 1
ATOM 2293 N N . ALA A 1 301 ? -20.279 18.602 21.737 1.00 87.19 301 ALA A N 1
ATOM 2294 C CA . ALA A 1 301 ? -19.515 17.356 21.748 1.00 87.19 301 ALA A CA 1
ATOM 2295 C C . ALA A 1 301 ? -19.169 16.873 20.325 1.00 87.19 301 ALA A C 1
ATOM 2297 O O . ALA A 1 301 ? -18.058 16.404 20.069 1.00 87.19 301 ALA A O 1
ATOM 2298 N N . ARG A 1 302 ? -20.087 17.017 19.360 1.00 90.50 302 ARG A N 1
ATOM 2299 C CA . ARG A 1 302 ? -19.830 16.680 17.949 1.00 90.50 302 ARG A CA 1
ATOM 2300 C C . ARG A 1 302 ? -18.780 17.586 17.318 1.00 90.50 302 ARG A C 1
ATOM 2302 O O . ARG A 1 302 ? -17.964 17.103 16.525 1.00 90.50 302 ARG A O 1
ATOM 2309 N N . GLU A 1 303 ? -18.778 18.872 17.644 1.00 91.44 303 GLU A N 1
ATOM 2310 C CA . GLU A 1 303 ? -17.759 19.817 17.183 1.00 91.44 303 GLU A CA 1
ATOM 2311 C C . GLU A 1 303 ? -16.381 19.483 17.760 1.00 91.44 303 GLU A C 1
ATOM 2313 O O . GLU A 1 303 ? -15.415 19.383 16.999 1.00 91.44 303 GLU A O 1
ATOM 2318 N N . GLU A 1 304 ? -16.297 19.192 19.060 1.00 93.50 304 GLU A N 1
ATOM 2319 C CA . GLU A 1 304 ? -15.063 18.754 19.724 1.00 93.50 304 GLU A CA 1
ATOM 2320 C C . GLU A 1 304 ? -14.502 17.467 19.105 1.00 93.50 304 GLU A C 1
ATOM 2322 O O . GLU A 1 304 ? -13.314 17.391 18.768 1.00 93.50 304 GLU A O 1
ATOM 2327 N N . ILE A 1 305 ? -15.361 16.464 18.878 1.00 94.12 305 ILE A N 1
ATOM 2328 C CA . ILE A 1 305 ? -14.986 15.221 18.192 1.00 94.12 305 ILE A CA 1
ATOM 2329 C C . ILE A 1 305 ? -14.451 15.533 16.790 1.00 94.12 305 ILE A C 1
ATOM 2331 O O . ILE A 1 305 ? -13.400 15.013 16.413 1.00 94.12 305 ILE A O 1
ATOM 2335 N N . SER A 1 306 ? -15.131 16.397 16.030 1.00 95.25 306 SER A N 1
ATOM 2336 C CA . SER A 1 306 ? -14.712 16.780 14.673 1.00 95.25 306 SER A CA 1
ATOM 2337 C C . SER A 1 306 ? -13.348 17.465 14.668 1.00 95.25 306 SER A C 1
ATOM 2339 O O . SER A 1 306 ? -12.502 17.145 13.832 1.00 95.25 306 SER A O 1
ATOM 2341 N N . ALA A 1 307 ? -13.122 18.395 15.598 1.00 95.12 307 ALA A N 1
ATOM 2342 C CA . ALA A 1 307 ? -11.865 19.120 15.726 1.00 95.12 307 ALA A CA 1
ATOM 2343 C C . ALA A 1 307 ? -10.710 18.170 16.068 1.00 95.12 307 ALA A C 1
ATOM 2345 O O . ALA A 1 307 ? -9.679 18.185 15.390 1.00 95.12 307 ALA A O 1
ATOM 2346 N N . ARG A 1 308 ? -10.906 17.278 17.048 1.00 95.88 308 ARG A N 1
ATOM 2347 C CA . ARG A 1 308 ? -9.916 16.257 17.423 1.00 95.88 308 ARG A CA 1
ATOM 2348 C C . ARG A 1 308 ? -9.606 15.313 16.263 1.00 95.88 308 ARG A C 1
ATOM 2350 O O . ARG A 1 308 ? -8.443 15.054 15.978 1.00 95.88 308 ARG A O 1
ATOM 2357 N N . VAL A 1 309 ? -10.629 14.819 15.570 1.00 96.44 309 VAL A N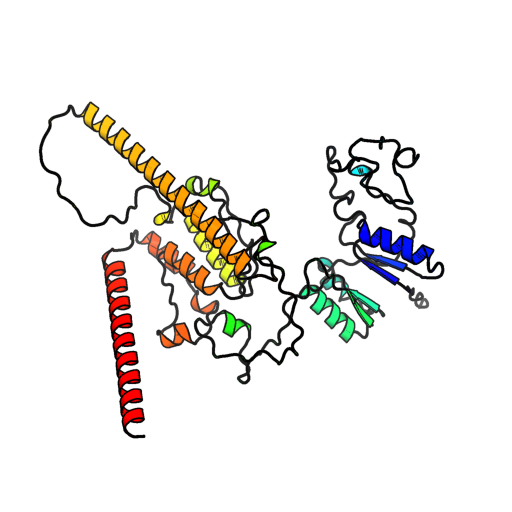 1
ATOM 2358 C CA . VAL A 1 309 ? -10.484 13.890 14.436 1.00 96.44 309 VAL A CA 1
ATOM 2359 C C . VAL A 1 309 ? -9.702 14.527 13.290 1.00 96.44 309 VAL A C 1
ATOM 2361 O O . VAL A 1 309 ? -8.790 13.896 12.756 1.00 96.44 309 VAL A O 1
ATOM 2364 N N . LYS A 1 310 ? -10.009 15.784 12.944 1.00 95.94 310 LYS A N 1
ATOM 2365 C CA . LYS A 1 310 ? -9.255 16.550 11.940 1.00 95.94 310 LYS A CA 1
ATOM 2366 C C . LYS A 1 310 ? -7.802 16.746 12.363 1.00 95.94 310 LYS A C 1
ATOM 2368 O O . LYS A 1 310 ? -6.898 16.503 11.566 1.00 95.94 310 LYS A O 1
ATOM 2373 N N . TYR A 1 311 ? -7.577 17.140 13.615 1.00 96.75 311 TYR A N 1
ATOM 2374 C CA . TYR A 1 311 ? -6.233 17.313 14.158 1.00 96.75 311 TYR A CA 1
ATOM 2375 C C . TYR A 1 311 ? -5.422 16.015 14.081 1.00 96.75 311 TYR A C 1
ATOM 2377 O O . TYR A 1 311 ? -4.312 16.016 13.557 1.00 96.75 311 TYR A O 1
ATOM 2385 N N . GLU A 1 312 ? -5.986 14.895 14.536 1.00 95.50 312 GLU A N 1
ATOM 2386 C CA . GLU A 1 312 ? -5.311 13.597 14.518 1.00 95.50 312 GLU A CA 1
ATOM 2387 C C . GLU A 1 312 ? -5.039 13.096 13.095 1.00 95.50 312 GLU A C 1
ATOM 2389 O O . GLU A 1 312 ? -3.968 12.552 12.839 1.00 95.50 312 GLU A O 1
ATOM 2394 N N . ALA A 1 313 ? -5.963 13.309 12.154 1.00 94.88 313 ALA A N 1
ATOM 2395 C CA . ALA A 1 313 ? -5.761 12.955 10.751 1.00 94.88 313 ALA A CA 1
ATOM 2396 C C . ALA A 1 313 ? -4.567 13.711 10.139 1.00 94.88 313 ALA A C 1
ATOM 2398 O O . ALA A 1 313 ? -3.702 13.104 9.505 1.00 94.88 313 ALA A O 1
ATOM 2399 N N . ILE A 1 314 ? -4.469 15.020 10.394 1.00 93.50 314 ILE A N 1
ATOM 2400 C CA . ILE A 1 314 ? -3.343 15.849 9.943 1.00 93.50 314 ILE A CA 1
ATOM 2401 C C . ILE A 1 314 ? -2.049 15.456 10.666 1.00 93.50 314 ILE A C 1
ATOM 2403 O O . ILE A 1 314 ? -0.997 15.358 10.034 1.00 93.50 314 ILE A O 1
ATOM 2407 N N . LEU A 1 315 ? -2.111 15.211 11.978 1.00 93.12 315 LEU A N 1
ATOM 2408 C CA . LEU A 1 315 ? -0.966 14.789 12.785 1.00 93.12 315 LEU A CA 1
ATOM 2409 C C . LEU A 1 315 ? -0.369 13.483 12.254 1.00 93.12 315 LEU A C 1
ATOM 2411 O O . LEU A 1 315 ? 0.844 13.376 12.097 1.00 93.12 315 LEU A O 1
ATOM 2415 N N . HIS A 1 316 ? -1.216 12.507 11.942 1.00 91.50 316 HIS A N 1
ATOM 2416 C CA . HIS A 1 316 ? -0.815 11.214 11.402 1.00 91.50 316 HIS A CA 1
ATOM 2417 C C . HIS A 1 316 ? -0.258 11.305 9.979 1.00 91.50 316 HIS A C 1
ATOM 2419 O O . HIS A 1 316 ? 0.741 10.657 9.665 1.00 91.50 316 HIS A O 1
ATOM 2425 N N . ALA A 1 317 ? -0.853 12.138 9.127 1.00 90.00 317 ALA A N 1
ATOM 2426 C CA . ALA A 1 317 ? -0.338 12.367 7.784 1.00 90.00 317 ALA A CA 1
ATOM 2427 C C . ALA A 1 317 ? 1.039 13.065 7.833 1.00 90.00 317 ALA A C 1
ATOM 2429 O O . ALA A 1 317 ? 1.981 12.637 7.168 1.00 90.00 317 ALA A O 1
ATOM 2430 N N . ARG A 1 318 ? 1.209 14.056 8.723 1.00 89.88 318 ARG A N 1
ATOM 2431 C CA . ARG A 1 318 ? 2.518 14.664 9.011 1.00 89.88 318 ARG A CA 1
ATOM 2432 C C . ARG A 1 318 ? 3.509 13.639 9.544 1.00 89.88 318 ARG A C 1
ATOM 2434 O O . ARG A 1 318 ? 4.643 13.598 9.082 1.00 89.88 318 ARG A O 1
ATOM 2441 N N . TYR A 1 319 ? 3.098 12.802 10.492 1.00 88.94 319 TYR A N 1
ATOM 2442 C CA . TYR A 1 319 ? 3.943 11.725 10.996 1.00 88.94 319 TYR A CA 1
ATOM 2443 C C . TYR A 1 319 ? 4.470 10.861 9.841 1.00 88.94 319 TYR A C 1
ATOM 2445 O O . TYR A 1 319 ? 5.675 10.648 9.769 1.00 88.94 319 TYR A O 1
ATOM 2453 N N . GLY A 1 320 ? 3.614 10.458 8.894 1.00 85.44 320 GLY A N 1
ATOM 2454 C CA . GLY A 1 320 ? 4.023 9.723 7.693 1.00 85.44 320 GLY A CA 1
ATOM 2455 C C . GLY A 1 320 ? 5.075 10.463 6.861 1.00 85.44 320 GLY A C 1
ATOM 2456 O O . GLY A 1 320 ? 6.114 9.880 6.534 1.00 85.44 320 GLY A O 1
ATOM 2457 N N . LEU A 1 321 ? 4.848 11.753 6.593 1.00 83.44 321 LEU A N 1
ATOM 2458 C CA . LEU A 1 321 ? 5.752 12.610 5.819 1.00 83.44 321 LEU A CA 1
ATOM 2459 C C . LEU A 1 321 ? 7.179 12.626 6.395 1.00 83.44 321 LEU A C 1
ATOM 2461 O O . LEU A 1 321 ? 8.161 12.528 5.651 1.00 83.44 321 LEU A O 1
ATOM 2465 N N . TRP A 1 322 ? 7.290 12.743 7.719 1.00 83.69 322 TRP A N 1
ATOM 2466 C CA . TRP A 1 322 ? 8.573 12.828 8.420 1.00 83.69 322 TRP A CA 1
ATOM 2467 C C . TRP A 1 322 ? 9.195 11.455 8.686 1.00 83.69 322 TRP A C 1
ATOM 2469 O O . TRP A 1 322 ? 10.410 11.292 8.581 1.00 83.69 322 TRP A O 1
ATOM 2479 N N . ARG A 1 323 ? 8.373 10.455 9.015 1.00 84.75 323 ARG A N 1
ATOM 2480 C CA . ARG A 1 323 ? 8.819 9.113 9.403 1.00 84.75 323 ARG A CA 1
ATOM 2481 C C . ARG A 1 323 ? 9.353 8.301 8.225 1.00 84.75 323 ARG A C 1
ATOM 2483 O O . ARG A 1 323 ? 10.280 7.509 8.429 1.00 84.75 323 ARG A O 1
ATOM 2490 N N . TYR A 1 324 ? 8.800 8.497 7.023 1.00 80.06 324 TYR A N 1
ATOM 2491 C CA . TYR A 1 324 ? 9.141 7.725 5.819 1.00 80.06 324 TYR A CA 1
ATOM 2492 C C . TYR A 1 324 ? 9.624 8.626 4.681 1.00 80.06 324 TYR A C 1
ATOM 2494 O O . TYR A 1 324 ? 8.974 8.741 3.638 1.00 80.06 324 TYR A O 1
ATOM 2502 N N . PRO A 1 325 ? 10.798 9.257 4.844 1.00 69.88 325 PRO A N 1
ATOM 2503 C CA . PRO A 1 325 ? 11.212 10.332 3.965 1.00 69.88 325 PRO A CA 1
ATOM 2504 C C . PRO A 1 325 ? 11.566 9.898 2.538 1.00 69.88 325 PRO A C 1
ATOM 2506 O O . PRO A 1 325 ? 11.744 10.748 1.677 1.00 69.88 325 PRO A O 1
ATOM 2509 N N . HIS A 1 326 ? 11.763 8.607 2.294 1.00 67.56 326 HIS A N 1
ATOM 2510 C CA . HIS A 1 326 ? 12.170 8.064 0.989 1.00 67.56 326 HIS A CA 1
ATOM 2511 C C . HIS A 1 326 ? 11.131 7.056 0.464 1.00 67.56 326 HIS A C 1
ATOM 2513 O O . HIS A 1 326 ? 11.396 6.313 -0.477 1.00 67.56 326 HIS A O 1
ATOM 2519 N N . GLY A 1 327 ? 9.966 6.999 1.118 1.00 68.94 327 GLY A N 1
ATOM 2520 C CA . GLY A 1 327 ? 8.853 6.122 0.780 1.00 68.94 327 GLY A CA 1
ATOM 2521 C C . GLY A 1 327 ? 7.632 6.924 0.349 1.00 68.94 327 GLY A C 1
ATOM 2522 O O . GLY A 1 327 ? 7.740 8.009 -0.216 1.00 68.94 327 GLY A O 1
ATOM 2523 N N . PHE A 1 328 ? 6.453 6.389 0.646 1.00 74.75 328 PHE A N 1
ATOM 2524 C CA . PHE A 1 328 ? 5.183 7.010 0.266 1.00 74.75 328 PHE A CA 1
ATOM 2525 C C . PHE A 1 328 ? 4.617 7.959 1.323 1.00 74.75 328 PHE A C 1
ATOM 2527 O O . PHE A 1 328 ? 3.544 8.509 1.107 1.00 74.75 328 PHE A O 1
ATOM 2534 N N . GLY A 1 329 ? 5.329 8.174 2.434 1.00 77.19 329 GLY A N 1
ATOM 2535 C CA . GLY A 1 329 ? 4.812 8.860 3.621 1.00 77.19 329 GLY A CA 1
ATOM 2536 C C . GLY A 1 329 ? 4.253 10.266 3.385 1.00 77.19 329 GLY A C 1
ATOM 2537 O O . GLY A 1 329 ? 3.405 10.703 4.153 1.00 77.19 329 GLY A O 1
ATOM 2538 N N . ALA A 1 330 ? 4.687 10.950 2.321 1.00 77.50 330 ALA A N 1
ATOM 2539 C CA . ALA A 1 330 ? 4.158 12.253 1.912 1.00 77.50 330 ALA A CA 1
ATOM 2540 C C . ALA A 1 330 ? 2.739 12.195 1.310 1.00 77.50 330 ALA A C 1
ATOM 2542 O O . ALA A 1 330 ? 2.047 13.202 1.296 1.00 77.50 330 ALA A O 1
ATOM 2543 N N . VAL A 1 331 ? 2.316 11.028 0.817 1.00 80.69 331 VAL A N 1
ATOM 2544 C CA . VAL A 1 331 ? 1.031 10.811 0.131 1.00 80.69 331 VAL A CA 1
ATOM 2545 C C . VAL A 1 331 ? 0.148 9.852 0.929 1.00 80.69 331 VAL A C 1
ATOM 2547 O O . VAL A 1 331 ? -1.007 10.147 1.209 1.00 80.69 331 VAL A O 1
ATOM 2550 N N . MET A 1 332 ? 0.689 8.702 1.338 1.00 83.38 332 MET A N 1
ATOM 2551 C CA . MET A 1 332 ? -0.044 7.642 2.033 1.00 83.38 332 MET A CA 1
ATOM 2552 C C . MET A 1 332 ? 0.819 6.993 3.131 1.00 83.38 332 MET A C 1
ATOM 2554 O O . MET A 1 332 ? 2.047 6.977 3.027 1.00 83.38 332 MET A O 1
ATOM 2558 N N . PRO A 1 333 ? 0.217 6.424 4.187 1.00 81.44 333 PRO A N 1
ATOM 2559 C CA . PRO A 1 333 ? 0.968 5.793 5.274 1.00 81.44 333 PRO A CA 1
ATOM 2560 C C . PRO A 1 333 ? 1.801 4.594 4.818 1.00 81.44 333 PRO A C 1
ATOM 2562 O O . PRO A 1 333 ? 1.321 3.703 4.110 1.00 81.44 333 PRO A O 1
ATOM 2565 N N . ASP A 1 334 ? 3.039 4.540 5.307 1.00 80.62 334 ASP A N 1
ATOM 2566 C CA . ASP A 1 334 ? 4.004 3.478 5.023 1.00 80.62 334 ASP A CA 1
ATOM 2567 C C . ASP A 1 334 ? 4.413 2.729 6.300 1.00 80.62 334 ASP A C 1
ATOM 2569 O O . ASP A 1 334 ? 5.521 2.858 6.796 1.00 80.62 334 ASP A O 1
ATOM 2573 N N . PHE A 1 335 ? 3.501 1.934 6.862 1.00 77.38 335 PHE A N 1
ATOM 2574 C CA . PHE A 1 335 ? 3.634 1.222 8.140 1.00 77.38 335 PHE A CA 1
ATOM 2575 C C . PHE A 1 335 ? 4.580 0.017 8.123 1.00 77.38 335 PHE A C 1
ATOM 2577 O O . PHE A 1 335 ? 4.214 -1.095 8.526 1.00 77.38 335 PHE A O 1
ATOM 2584 N N . PHE A 1 336 ? 5.812 0.209 7.672 1.00 77.00 336 PHE A N 1
ATOM 2585 C CA . PHE A 1 336 ? 6.800 -0.862 7.693 1.00 77.00 336 PHE A CA 1
ATOM 2586 C C . PHE A 1 336 ? 7.273 -1.186 9.120 1.00 77.00 336 PHE A C 1
ATOM 2588 O O . PHE A 1 336 ? 7.403 -2.355 9.466 1.00 77.00 336 PHE A O 1
ATOM 2595 N N . PHE A 1 337 ? 7.465 -0.167 9.967 1.00 80.38 337 PHE A N 1
ATOM 2596 C CA . PHE A 1 337 ? 7.969 -0.317 11.345 1.00 80.38 337 PHE A CA 1
ATOM 2597 C C . PHE A 1 337 ? 6.933 -0.002 12.431 1.00 80.38 337 PHE A C 1
ATOM 2599 O O . PHE A 1 337 ? 7.202 -0.189 13.612 1.00 80.38 337 PHE A O 1
ATOM 2606 N N . ASP A 1 338 ? 5.754 0.482 12.043 1.00 86.88 338 ASP A N 1
ATOM 2607 C CA . ASP A 1 338 ? 4.814 1.130 12.966 1.00 86.88 338 ASP A CA 1
ATOM 2608 C C . ASP A 1 338 ? 3.437 0.435 12.978 1.00 86.88 338 ASP A C 1
ATOM 2610 O O . ASP A 1 338 ? 2.444 0.978 13.461 1.00 86.88 338 ASP A O 1
ATOM 2614 N N . SER A 1 339 ? 3.385 -0.811 12.489 1.00 86.25 339 SER A N 1
ATOM 2615 C CA . SER A 1 339 ? 2.174 -1.644 12.503 1.00 86.25 339 SER A CA 1
ATOM 2616 C C . SER A 1 339 ? 1.696 -1.969 13.926 1.00 86.25 339 SER A C 1
ATOM 2618 O O . SER A 1 339 ? 0.503 -1.866 14.201 1.00 86.25 339 SER A O 1
ATOM 2620 N N . LEU A 1 340 ? 2.606 -2.281 14.860 1.00 90.31 340 LEU A N 1
ATOM 2621 C CA . LEU A 1 340 ? 2.245 -2.585 16.252 1.00 90.31 340 LEU A CA 1
ATOM 2622 C C . LEU A 1 340 ? 1.658 -1.391 17.019 1.00 90.31 340 LEU A C 1
ATOM 2624 O O . LEU A 1 340 ? 0.590 -1.557 17.607 1.00 90.31 340 LEU A O 1
ATOM 2628 N N . PRO A 1 341 ? 2.266 -0.187 16.997 1.00 90.56 341 PRO A N 1
ATOM 2629 C CA . PRO A 1 341 ? 1.626 1.002 17.558 1.00 90.56 341 PRO A CA 1
ATOM 2630 C C . PRO A 1 341 ? 0.231 1.268 16.979 1.00 90.56 341 PRO A C 1
ATOM 2632 O O . PRO A 1 341 ? -0.677 1.658 17.714 1.00 90.56 341 PRO A O 1
ATOM 2635 N N . MET A 1 342 ? 0.032 1.024 15.678 1.00 89.44 342 MET A N 1
ATOM 2636 C CA . MET A 1 342 ? -1.283 1.165 15.050 1.00 89.44 342 MET A CA 1
ATOM 2637 C C . MET A 1 342 ? -2.290 0.144 15.606 1.00 89.44 342 MET A C 1
ATOM 2639 O O . MET A 1 342 ? -3.427 0.508 15.909 1.00 89.44 342 MET A O 1
ATOM 2643 N N . PHE A 1 343 ? -1.878 -1.114 15.788 1.00 92.94 343 PHE A N 1
ATOM 2644 C CA . PHE A 1 343 ? -2.710 -2.150 16.410 1.00 92.94 343 PHE A CA 1
ATOM 2645 C C . PHE A 1 343 ? -3.060 -1.804 17.849 1.00 92.94 343 PHE A C 1
ATOM 2647 O O . PHE A 1 343 ? -4.224 -1.893 18.224 1.00 92.94 343 PHE A O 1
ATOM 2654 N N . ASP A 1 344 ? -2.096 -1.339 18.639 1.00 93.44 344 ASP A N 1
ATOM 2655 C CA . ASP A 1 344 ? -2.341 -0.903 20.012 1.00 93.44 344 ASP A CA 1
ATOM 2656 C C . ASP A 1 344 ? -3.382 0.207 20.081 1.00 93.44 344 ASP A C 1
ATOM 2658 O O . ASP A 1 344 ? -4.260 0.175 20.943 1.00 93.44 344 ASP A O 1
ATOM 2662 N N . LEU A 1 345 ? -3.284 1.185 19.181 1.00 92.81 345 LEU A N 1
ATOM 2663 C CA . LEU A 1 345 ? -4.222 2.294 19.098 1.00 92.81 345 LEU A CA 1
ATOM 2664 C C . LEU A 1 345 ? -5.635 1.791 18.778 1.00 92.81 345 LEU A C 1
ATOM 2666 O O . LEU A 1 345 ? -6.567 2.082 19.525 1.00 92.81 345 LEU A O 1
ATOM 2670 N N . MET A 1 346 ? -5.786 0.978 17.729 1.00 93.69 346 MET A N 1
ATOM 2671 C CA . MET A 1 346 ? -7.089 0.441 17.317 1.00 93.69 346 MET A CA 1
ATOM 2672 C C . MET A 1 346 ? -7.698 -0.481 18.376 1.00 93.69 346 MET A C 1
ATOM 2674 O O . MET A 1 346 ? -8.875 -0.353 18.704 1.00 93.69 346 MET A O 1
ATOM 2678 N N . LEU A 1 347 ? -6.898 -1.366 18.971 1.00 93.94 347 LEU A N 1
ATOM 2679 C CA . LEU A 1 347 ? -7.337 -2.226 20.067 1.00 93.94 347 LEU A CA 1
ATOM 2680 C C . LEU A 1 347 ? -7.742 -1.408 21.291 1.00 93.94 347 LEU A C 1
ATOM 2682 O O . LEU A 1 347 ? -8.737 -1.737 21.928 1.00 93.94 347 LEU A O 1
ATOM 2686 N N . SER A 1 348 ? -7.019 -0.329 21.605 1.00 92.38 348 SER A N 1
ATOM 2687 C CA . SER A 1 348 ? -7.397 0.578 22.693 1.00 92.38 348 SER A CA 1
ATOM 2688 C C . SER A 1 348 ? -8.768 1.199 22.460 1.00 92.38 348 SER A C 1
ATOM 2690 O O . SER A 1 348 ? -9.560 1.284 23.393 1.00 92.38 348 SER A O 1
ATOM 2692 N N . GLU A 1 349 ? -9.051 1.624 21.230 1.00 92.31 349 GLU A N 1
ATOM 2693 C CA . GLU A 1 349 ? -10.326 2.241 20.850 1.00 92.31 349 GLU A CA 1
ATOM 2694 C C . GLU A 1 349 ? -11.485 1.240 20.848 1.00 92.31 349 GLU A C 1
ATOM 2696 O O . GLU A 1 349 ? -12.600 1.573 21.239 1.00 92.31 349 GLU A O 1
ATOM 2701 N N . LEU A 1 350 ? -11.208 -0.018 20.501 1.00 90.12 350 LEU A N 1
ATOM 2702 C CA . LEU A 1 350 ? -12.139 -1.140 20.669 1.00 90.12 350 LEU A CA 1
ATOM 2703 C C . LEU A 1 350 ? -12.257 -1.581 22.147 1.00 90.12 350 LEU A C 1
ATOM 2705 O O . LEU A 1 350 ? -13.115 -2.391 22.519 1.00 90.12 350 LEU A O 1
ATOM 2709 N N . GLY A 1 351 ? -11.388 -1.049 23.012 1.00 88.94 351 GLY A N 1
ATOM 2710 C CA . GLY A 1 351 ? -11.229 -1.405 24.418 1.00 88.94 351 GLY A CA 1
ATOM 2711 C C . GLY A 1 351 ? -10.829 -2.868 24.635 1.00 88.94 351 GLY A C 1
ATOM 2712 O O . GLY A 1 351 ? -11.264 -3.477 25.610 1.00 88.94 351 GLY A O 1
ATOM 2713 N N . LEU A 1 352 ? -10.070 -3.441 23.710 1.00 90.69 352 LEU A N 1
ATOM 2714 C CA . LEU A 1 352 ? -9.527 -4.795 23.769 1.00 90.69 352 LEU A CA 1
ATOM 2715 C C . LEU A 1 352 ? -8.128 -4.795 24.392 1.00 90.69 352 LEU A C 1
ATOM 2717 O O . LEU A 1 352 ? -7.469 -3.757 24.540 1.00 90.69 352 LEU A O 1
ATOM 2721 N N . ARG A 1 353 ? -7.651 -5.982 24.773 1.00 91.38 353 ARG A N 1
ATOM 2722 C CA . ARG A 1 353 ? -6.303 -6.137 25.325 1.00 91.38 353 ARG A CA 1
ATOM 2723 C C . ARG A 1 353 ? -5.248 -5.942 24.220 1.00 91.38 353 ARG A C 1
ATOM 2725 O O . ARG A 1 353 ? -5.213 -6.682 23.240 1.00 91.38 353 ARG A O 1
ATOM 2732 N N . ARG A 1 354 ? -4.373 -4.943 24.410 1.00 91.81 354 ARG A N 1
ATOM 2733 C CA . ARG A 1 354 ? -3.274 -4.566 23.487 1.00 91.81 354 ARG A CA 1
ATOM 2734 C C . ARG A 1 354 ? -2.049 -5.480 23.577 1.00 91.81 354 ARG A C 1
ATOM 2736 O O . ARG A 1 354 ? -1.471 -5.874 22.574 1.00 91.81 354 ARG A O 1
ATOM 2743 N N . TRP A 1 355 ? -1.668 -5.805 24.807 1.00 92.12 355 TRP A N 1
ATOM 2744 C CA . TRP A 1 355 ? -0.524 -6.645 25.157 1.00 92.12 355 TRP A CA 1
ATOM 2745 C C . TRP A 1 355 ? -0.982 -8.101 25.085 1.00 92.12 355 TRP A C 1
ATOM 2747 O O . TRP A 1 355 ? -1.785 -8.487 25.921 1.00 92.12 355 TRP A O 1
ATOM 2757 N N . ARG A 1 356 ? -0.596 -8.894 24.083 1.00 91.62 356 ARG A N 1
ATOM 2758 C CA . ARG A 1 356 ? -1.236 -10.204 23.813 1.00 91.62 356 ARG A CA 1
ATOM 2759 C C . ARG A 1 356 ? -0.375 -11.423 24.148 1.00 91.62 356 ARG A C 1
ATOM 2761 O O . ARG A 1 356 ? -0.794 -12.552 23.920 1.00 91.62 356 ARG A O 1
ATOM 2768 N N . LYS A 1 357 ? 0.801 -11.220 24.736 1.00 92.88 357 LYS A N 1
ATOM 2769 C CA . LYS A 1 357 ? 1.706 -12.287 25.169 1.00 92.88 357 LYS A CA 1
ATOM 2770 C C . LYS A 1 357 ? 1.487 -12.637 26.647 1.00 92.88 357 LYS A C 1
ATOM 2772 O O . LYS A 1 357 ? 0.799 -11.953 27.406 1.00 92.88 357 LYS A O 1
ATOM 2777 N N . SER A 1 358 ? 2.083 -13.752 27.064 1.00 90.75 358 SER A N 1
ATOM 2778 C CA . SER A 1 358 ? 1.904 -14.319 28.406 1.00 90.75 358 SER A CA 1
ATOM 2779 C C . SER A 1 358 ? 2.492 -13.459 29.527 1.00 90.75 358 SER A C 1
ATOM 2781 O O . SER A 1 358 ? 1.992 -13.492 30.648 1.00 90.75 358 SER A O 1
ATOM 2783 N N . ASN A 1 359 ? 3.549 -12.693 29.250 1.00 92.31 359 ASN A N 1
ATOM 2784 C CA . ASN A 1 359 ? 4.219 -11.839 30.226 1.00 92.31 359 ASN A CA 1
ATOM 2785 C C . ASN A 1 359 ? 4.940 -10.666 29.550 1.00 92.31 359 ASN A C 1
ATOM 2787 O O . ASN A 1 359 ? 5.245 -10.715 28.361 1.00 92.31 359 ASN A O 1
ATOM 2791 N N . PHE A 1 360 ? 5.275 -9.643 30.337 1.00 90.75 360 PHE A N 1
ATOM 2792 C CA . PHE A 1 360 ? 5.896 -8.404 29.860 1.00 90.75 360 PHE A CA 1
ATOM 2793 C C . PHE A 1 360 ? 7.199 -8.608 29.069 1.00 90.75 360 PHE A C 1
ATOM 2795 O O . PHE A 1 360 ? 7.440 -7.903 28.092 1.00 90.75 360 PHE A O 1
ATOM 2802 N N . PHE A 1 361 ? 8.031 -9.582 29.447 1.00 90.56 361 PHE A N 1
ATOM 2803 C CA . PHE A 1 361 ? 9.276 -9.855 28.728 1.00 90.56 361 PHE A CA 1
ATOM 2804 C C . PHE A 1 361 ? 9.001 -10.348 27.302 1.00 90.56 361 PHE A C 1
ATOM 2806 O O . PHE A 1 361 ? 9.604 -9.861 26.346 1.00 90.56 361 PHE A O 1
ATOM 2813 N N . MET A 1 362 ? 8.034 -11.258 27.145 1.00 92.19 362 MET A N 1
ATOM 2814 C CA . MET A 1 362 ? 7.596 -11.721 25.828 1.00 92.19 362 MET A CA 1
ATOM 2815 C C . MET A 1 362 ? 6.988 -10.586 25.006 1.00 92.19 362 MET A C 1
ATOM 2817 O O . MET A 1 362 ? 7.231 -10.508 23.807 1.00 92.19 362 MET A O 1
ATOM 2821 N N . GLU A 1 363 ? 6.254 -9.670 25.627 1.00 93.12 363 GLU A N 1
ATOM 2822 C CA . GLU A 1 363 ? 5.677 -8.519 24.924 1.00 93.12 363 GLU A CA 1
ATOM 2823 C C . GLU A 1 363 ? 6.745 -7.603 24.316 1.00 93.12 363 GLU A C 1
ATOM 2825 O O . GLU A 1 363 ? 6.541 -7.035 23.245 1.00 93.12 363 GLU A O 1
ATOM 2830 N N . LEU A 1 364 ? 7.886 -7.450 24.994 1.00 90.94 364 LEU A N 1
ATOM 2831 C CA . LEU A 1 364 ? 8.967 -6.589 24.528 1.00 90.94 364 LEU A CA 1
ATOM 2832 C C . LEU A 1 364 ? 9.857 -7.261 23.484 1.00 90.94 364 LEU A C 1
ATOM 2834 O O . LEU A 1 364 ? 10.154 -6.649 22.459 1.00 90.94 364 LEU A O 1
ATOM 2838 N N . PHE A 1 365 ? 10.296 -8.491 23.750 1.00 90.56 365 PHE A N 1
ATOM 2839 C CA . PHE A 1 365 ? 11.405 -9.110 23.019 1.00 90.56 365 PHE A CA 1
ATOM 2840 C C . PHE A 1 365 ? 10.986 -10.224 22.060 1.00 90.56 365 PHE A C 1
ATOM 2842 O O . PHE A 1 365 ? 11.819 -10.695 21.286 1.00 90.56 365 PHE A O 1
ATOM 2849 N N . SER A 1 366 ? 9.722 -10.654 22.089 1.00 89.12 366 SER A N 1
ATOM 2850 C CA . SER A 1 366 ? 9.206 -11.617 21.115 1.00 89.12 366 SER A CA 1
ATOM 2851 C C . SER A 1 366 ? 8.437 -10.922 19.995 1.00 89.12 366 SER A C 1
ATOM 2853 O O . SER A 1 366 ? 7.778 -9.903 20.200 1.00 89.12 366 SER A O 1
ATOM 2855 N N . SER A 1 367 ? 8.529 -11.498 18.799 1.00 90.38 367 SER A N 1
ATOM 2856 C CA . SER A 1 367 ? 7.800 -11.022 17.627 1.00 90.38 367 SER A CA 1
ATOM 2857 C C . SER A 1 367 ? 6.308 -11.316 17.764 1.00 90.38 367 SER A C 1
ATOM 2859 O O . SER A 1 367 ? 5.897 -12.407 18.179 1.00 90.38 367 SER A O 1
ATOM 2861 N N . TYR A 1 368 ? 5.501 -10.327 17.401 1.00 91.50 368 TYR A N 1
ATOM 2862 C CA . TYR A 1 368 ? 4.065 -10.466 17.224 1.00 91.50 368 TYR A CA 1
ATOM 2863 C C . TYR A 1 368 ? 3.747 -11.039 15.846 1.00 91.50 368 TYR A C 1
ATOM 2865 O O . TYR A 1 368 ? 4.304 -10.616 14.832 1.00 91.50 368 TYR A O 1
ATOM 2873 N N . GLY A 1 369 ? 2.799 -11.966 15.800 1.00 87.56 369 GLY A N 1
ATOM 2874 C CA . GLY A 1 369 ? 2.281 -12.527 14.561 1.00 87.56 369 GLY A CA 1
ATOM 2875 C C . GLY A 1 369 ? 0.785 -12.824 14.639 1.00 87.56 369 GLY A C 1
ATOM 2876 O O . GLY A 1 369 ? 0.156 -12.586 15.668 1.00 87.56 369 GLY A O 1
ATOM 2877 N N . PRO A 1 370 ? 0.202 -13.399 13.572 1.00 84.38 370 PRO A N 1
ATOM 2878 C CA . PRO A 1 370 ? -1.237 -13.666 13.508 1.00 84.38 370 PRO A CA 1
ATOM 2879 C C . PRO A 1 370 ? -1.757 -14.522 14.672 1.00 84.38 370 PRO A C 1
ATOM 2881 O O . PRO A 1 370 ? -2.863 -14.309 15.155 1.00 84.38 370 PRO A O 1
ATOM 2884 N N . HIS A 1 371 ? -0.934 -15.452 15.170 1.00 85.94 371 HIS A N 1
ATOM 2885 C CA . HIS A 1 371 ? -1.268 -16.326 16.297 1.00 85.94 371 HIS A CA 1
ATOM 2886 C C . HIS A 1 371 ? -1.600 -15.566 17.593 1.00 85.94 371 HIS A C 1
ATOM 2888 O O . HIS A 1 371 ? -2.377 -16.066 18.400 1.00 85.94 371 HIS A O 1
ATOM 2894 N N . ASP A 1 372 ? -1.061 -14.359 17.785 1.00 90.44 372 ASP A N 1
ATOM 2895 C CA . ASP A 1 372 ? -1.338 -13.534 18.968 1.00 90.44 372 ASP A CA 1
ATOM 2896 C C . ASP A 1 372 ? -2.722 -12.882 18.930 1.00 90.44 372 ASP A C 1
ATOM 2898 O O . ASP A 1 372 ? -3.247 -12.463 19.962 1.00 90.44 372 ASP A O 1
ATOM 2902 N N . TYR A 1 373 ? -3.316 -12.790 17.740 1.00 90.00 373 TYR A N 1
ATOM 2903 C CA . TYR A 1 373 ? -4.609 -12.156 17.489 1.00 90.00 373 TYR A CA 1
ATOM 2904 C C . TYR A 1 373 ? -5.720 -13.179 17.205 1.00 90.00 373 TYR A C 1
ATOM 2906 O O . TYR A 1 373 ? -6.835 -12.799 16.862 1.00 90.00 373 TYR A O 1
ATOM 2914 N N . VAL A 1 374 ? -5.461 -14.477 17.391 1.00 87.81 374 VAL A N 1
ATOM 2915 C CA . VAL A 1 374 ? -6.485 -15.521 17.230 1.00 87.81 374 VAL A CA 1
ATOM 2916 C C . VAL A 1 374 ? -7.665 -15.257 18.170 1.00 87.81 374 VAL A C 1
ATOM 2918 O O . VAL A 1 374 ? -7.480 -14.973 19.353 1.00 87.81 374 VAL A O 1
ATOM 2921 N N . GLY A 1 375 ? -8.884 -15.345 17.626 1.00 86.81 375 GLY A N 1
ATOM 2922 C CA . GLY A 1 375 ? -10.128 -15.112 18.366 1.00 86.81 375 GLY A CA 1
ATOM 2923 C C . GLY A 1 375 ? -10.447 -13.637 18.632 1.00 86.81 375 GLY A C 1
ATOM 2924 O O . GLY A 1 375 ? -11.363 -13.350 19.395 1.00 86.81 375 GLY A O 1
ATOM 2925 N N . LEU A 1 376 ? -9.729 -12.686 18.020 1.00 88.00 376 LEU A N 1
ATOM 2926 C CA . LEU A 1 376 ? -9.922 -11.251 18.265 1.00 88.00 376 LEU A CA 1
ATOM 2927 C C . LEU A 1 376 ? -11.352 -10.769 17.958 1.00 88.00 376 LEU A C 1
ATOM 2929 O O . LEU A 1 376 ? -11.921 -9.971 18.706 1.00 88.00 376 LEU A O 1
ATOM 2933 N N . VAL A 1 377 ? -11.945 -11.257 16.866 1.00 87.19 377 VAL A N 1
ATOM 2934 C CA . VAL A 1 377 ? -13.327 -10.923 16.487 1.00 87.19 377 VAL A CA 1
ATOM 2935 C C . VAL A 1 377 ? -14.325 -11.474 17.508 1.00 87.19 377 VAL A C 1
ATOM 2937 O O . VAL A 1 377 ? -15.267 -10.771 17.879 1.00 87.19 377 VAL A O 1
ATOM 2940 N N . ASP A 1 378 ? -14.102 -12.693 18.001 1.00 88.25 378 ASP A N 1
ATOM 2941 C CA . ASP A 1 378 ? -14.948 -13.323 19.018 1.00 88.25 378 ASP A CA 1
ATOM 2942 C C . ASP A 1 378 ? -14.838 -12.589 20.360 1.00 88.25 378 ASP A C 1
ATOM 2944 O O . ASP A 1 378 ? -15.863 -12.256 20.950 1.00 88.25 378 ASP A O 1
ATOM 2948 N N . GLU A 1 379 ? -13.618 -12.235 20.786 1.00 90.00 379 GLU A N 1
ATOM 2949 C CA . GLU A 1 379 ? -13.343 -11.419 21.980 1.00 90.00 379 GLU A CA 1
ATOM 2950 C C . GLU A 1 379 ? -14.151 -10.111 21.946 1.00 90.00 379 GLU A C 1
ATOM 2952 O O . GLU A 1 379 ? -14.839 -9.756 22.909 1.00 90.00 379 GLU A O 1
ATOM 2957 N N . TRP A 1 380 ? -14.122 -9.407 20.810 1.00 86.44 380 TRP A N 1
ATOM 2958 C CA . TRP A 1 380 ? -14.882 -8.172 20.625 1.00 86.44 380 TRP A CA 1
ATOM 2959 C C . TRP A 1 380 ? -16.395 -8.409 20.585 1.00 86.44 380 TRP A C 1
ATOM 2961 O O . TRP A 1 380 ? -17.154 -7.686 21.234 1.00 86.44 380 TRP A O 1
ATOM 2971 N N . SER A 1 381 ? -16.846 -9.432 19.859 1.00 82.75 381 SER A N 1
ATOM 2972 C CA . SER A 1 381 ? -18.261 -9.803 19.750 1.00 82.75 381 SER A CA 1
ATOM 2973 C C . SER A 1 381 ? -18.860 -10.145 21.115 1.00 82.75 381 SER A C 1
ATOM 2975 O O . SER A 1 381 ? -19.924 -9.638 21.475 1.00 82.75 381 SER A O 1
ATOM 2977 N N . GLU A 1 382 ? -18.163 -10.950 21.918 1.00 86.38 382 GLU A N 1
ATOM 2978 C CA . GLU A 1 382 ? -18.571 -11.293 23.277 1.00 86.38 382 GLU A CA 1
ATOM 2979 C C . GLU A 1 382 ? -18.641 -10.078 24.192 1.00 86.38 382 GLU A C 1
ATOM 2981 O O . GLU A 1 382 ? -19.610 -9.936 24.941 1.00 86.38 382 GLU A O 1
ATOM 2986 N N . LYS A 1 383 ? -17.640 -9.194 24.126 1.00 82.06 383 LYS A N 1
ATOM 2987 C CA . LYS A 1 383 ? -17.617 -7.965 24.921 1.00 82.06 383 LYS A CA 1
ATOM 2988 C C . LYS A 1 383 ? -18.874 -7.125 24.683 1.00 82.06 383 LYS A C 1
ATOM 2990 O O . LYS A 1 383 ? -19.488 -6.657 25.640 1.00 82.06 383 LYS A O 1
ATOM 2995 N N . TRP A 1 384 ? -19.295 -6.985 23.426 1.00 71.31 384 TRP A N 1
ATOM 2996 C CA . TRP A 1 384 ? -20.503 -6.230 23.084 1.00 71.31 384 TRP A CA 1
ATOM 2997 C C . TRP A 1 384 ? -21.801 -6.972 23.397 1.00 71.31 384 TRP A C 1
ATOM 2999 O O . TRP A 1 384 ? -22.757 -6.337 23.833 1.00 71.31 384 TRP A O 1
ATOM 3009 N N . LYS A 1 385 ? -21.846 -8.303 23.254 1.00 76.75 385 LYS A N 1
ATOM 3010 C CA . LYS A 1 385 ? -22.996 -9.109 23.709 1.00 76.75 385 LYS A CA 1
ATOM 3011 C C . LYS A 1 385 ? -23.231 -8.978 25.217 1.00 76.75 385 LYS A C 1
ATOM 3013 O O . LYS A 1 385 ? -24.374 -9.008 25.654 1.00 76.75 385 LYS A O 1
ATOM 3018 N N . LYS A 1 386 ? -22.160 -8.818 26.003 1.00 69.81 386 LYS A N 1
ATOM 3019 C CA . LYS A 1 386 ? -22.197 -8.671 27.468 1.00 69.81 386 LYS A CA 1
ATOM 3020 C C . LYS A 1 386 ? -22.530 -7.241 27.943 1.00 69.81 386 LYS A C 1
ATOM 3022 O O . LYS A 1 386 ? -22.619 -7.021 29.144 1.00 69.81 386 LYS A O 1
ATOM 3027 N N . GLY A 1 387 ? -22.739 -6.280 27.034 1.00 61.53 387 GLY A N 1
ATOM 3028 C CA . GLY A 1 387 ? -23.294 -4.955 27.353 1.00 61.53 387 GLY A CA 1
ATOM 3029 C C . GLY A 1 387 ? -22.411 -4.022 28.197 1.00 61.53 387 GLY A C 1
ATOM 3030 O O . GLY A 1 387 ? -22.933 -3.080 28.785 1.00 61.53 387 GLY A O 1
ATOM 3031 N N . HIS A 1 388 ? -21.096 -4.248 28.282 1.00 53.19 388 HIS A N 1
ATOM 3032 C CA . HIS A 1 388 ? -20.234 -3.496 29.202 1.00 53.19 388 HIS A CA 1
ATOM 3033 C C . HIS A 1 388 ? -19.535 -2.280 28.573 1.00 53.19 388 HIS A C 1
ATOM 3035 O O . HIS A 1 388 ? -18.665 -2.393 27.703 1.00 53.19 388 HIS A O 1
ATOM 3041 N N . VAL A 1 389 ? -19.892 -1.116 29.123 1.00 46.44 389 VAL A N 1
ATOM 3042 C CA . VAL A 1 389 ? -19.095 0.115 29.191 1.00 46.44 389 VAL A CA 1
ATOM 3043 C C . VAL A 1 389 ? -17.793 -0.191 29.948 1.00 46.44 389 VAL A C 1
ATOM 3045 O O . VAL A 1 389 ? -17.791 -0.993 30.880 1.00 46.44 389 VAL A O 1
ATOM 3048 N N . LEU A 1 390 ? -16.671 0.406 29.530 1.00 45.06 390 LEU A N 1
ATOM 3049 C CA . LEU A 1 390 ? -15.397 0.321 30.257 1.00 45.06 390 LEU A CA 1
ATOM 3050 C C . LEU A 1 390 ? -15.625 0.708 31.725 1.00 45.06 390 LEU A C 1
ATOM 3052 O O . LEU A 1 390 ? -15.996 1.845 32.001 1.00 45.06 390 LEU A O 1
ATOM 3056 N N . ASN A 1 391 ? -15.414 -0.231 32.648 1.00 44.59 391 ASN A N 1
ATOM 3057 C CA . ASN A 1 391 ? -15.569 0.033 34.073 1.00 44.59 391 ASN A CA 1
ATOM 3058 C C . ASN A 1 391 ? -14.441 0.987 34.505 1.00 44.59 391 ASN A C 1
ATOM 3060 O O . ASN A 1 391 ? -13.266 0.694 34.258 1.00 44.59 391 ASN A O 1
ATOM 3064 N N . GLU A 1 392 ? -14.769 2.135 35.106 1.00 48.78 392 GLU A N 1
ATOM 3065 C CA . GLU A 1 392 ? -13.769 3.132 35.534 1.00 48.78 392 GLU A CA 1
ATOM 3066 C C . GLU A 1 392 ? -12.707 2.522 36.463 1.00 48.78 392 GLU A C 1
ATOM 3068 O O . GLU A 1 392 ? -11.538 2.919 36.427 1.00 48.78 392 GLU A O 1
ATOM 3073 N N . ASP A 1 393 ? -13.084 1.477 37.200 1.00 46.72 393 ASP A N 1
ATOM 3074 C CA . ASP A 1 393 ? -12.206 0.694 38.064 1.00 46.72 393 ASP A CA 1
ATOM 3075 C C . ASP A 1 393 ? -11.070 -0.009 37.302 1.00 46.72 393 ASP A C 1
ATOM 3077 O O . ASP A 1 393 ? -9.930 0.002 37.765 1.00 46.72 393 ASP A O 1
ATOM 3081 N N . GLU A 1 394 ? -11.312 -0.542 36.096 1.00 51.50 394 GLU A N 1
ATOM 3082 C CA . GLU A 1 394 ? -10.250 -1.163 35.285 1.00 51.50 394 GLU A CA 1
ATOM 3083 C C . GLU A 1 394 ? -9.264 -0.118 34.747 1.00 51.50 394 GLU A C 1
ATOM 3085 O O . GLU A 1 394 ? -8.063 -0.375 34.624 1.00 51.50 394 GLU A O 1
ATOM 3090 N N . VAL A 1 395 ? -9.748 1.082 34.416 1.00 54.28 395 VAL A N 1
ATOM 3091 C CA . VAL A 1 395 ? -8.895 2.196 33.979 1.00 54.28 395 VAL A CA 1
ATOM 3092 C C . VAL A 1 395 ? -8.054 2.706 35.151 1.00 54.28 395 VAL A C 1
ATOM 3094 O O . VAL A 1 395 ? -6.868 3.006 34.975 1.00 54.28 395 VAL A O 1
ATOM 3097 N N . LEU A 1 396 ? -8.635 2.771 36.350 1.00 50.12 396 LEU A N 1
ATOM 3098 C CA . LEU A 1 396 ? -7.956 3.193 37.571 1.00 50.12 396 LEU A CA 1
ATOM 3099 C C . LEU A 1 396 ? -6.915 2.163 38.033 1.00 50.12 396 LEU A C 1
ATOM 3101 O O . LEU A 1 396 ? -5.795 2.549 38.374 1.00 50.12 396 LEU A O 1
ATOM 3105 N N . GLU A 1 397 ? -7.222 0.866 37.967 1.00 57.66 397 GLU A N 1
ATOM 3106 C CA . GLU A 1 397 ? -6.243 -0.200 38.203 1.00 57.66 397 GLU A CA 1
ATOM 3107 C C . GLU A 1 397 ? -5.092 -0.154 37.195 1.00 57.66 397 GLU A C 1
ATOM 3109 O O . GLU A 1 397 ? -3.928 -0.247 37.585 1.00 57.66 397 GLU A O 1
ATOM 3114 N N . ARG A 1 398 ? -5.373 0.087 35.907 1.00 58.78 398 ARG A N 1
ATOM 3115 C CA . ARG A 1 398 ? -4.328 0.239 34.879 1.00 58.78 398 ARG A CA 1
ATOM 3116 C C . ARG A 1 398 ? -3.434 1.452 35.131 1.00 58.78 398 ARG A C 1
ATOM 3118 O O . ARG A 1 398 ? -2.222 1.354 34.939 1.00 58.78 398 ARG A O 1
ATOM 3125 N N . LYS A 1 399 ? -3.997 2.578 35.591 1.00 62.44 399 LYS A N 1
ATOM 3126 C CA . LYS A 1 399 ? -3.218 3.758 36.013 1.00 62.44 399 LYS A CA 1
ATOM 3127 C C . LYS A 1 399 ? -2.341 3.438 37.226 1.00 62.44 399 LYS A C 1
ATOM 3129 O O . LYS A 1 399 ? -1.162 3.783 37.217 1.00 62.44 399 LYS A O 1
ATOM 3134 N N . ARG A 1 400 ? -2.873 2.728 38.228 1.00 65.44 400 ARG A N 1
ATOM 3135 C CA . ARG A 1 400 ? -2.115 2.279 39.412 1.00 65.44 400 ARG A CA 1
ATOM 3136 C C . ARG A 1 400 ? -0.979 1.323 39.034 1.00 65.44 400 ARG A C 1
ATOM 3138 O O . ARG A 1 400 ? 0.141 1.512 39.498 1.00 65.44 400 ARG A O 1
ATOM 3145 N N . ALA A 1 401 ? -1.225 0.368 38.138 1.00 63.78 401 ALA A N 1
ATOM 3146 C CA . ALA A 1 401 ? -0.209 -0.564 37.652 1.00 63.78 401 ALA A CA 1
ATOM 3147 C C . ALA A 1 401 ? 0.929 0.152 36.899 1.00 63.78 401 ALA A C 1
ATOM 3149 O O . ALA A 1 401 ? 2.099 -0.134 37.143 1.00 63.78 401 ALA A O 1
ATOM 3150 N N . LEU A 1 402 ? 0.613 1.131 36.040 1.00 66.44 402 LEU A N 1
ATOM 3151 C CA . LEU A 1 402 ? 1.624 1.934 35.335 1.00 66.44 402 LEU A CA 1
ATOM 3152 C C . LEU A 1 402 ? 2.479 2.777 36.292 1.00 66.44 402 LEU A C 1
ATOM 3154 O O . LEU A 1 402 ? 3.694 2.859 36.114 1.00 66.44 402 LEU A O 1
ATOM 3158 N N . VAL A 1 403 ? 1.862 3.369 37.320 1.00 75.75 403 VAL A N 1
ATOM 3159 C CA . VAL A 1 403 ? 2.576 4.118 38.367 1.00 75.75 403 VAL A CA 1
ATOM 3160 C C . VAL A 1 403 ? 3.516 3.193 39.147 1.00 75.75 403 VAL A C 1
ATOM 3162 O O . VAL A 1 403 ? 4.678 3.538 39.346 1.00 75.75 403 VAL A O 1
ATOM 3165 N N . MET A 1 404 ? 3.068 1.989 39.515 1.00 71.06 404 MET A N 1
ATOM 3166 C CA . MET A 1 404 ? 3.894 1.000 40.225 1.00 71.06 404 MET A CA 1
ATOM 3167 C C . MET A 1 404 ? 5.077 0.497 39.384 1.00 71.06 404 MET A C 1
ATOM 3169 O O . MET A 1 404 ? 6.187 0.362 39.903 1.00 71.06 404 MET A O 1
ATOM 3173 N N . VAL A 1 405 ? 4.884 0.278 38.078 1.00 79.44 405 VAL A N 1
ATOM 3174 C CA . VAL A 1 405 ? 5.981 -0.051 37.149 1.00 79.44 405 VAL A CA 1
ATOM 3175 C C . VAL A 1 405 ? 6.972 1.111 37.049 1.00 79.44 405 VAL A C 1
ATOM 3177 O O . VAL A 1 405 ? 8.178 0.882 37.126 1.00 79.44 405 VAL A O 1
ATOM 3180 N N . GLY A 1 406 ? 6.485 2.353 36.955 1.00 79.19 406 GLY A N 1
ATOM 3181 C CA . GLY A 1 406 ? 7.324 3.554 36.939 1.00 79.19 406 GLY A CA 1
ATOM 3182 C C . GLY A 1 406 ? 8.172 3.713 38.205 1.00 79.19 406 GLY A C 1
ATOM 3183 O O . GLY A 1 406 ? 9.376 3.939 38.107 1.00 79.19 406 GLY A O 1
ATOM 3184 N N . ILE A 1 407 ? 7.576 3.513 39.386 1.00 83.81 407 ILE A N 1
ATOM 3185 C CA . ILE A 1 407 ? 8.279 3.539 40.682 1.00 83.81 407 ILE A CA 1
ATOM 3186 C C . ILE A 1 407 ? 9.352 2.444 40.740 1.00 83.81 407 ILE A C 1
ATOM 3188 O O . ILE A 1 407 ? 10.479 2.698 41.162 1.00 83.81 407 ILE A O 1
ATOM 3192 N N . THR A 1 408 ? 9.029 1.237 40.272 1.00 81.44 408 THR A N 1
ATOM 3193 C CA . THR A 1 408 ? 9.960 0.098 40.284 1.00 81.44 408 THR A CA 1
ATOM 3194 C C . THR A 1 408 ? 11.157 0.341 39.360 1.00 81.44 408 THR A C 1
ATOM 3196 O O . THR A 1 408 ? 12.294 0.079 39.750 1.00 81.44 408 THR A O 1
ATOM 3199 N N . LEU A 1 409 ? 10.931 0.900 38.165 1.00 82.12 409 LEU A N 1
ATOM 3200 C CA . LEU A 1 409 ? 11.999 1.281 37.235 1.00 82.12 409 LEU A CA 1
ATOM 3201 C C . LEU A 1 409 ? 12.883 2.397 37.804 1.00 82.12 409 LEU A C 1
ATOM 3203 O O . LEU A 1 409 ? 14.104 2.326 37.681 1.00 82.12 409 LEU A O 1
ATOM 3207 N N . LEU A 1 410 ? 12.284 3.398 38.458 1.00 85.88 410 LEU A N 1
ATOM 3208 C CA . LEU A 1 410 ? 13.015 4.499 39.088 1.00 85.88 410 LEU A CA 1
ATOM 3209 C C . LEU A 1 410 ? 13.941 3.988 40.202 1.00 85.88 410 LEU A C 1
ATOM 3211 O O . LEU A 1 410 ? 15.106 4.384 40.275 1.00 85.88 410 LEU A O 1
ATOM 3215 N N . LEU A 1 411 ? 13.447 3.067 41.035 1.00 84.50 411 LEU A N 1
ATOM 3216 C CA . LEU A 1 411 ? 14.243 2.400 42.068 1.00 84.50 411 LEU A CA 1
ATOM 3217 C C . LEU A 1 411 ? 15.399 1.603 41.456 1.00 84.50 411 LEU A C 1
ATOM 3219 O O . LEU A 1 411 ? 16.528 1.709 41.929 1.00 84.50 411 LEU A O 1
ATOM 3223 N N . TRP A 1 412 ? 15.150 0.871 40.369 1.00 88.31 412 TRP A N 1
ATOM 3224 C CA . TRP A 1 412 ? 16.182 0.105 39.665 1.00 88.31 412 TRP A CA 1
ATOM 3225 C C . TRP A 1 412 ? 17.287 0.994 39.083 1.00 88.31 412 TRP A C 1
ATOM 3227 O O . TRP A 1 412 ? 18.470 0.717 39.276 1.00 88.31 412 TRP A O 1
ATOM 3237 N N . VAL A 1 413 ? 16.917 2.096 38.422 1.00 88.44 413 VAL A N 1
ATOM 3238 C CA . VAL A 1 413 ? 17.875 3.075 37.882 1.00 88.44 413 VAL A CA 1
ATOM 3239 C C . VAL A 1 413 ? 18.677 3.727 39.007 1.00 88.44 413 VAL A C 1
ATOM 3241 O O . VAL A 1 413 ? 19.889 3.881 38.882 1.00 88.44 413 VAL A O 1
ATOM 3244 N N . THR A 1 414 ? 18.034 4.051 40.129 1.00 88.25 414 THR A N 1
ATOM 3245 C CA . THR A 1 414 ? 18.707 4.643 41.293 1.00 88.25 414 THR A CA 1
ATOM 3246 C C . THR A 1 414 ? 19.723 3.674 41.895 1.00 88.25 414 THR A C 1
ATOM 3248 O O . THR A 1 414 ? 20.872 4.051 42.105 1.00 88.25 414 THR A O 1
ATOM 3251 N N . VAL A 1 415 ? 19.349 2.405 42.097 1.00 89.56 415 VAL A N 1
ATOM 3252 C CA . VAL A 1 415 ? 20.271 1.361 42.574 1.00 89.56 415 VAL A CA 1
ATOM 3253 C C . VAL A 1 415 ? 21.432 1.175 41.600 1.00 89.56 415 VAL A C 1
ATOM 3255 O O . VAL A 1 415 ? 22.580 1.098 42.038 1.00 89.56 415 VAL A O 1
ATOM 3258 N N . MET A 1 416 ? 21.176 1.168 40.289 1.00 92.50 416 MET A N 1
ATOM 3259 C CA . MET A 1 416 ? 22.228 1.053 39.279 1.00 92.50 416 MET A CA 1
ATOM 3260 C C . MET A 1 416 ? 23.211 2.231 39.359 1.00 92.50 416 MET A C 1
ATOM 3262 O O . MET A 1 416 ? 24.418 2.012 39.421 1.00 92.50 416 MET A O 1
ATOM 3266 N N . LEU A 1 417 ? 22.710 3.469 39.431 1.00 87.75 417 LEU A N 1
ATOM 3267 C CA . LEU A 1 417 ? 23.533 4.678 39.541 1.00 87.75 417 LEU A CA 1
ATOM 3268 C C . LEU A 1 417 ? 24.326 4.731 40.854 1.00 87.75 417 LEU A C 1
ATOM 3270 O O . LEU A 1 417 ? 25.516 5.039 40.825 1.00 87.75 417 LEU A O 1
ATOM 3274 N N . CYS A 1 418 ? 23.718 4.375 41.990 1.00 84.88 418 CYS A N 1
ATOM 3275 C CA . CYS A 1 418 ? 24.415 4.268 43.275 1.00 84.88 418 CYS A CA 1
ATOM 3276 C C . CYS A 1 418 ? 25.516 3.201 43.237 1.00 84.88 418 CYS A C 1
ATOM 3278 O O . CYS A 1 418 ? 26.607 3.424 43.755 1.00 84.88 418 CYS A O 1
ATOM 3280 N N . THR A 1 419 ? 25.255 2.062 42.590 1.00 84.31 419 THR A N 1
ATOM 3281 C CA . THR A 1 419 ? 26.246 0.989 42.421 1.00 84.31 419 THR A CA 1
ATOM 3282 C C . THR A 1 419 ? 27.408 1.452 41.546 1.00 84.31 419 THR A C 1
ATOM 3284 O O . THR A 1 419 ? 28.564 1.253 41.910 1.00 84.31 419 THR A O 1
ATOM 3287 N N . MET A 1 420 ? 27.120 2.129 40.429 1.00 81.00 420 MET A N 1
ATOM 3288 C CA . MET A 1 420 ? 28.149 2.702 39.558 1.00 81.00 420 MET A CA 1
ATOM 3289 C C . MET A 1 420 ? 28.986 3.755 40.291 1.00 81.00 420 MET A C 1
ATOM 3291 O O . MET A 1 420 ? 30.208 3.696 40.215 1.00 81.00 420 MET A O 1
ATOM 3295 N N . ALA A 1 421 ? 28.361 4.662 41.048 1.00 81.31 421 ALA A N 1
ATOM 3296 C CA . ALA A 1 421 ? 29.061 5.668 41.849 1.00 81.31 421 ALA A CA 1
ATOM 3297 C C . ALA A 1 421 ? 29.932 5.040 42.953 1.00 81.31 421 ALA A C 1
ATOM 3299 O O . ALA A 1 421 ? 31.059 5.478 43.172 1.00 81.31 421 ALA A O 1
ATOM 3300 N N . TRP A 1 422 ? 29.449 3.983 43.617 1.00 84.44 422 TRP A N 1
ATOM 3301 C CA . TRP A 1 422 ? 30.224 3.244 44.617 1.00 84.44 422 TRP A CA 1
ATOM 3302 C C . TRP A 1 422 ? 31.438 2.543 43.999 1.00 84.44 422 TRP A C 1
ATOM 3304 O O . TRP A 1 422 ? 32.541 2.677 44.526 1.00 84.44 422 TRP A O 1
ATOM 3314 N N . VAL A 1 423 ? 31.269 1.867 42.857 1.00 77.81 423 VAL A N 1
ATOM 3315 C CA . VAL A 1 423 ? 32.386 1.269 42.106 1.00 77.81 423 VAL A CA 1
ATOM 3316 C C . VAL A 1 423 ? 33.391 2.346 41.698 1.00 77.81 423 VAL A C 1
ATOM 3318 O O . VAL A 1 423 ? 34.586 2.152 41.882 1.00 77.81 423 VAL A O 1
ATOM 3321 N N . TRP A 1 424 ? 32.924 3.500 41.217 1.00 69.12 424 TRP A N 1
ATOM 3322 C CA . TRP A 1 424 ? 33.791 4.609 40.814 1.00 69.12 424 TRP A CA 1
ATOM 3323 C C . TRP A 1 424 ? 34.511 5.282 41.988 1.00 69.12 424 TRP A C 1
ATOM 3325 O O . TRP A 1 424 ? 35.582 5.824 41.795 1.00 69.12 424 TRP A O 1
ATOM 3335 N N . SER A 1 425 ? 33.975 5.206 43.212 1.00 71.12 425 SER A N 1
ATOM 3336 C CA . SER A 1 425 ? 34.658 5.682 44.430 1.00 71.12 425 SER A CA 1
ATOM 3337 C C . SER A 1 425 ? 35.753 4.738 44.951 1.00 71.12 425 SER A C 1
ATOM 3339 O O . SER A 1 425 ? 36.463 5.073 45.900 1.00 71.12 425 SER A O 1
ATOM 3341 N N . LYS A 1 426 ? 35.841 3.524 44.390 1.00 65.19 426 LYS A N 1
ATOM 3342 C CA . LYS A 1 426 ? 36.824 2.485 44.742 1.00 65.19 426 LYS A CA 1
ATOM 3343 C C . LYS A 1 426 ? 37.972 2.375 43.730 1.00 65.19 426 LYS A C 1
ATOM 3345 O O . LYS A 1 426 ? 38.880 1.580 43.965 1.00 65.19 426 LYS A O 1
ATOM 3350 N N . TRP A 1 427 ? 37.910 3.154 42.652 1.00 58.00 427 TRP A N 1
ATOM 3351 C CA . TRP A 1 427 ? 38.972 3.401 41.674 1.00 58.00 427 TRP A CA 1
ATOM 3352 C C . TRP A 1 427 ? 39.430 4.851 41.804 1.00 58.00 427 TRP A C 1
ATOM 3354 O O . TRP A 1 427 ? 40.613 5.106 41.491 1.00 58.00 427 TRP A O 1
#

Sequence (427 aa):
MPEPDAVEKFDMVIIGAGFHGLSLARTHLALNPSTTLLILDAQPTIGGVWATSRLYPSLKTNSQAGHFEFSDFPMCGNPRYPEVKPGEHIPGDALPRLPGQSAFTSPILHVRDFGAHCLRPAAPKTVLILSANKSAADAAHHHALAGARVVWLISPRGHGPCWLAPPRITPFRILAESLITTRAPPPARPPHLRGEKCEAVDPASRTMDDAYALYRFMVPPERIHTRTLAFAGMLRTASTSMVAEMQALWLSAFFSHRLPHLEPGLSLSPPSVPPTMNGSTPAIEKGQLESELHTTKENQAREEISARVKYEAILHARYGLWRYPHGFGAVMPDFFFDSLPMFDLMLSELGLRRWRKSNFFMELFSSYGPHDYVGLVDEWSEKWKKGHVLNEDEVLERKRALVMVGITLLLWVTVMLCTMAWVWSKW

Secondary structure (DSSP, 8-state):
-PPPPPPP--SEEEE--SHHHHHHHHHHHHH-TT--EEEE-SSSSSSGGG-GGG--TT-EEEEETTTSSBTTB-STT-TT-TT--TTSEEEGGGTT--TTGGG--SPP--TTTHHHHTT-SS--SEEEE---SHHHHHHHHHHHHTT-EEEE---SSSS-------SB-STT--BHHHHHT-SSPPPPPPP-----------GGG--STT----BTTTB-GGGTTTT----SS-SEES-HHHHHHHHHHHHHHHHTT--GGGSTT---PPP--PPP------HHHHHHHHHHHHHHHHHHHHHHHHHHHHHHHHHHHHHHHHH-TTTTTTTS-EESS-HHHHHHHHHHHTT--S--SSSHHHHHHSPP-GGGGTTHHHHHHHHHHTTPPPPHHHHHHHHHHHHHHHHHHHHHHHHHHHHHHHHHTT-

Radius of gyration: 30.95 Å; chains: 1; bounding box: 82×61×86 Å

Foldseek 3Di:
DDDDDDDDDFQEEFEALAPVRVVVVVVVCVVPVVGGYYYAYPDPAGHHCLGPVNFDQPDWAPDAQVPPDDPVDGLDPDPLNPPHHGPHTHHSVVGDDDPPPPVHDDDHDDLVCVVVVLPDPAQDQADEADEQDPSSVVVQVSSVVSNHHYHYDYDPPDRGHDDDDDLAQAP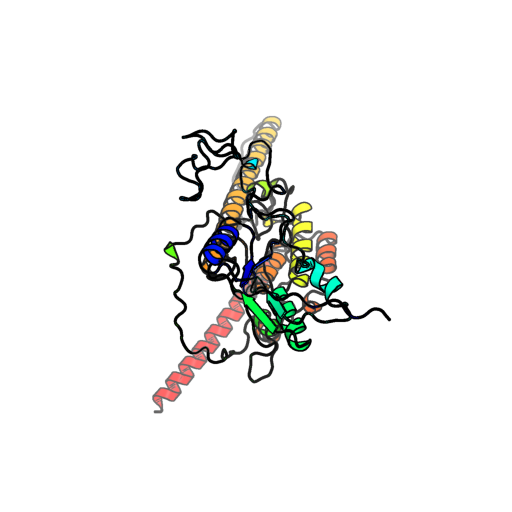VRDGPQQQLQFQAEDDGDGDDPPDDPDPQDPLVPADLPQAQLAQLQWHDLVCQVVLPGTDQPQEAEPANVVSNVLCVLLSVCSSVVNQLLSAQPSDPDDDDDDDDDDDDDPPVVVVVVVVVVSVVSSVVSNVVSSVVRSVNSVVQLVCLCVVPVPDCSSNGYYSHRCVLVSSLVSCVRLVHDSQQDPDPVCNRHGGDDPVSCPCVSVRSVVVVVVPDDPDVVVVVVVVVVVVVVVVVVVVVVVVVVVVVVVVVVVD

InterPro domains:
  IPR036188 FAD/NAD(P)-binding domain superfamily [G3DSA:3.50.50.60] (4-91)
  IPR036188 FAD/NAD(P)-binding domain superfamily [SSF51905] (8-383)
  IPR050346 Flavin-containing monooxygenases-like [PTHR23023] (12-83)

pLDDT: mean 71.41, std 16.31, range [30.11, 96.75]